Protein AF-A0A3D2JLX2-F1 (afdb_monomer_lite)

pLDDT: mean 87.6, std 12.47, range [28.7, 98.81]

Secondary structure (DSSP, 8-state):
-HHHHHTPPPSS-TTS-----TTHHHHHHHHHHHHHHSS-HHHHHIIIIITTTT-TT-BS---GGGGGGPPPPEE-TT---HHHHHHHTSHHHHHS--TTT--B--HHHHHHHHHHHHTTTEETTEESS-HHHHHHHHS--EEEE-TTT-SEEEE-SS-EEP-SSS-TT--SSSSSEEEEEPGGG-EEEEESSS--E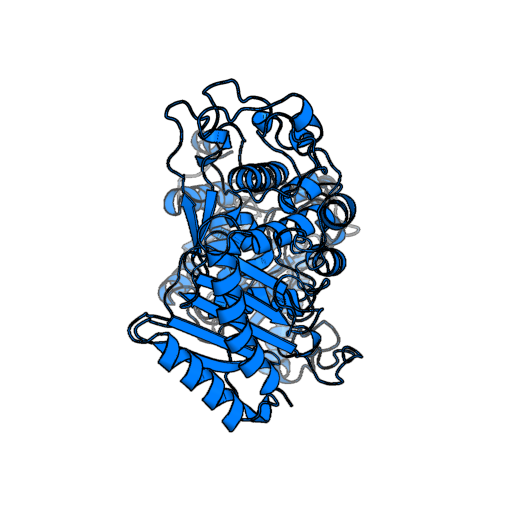EEE--SEE--HHHHHHHHHHHHHHHHHHHHTTGGGG----SS--GGG---PPP-TTT-SPPP---SSPPB--TTTTTB-HHHHHHHHHHHHHHHTT--EEEEEEETTEEEEEEEESS-TT--EE-GGGHHHHHHHHHHHHHHTTSS--TTSBGGGT-GGGT---TT-SSSTT----GGGGG-BHHHHHTT-S-TT-TT--TTS-----SHHHHHHHHHHHHHTTSS-TT-GGGS-HHHHHHIIIIITTTT---EEEEE-----TT--HHHH--EEEEEE-HHHHHHHHHHHHTTTEETTEE-S-HHHHHHHTS--HHHHHHS-GGG--B-SSSEE-TTSSS-TTS-TT-EEEEETTTEEEEEEGGGTEEEEESS-SS---S-TTSHHHHHHHHHHHHHHHHHHHTB-

Sequence (604 aa):
MVCHIEDMTPATAPGSAVHYHSRTFGWLVGEIASRISGLTFTEAFVREVSLPLGLKNTSFTIEPSQFGRLVTIDGASDWEDTAIIEGVNSQIWAQTMMPAGSLMTTALDVAKFYSVISAKGTDHGVPWLPKSVVEEVTSLQAEGLDAASGNYSRVGYGVRLPSSPPNQYASSEMNDTVGHGGMGTSTGWASLTDGISVAYITNRMQNEAPNKQRLFEMAKAVRDAHEAGELDEVKTSKFSDPSARTSSEPDSSLGRERLWPGKEWESSEPEELGFDREKLAEAGRFQSELAVDQPYRILIVRRGKIAAEWNFRSDPTEQAHQASASKSTFSSVLGIAFHEGVIKSENDRVADYYPEMLDIGPGEGPKEGRYAFPENDGITFRQLIGNTSGYMKPGEAPGTVFNYQTFGMNILTHAVASAYSLYKTSRPEQGGGFGTLTEWKIRNFVDGKWSWKYSNFDMHPEAKLGVFGYMTSYQMTTRDMARMGWLWLNKGTWNGTQIVPSEWIEKATRVSTEILENEPEERHVYGLGFWCNDQAQVWPDLPLDSFAASGAGNQHIWVCPSLDLVVVQSPGIYPSRGAFDCPEQIEDRRSMQVLLGRIAAAVK

Radius of gyration: 28.65 Å; chains: 1; bounding box: 77×66×58 Å

Structure (mmCIF, N/CA/C/O backbone):
data_AF-A0A3D2JLX2-F1
#
_entry.id   AF-A0A3D2JLX2-F1
#
loop_
_atom_site.group_PDB
_atom_site.id
_atom_site.type_symbol
_atom_site.label_atom_id
_atom_site.label_alt_id
_atom_site.label_comp_id
_atom_site.label_asym_id
_atom_site.label_entity_id
_atom_site.label_seq_id
_atom_site.pdbx_PDB_ins_code
_atom_site.Cartn_x
_atom_site.Cartn_y
_atom_site.Cartn_z
_atom_site.occupancy
_atom_site.B_iso_or_equiv
_atom_site.auth_seq_id
_atom_site.auth_comp_id
_atom_site.auth_asym_id
_atom_site.auth_atom_id
_atom_site.pdbx_PDB_model_num
ATOM 1 N N . MET A 1 1 ? -14.311 22.396 -19.275 1.00 73.94 1 MET A N 1
ATOM 2 C CA . MET A 1 1 ? -15.514 22.993 -18.655 1.00 73.94 1 MET A CA 1
ATOM 3 C C . MET A 1 1 ? -15.220 24.365 -18.057 1.00 73.94 1 MET A C 1
ATOM 5 O O . MET A 1 1 ? -15.801 25.322 -18.536 1.00 73.94 1 MET A O 1
ATOM 9 N N . VAL A 1 2 ? -14.300 24.497 -17.089 1.00 80.56 2 VAL A N 1
ATOM 10 C CA . VAL A 1 2 ? -14.005 25.780 -16.405 1.00 80.56 2 VAL A CA 1
ATOM 11 C C . VAL A 1 2 ? -13.669 26.927 -17.368 1.00 80.56 2 VAL A C 1
ATOM 13 O O . VAL A 1 2 ? -14.323 27.957 -17.288 1.00 80.56 2 VAL A O 1
ATOM 16 N N . CYS A 1 3 ? -12.774 26.730 -18.347 1.00 79.94 3 CYS A N 1
ATOM 17 C CA . CYS A 1 3 ? -12.467 27.768 -19.349 1.00 79.94 3 CYS A CA 1
ATOM 18 C C . CYS A 1 3 ? -13.696 28.222 -20.153 1.00 79.94 3 CYS A C 1
ATOM 20 O O . CYS A 1 3 ? -13.768 29.362 -20.567 1.00 79.94 3 CYS A O 1
ATOM 22 N N . HIS A 1 4 ? -14.686 27.346 -20.361 1.00 82.94 4 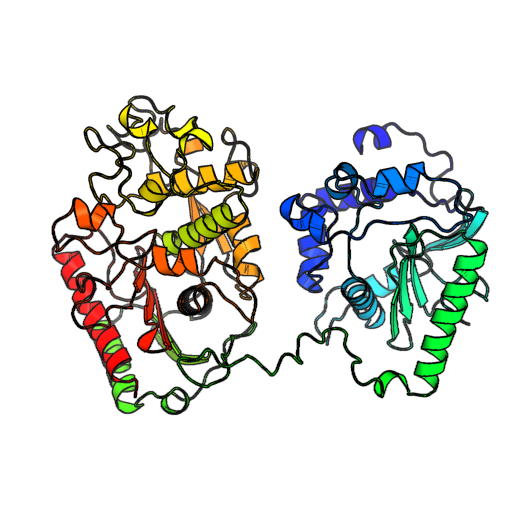HIS A N 1
ATOM 23 C CA . HIS A 1 4 ? -15.918 27.745 -21.050 1.00 82.94 4 HIS A CA 1
ATOM 24 C C . HIS A 1 4 ? -16.850 28.534 -20.125 1.00 82.94 4 HIS A C 1
ATOM 26 O O . HIS A 1 4 ? -17.605 29.358 -20.615 1.00 82.94 4 HIS A O 1
ATOM 32 N N . ILE A 1 5 ? -16.828 28.270 -18.811 1.00 85.69 5 ILE A N 1
ATOM 33 C CA . ILE A 1 5 ? -17.598 29.038 -17.819 1.00 85.69 5 ILE A CA 1
ATOM 34 C C . ILE A 1 5 ? -16.999 30.442 -17.655 1.00 85.69 5 ILE A C 1
ATOM 36 O O . ILE A 1 5 ? -17.748 31.392 -17.468 1.00 85.69 5 ILE A O 1
ATOM 40 N N . GLU A 1 6 ? -15.674 30.576 -17.750 1.00 84.38 6 GLU A N 1
ATOM 41 C CA . GLU A 1 6 ? -14.964 31.864 -17.697 1.00 84.38 6 GLU A CA 1
ATOM 42 C C . GLU A 1 6 ? -15.438 32.843 -18.783 1.00 84.38 6 GLU A C 1
ATOM 44 O O . GLU A 1 6 ? -15.614 34.027 -18.507 1.00 84.38 6 GLU A O 1
ATOM 49 N N . ASP A 1 7 ? -15.744 32.332 -19.977 1.00 88.19 7 ASP A N 1
ATOM 50 C CA . ASP A 1 7 ? -16.248 33.127 -21.103 1.00 88.19 7 ASP A CA 1
ATOM 51 C C . ASP A 1 7 ? -17.767 33.411 -21.031 1.00 88.19 7 ASP A C 1
ATOM 53 O O . ASP A 1 7 ? -18.317 34.125 -21.876 1.00 88.19 7 ASP A O 1
ATOM 57 N N . MET A 1 8 ? -18.486 32.850 -20.050 1.00 86.81 8 MET A N 1
ATOM 58 C CA . MET A 1 8 ? -19.932 33.051 -19.912 1.00 86.81 8 MET A CA 1
ATOM 59 C C . MET A 1 8 ? -20.259 34.365 -19.205 1.00 86.81 8 MET A C 1
ATOM 61 O O . MET A 1 8 ? -19.655 34.745 -18.206 1.00 86.81 8 MET A O 1
ATOM 65 N N . THR A 1 9 ? -21.317 35.028 -19.670 1.00 87.00 9 THR A N 1
ATOM 66 C CA . THR A 1 9 ? -21.906 36.171 -18.964 1.00 87.00 9 THR A CA 1
ATOM 67 C C . THR A 1 9 ? -23.014 35.682 -18.023 1.00 87.00 9 THR A C 1
ATOM 69 O O . THR A 1 9 ? -23.931 35.001 -18.491 1.00 87.00 9 THR A O 1
ATOM 72 N N . PRO A 1 10 ? -22.976 36.013 -16.717 1.00 84.94 10 PRO A N 1
ATOM 73 C CA . PRO A 1 10 ? -24.063 35.693 -15.796 1.00 84.94 10 PRO A CA 1
ATOM 74 C C . PRO A 1 10 ? -25.398 36.280 -16.269 1.00 84.94 10 PRO A C 1
ATOM 76 O O . PRO A 1 10 ? -25.473 37.450 -16.638 1.00 84.94 10 PRO A O 1
ATOM 79 N N . ALA A 1 11 ? -26.463 35.475 -16.230 1.00 83.50 11 ALA A N 1
ATOM 80 C CA . ALA A 1 11 ? -27.803 35.909 -16.636 1.00 83.50 11 ALA A CA 1
ATOM 81 C C . ALA A 1 11 ? -28.409 36.966 -15.691 1.00 83.50 11 ALA A C 1
ATOM 83 O O . ALA A 1 11 ? -29.281 37.736 -16.089 1.00 83.50 11 ALA A O 1
ATOM 84 N N . THR A 1 12 ? -27.946 37.006 -14.442 1.00 85.12 12 THR A N 1
ATOM 85 C CA . THR A 1 12 ? -28.340 37.972 -13.414 1.00 85.12 12 THR A CA 1
ATOM 86 C C . THR A 1 12 ? -27.096 38.502 -12.704 1.00 85.12 12 THR A C 1
ATOM 88 O O . THR A 1 12 ? -26.037 37.870 -12.713 1.00 85.12 12 THR A O 1
ATOM 91 N N . ALA A 1 13 ? -27.198 39.685 -12.095 1.00 87.69 13 ALA A N 1
ATOM 92 C CA . ALA A 1 13 ? -26.085 40.253 -11.340 1.00 87.69 13 ALA A CA 1
ATOM 93 C C . ALA A 1 13 ? -25.784 39.389 -10.094 1.00 87.69 13 ALA A C 1
ATOM 95 O O . ALA A 1 13 ? -26.730 38.939 -9.435 1.00 87.69 13 ALA A O 1
ATOM 96 N N . PRO A 1 14 ? -24.509 39.176 -9.718 1.00 86.62 14 PRO A N 1
ATOM 97 C CA . PRO A 1 14 ? -24.165 38.458 -8.492 1.00 86.62 14 PRO A CA 1
ATOM 98 C C . PRO A 1 14 ? -24.906 39.021 -7.270 1.00 86.62 14 PRO A C 1
ATOM 100 O O . PRO A 1 14 ? -24.944 40.233 -7.067 1.00 86.62 14 PRO A O 1
ATOM 103 N N . GLY A 1 15 ? -25.526 38.142 -6.480 1.00 83.81 15 GLY A N 1
ATOM 104 C CA . GLY A 1 15 ? -26.296 38.514 -5.286 1.00 83.81 15 GLY A CA 1
ATOM 105 C C . GLY A 1 15 ? -27.710 39.057 -5.544 1.00 83.81 15 GLY A C 1
ATOM 106 O O . GLY A 1 15 ? -28.423 39.327 -4.585 1.00 83.81 15 GLY A O 1
ATOM 107 N N . SER A 1 16 ? -28.146 39.204 -6.801 1.00 86.44 16 SER A N 1
ATOM 108 C CA . SER A 1 16 ? -29.476 39.760 -7.120 1.00 86.44 16 SER A CA 1
ATOM 109 C C . SER A 1 16 ? -30.619 38.738 -7.141 1.00 86.44 16 SER A C 1
ATOM 111 O O . SER A 1 16 ? -31.780 39.132 -7.063 1.00 86.44 16 SER A O 1
ATOM 113 N N . ALA A 1 17 ? -30.316 37.441 -7.250 1.00 84.19 17 ALA A N 1
ATOM 114 C CA . ALA A 1 17 ? -31.311 36.372 -7.292 1.00 84.19 17 ALA A CA 1
ATOM 115 C C . ALA A 1 17 ? -30.732 35.040 -6.793 1.00 84.19 17 ALA A C 1
ATOM 117 O O . ALA A 1 17 ? -29.533 34.785 -6.925 1.00 84.19 17 ALA A O 1
ATOM 118 N N . VAL A 1 18 ? -31.600 34.170 -6.269 1.00 86.06 18 VAL A N 1
ATOM 119 C CA . VAL A 1 18 ? -31.270 32.769 -5.975 1.00 86.06 18 VAL A CA 1
ATOM 120 C C . VAL A 1 18 ? -31.519 31.941 -7.230 1.00 86.06 18 VAL A C 1
ATOM 122 O O . VAL A 1 18 ? -32.614 31.965 -7.780 1.00 86.06 18 VAL A O 1
ATOM 125 N N . HIS A 1 19 ? -30.510 31.194 -7.672 1.00 85.88 19 HIS A N 1
ATOM 126 C CA . HIS A 1 19 ? -30.628 30.267 -8.795 1.00 85.88 19 HIS A CA 1
ATOM 127 C C . HIS A 1 19 ? -29.882 28.974 -8.500 1.00 85.88 19 HIS A C 1
ATOM 129 O O . HIS A 1 19 ? -28.699 28.991 -8.152 1.00 85.88 19 HIS A O 1
ATOM 135 N N . TYR A 1 20 ? -30.551 27.835 -8.676 1.00 82.38 20 TYR A N 1
ATOM 136 C CA . TYR A 1 20 ? -29.872 26.549 -8.580 1.00 82.38 20 TYR A CA 1
ATOM 137 C C . TYR A 1 20 ? -29.070 26.236 -9.849 1.00 82.38 20 TYR A C 1
ATOM 139 O O . TYR A 1 20 ? -29.613 26.079 -10.941 1.00 82.38 20 TYR A O 1
ATOM 147 N N . HIS A 1 21 ? -27.751 26.119 -9.700 1.00 82.06 21 HIS A N 1
ATOM 148 C CA . HIS A 1 21 ? -26.822 25.827 -10.791 1.00 82.06 21 HIS A CA 1
ATOM 149 C C . HIS A 1 21 ? -26.504 24.327 -10.836 1.00 82.06 21 HIS A C 1
ATOM 151 O O . HIS A 1 21 ? -25.436 23.898 -10.397 1.00 82.06 21 HIS A O 1
ATOM 157 N N . SER A 1 22 ? -27.410 23.525 -11.398 1.00 76.38 22 SER A N 1
ATOM 158 C CA . SER A 1 22 ? -27.304 22.053 -11.411 1.00 76.38 22 SER A CA 1
ATOM 159 C C . SER A 1 22 ? -26.045 21.496 -12.091 1.00 76.38 22 SER A C 1
ATOM 161 O O . SER A 1 22 ? -25.691 20.341 -11.874 1.00 76.38 22 SER A O 1
ATOM 163 N N . ARG A 1 23 ? -25.355 22.296 -12.918 1.00 78.00 23 ARG A N 1
ATOM 164 C CA . ARG A 1 23 ? -24.138 21.871 -13.629 1.00 78.00 23 ARG A CA 1
ATOM 165 C C . ARG A 1 23 ? -22.903 22.702 -13.304 1.00 78.00 23 ARG A C 1
ATOM 167 O O . ARG A 1 23 ? -21.840 22.124 -13.130 1.00 78.00 23 ARG A O 1
ATOM 174 N N . THR A 1 24 ? -22.996 24.030 -13.244 1.00 86.12 24 THR A N 1
ATOM 175 C CA . THR A 1 24 ? -21.807 24.907 -13.230 1.00 86.12 24 THR A CA 1
ATOM 176 C C . THR A 1 24 ? -21.233 25.179 -11.840 1.00 86.12 24 THR A C 1
ATOM 178 O O . THR A 1 24 ? -20.019 25.334 -11.724 1.00 86.12 24 THR A O 1
ATOM 181 N N . PHE A 1 25 ? -22.052 25.192 -10.781 1.00 86.06 25 PHE A N 1
ATOM 182 C CA . PHE A 1 25 ? -21.596 25.538 -9.426 1.00 86.06 25 PHE A CA 1
ATOM 183 C C . PHE A 1 25 ? -20.487 24.610 -8.919 1.00 86.06 25 PHE A C 1
ATOM 185 O O . PHE A 1 25 ? -19.455 25.091 -8.456 1.00 86.06 25 PHE A O 1
ATOM 192 N N . GLY A 1 26 ? -20.661 23.294 -9.076 1.00 88.38 26 GLY A N 1
ATOM 193 C CA . GLY A 1 26 ? -19.657 22.326 -8.636 1.00 88.38 26 GLY A CA 1
ATOM 194 C C . GLY A 1 26 ? -18.308 22.513 -9.337 1.00 88.38 26 GLY A C 1
ATOM 195 O O . GLY A 1 26 ? -17.273 22.383 -8.696 1.00 88.38 26 GLY A O 1
ATOM 196 N N . TRP A 1 27 ? -18.296 22.875 -10.625 1.00 90.38 27 TRP A N 1
ATOM 197 C CA . TRP A 1 27 ? -17.047 23.139 -11.351 1.00 90.38 27 TRP A CA 1
ATOM 198 C C . TRP A 1 27 ? -16.335 24.398 -10.858 1.00 90.38 27 TRP A C 1
ATOM 200 O O . TRP A 1 27 ? -15.113 24.399 -10.777 1.00 90.38 27 TRP A O 1
ATOM 210 N N . LEU A 1 28 ? -17.079 25.449 -10.505 1.00 89.88 28 LEU A N 1
ATOM 211 C CA . LEU A 1 28 ? -16.502 26.683 -9.967 1.00 89.88 28 LEU A CA 1
ATOM 212 C C . LEU A 1 28 ? -15.885 26.459 -8.582 1.00 89.88 28 LEU A C 1
ATOM 214 O O . LEU A 1 28 ? -14.734 26.820 -8.353 1.00 89.88 28 LEU A O 1
ATOM 218 N N . VAL A 1 29 ? -16.626 25.822 -7.670 1.00 88.56 29 VAL A N 1
ATOM 219 C CA . VAL A 1 29 ? -16.125 25.518 -6.319 1.00 88.56 29 VAL A CA 1
ATOM 220 C C . VAL A 1 29 ? -14.994 24.497 -6.373 1.00 88.56 29 VAL A C 1
ATOM 222 O O . VAL A 1 29 ? -13.985 24.661 -5.690 1.00 88.56 29 VAL A O 1
ATOM 225 N N . GLY A 1 30 ? -15.132 23.471 -7.215 1.00 89.56 30 GLY A N 1
ATOM 226 C CA . GLY A 1 30 ? -14.112 22.447 -7.389 1.00 89.56 30 GLY A CA 1
ATOM 227 C C . GLY A 1 30 ? -12.802 23.009 -7.931 1.00 89.56 30 GLY A C 1
ATOM 228 O O . GLY A 1 30 ? -11.744 22.656 -7.424 1.00 89.56 30 GLY A O 1
ATOM 229 N N . GLU A 1 31 ? -12.860 23.947 -8.880 1.00 90.81 31 GLU A N 1
ATOM 230 C CA . GLU A 1 31 ? -11.672 24.644 -9.382 1.00 90.81 31 GLU A CA 1
ATOM 231 C C . GLU A 1 31 ? -10.980 25.464 -8.284 1.00 90.81 31 GLU A C 1
ATOM 233 O O . GLU A 1 31 ? -9.757 25.417 -8.157 1.00 90.81 31 GLU A O 1
ATOM 238 N N . ILE A 1 32 ? -11.742 26.199 -7.465 1.00 89.69 32 ILE A N 1
ATOM 239 C CA . ILE A 1 32 ? -11.185 26.959 -6.335 1.00 89.69 32 ILE A CA 1
ATOM 240 C C . ILE A 1 32 ? -10.494 26.010 -5.353 1.00 89.69 32 ILE A C 1
ATOM 242 O O . ILE A 1 32 ? -9.347 26.251 -4.972 1.00 89.69 32 ILE A O 1
ATOM 246 N N . ALA A 1 33 ? -11.159 24.911 -4.988 1.00 85.31 33 ALA A N 1
ATOM 247 C CA . ALA A 1 33 ? -10.587 23.888 -4.121 1.00 85.31 33 ALA A CA 1
ATOM 248 C C . ALA A 1 33 ? -9.292 23.322 -4.721 1.00 85.31 33 ALA A C 1
ATOM 250 O O . ALA A 1 33 ? -8.279 23.236 -4.024 1.00 85.31 33 ALA A O 1
ATOM 251 N N . SER A 1 34 ? -9.281 23.026 -6.021 1.00 84.94 34 SER A N 1
ATOM 252 C CA . SER A 1 34 ? -8.096 22.534 -6.721 1.00 84.94 34 SER A CA 1
ATOM 253 C C . SER A 1 34 ? -6.938 23.527 -6.708 1.00 84.94 34 SER A C 1
ATOM 255 O O . SER A 1 34 ? -5.819 23.161 -6.355 1.00 84.94 34 SER A O 1
ATOM 257 N N . ARG A 1 35 ? -7.190 24.805 -7.007 1.00 85.38 35 ARG A N 1
ATOM 258 C CA . ARG A 1 35 ? -6.143 25.842 -7.012 1.00 85.38 35 ARG A CA 1
ATOM 259 C C . ARG A 1 35 ? -5.553 26.099 -5.633 1.00 85.38 35 ARG A C 1
ATOM 261 O O . ARG A 1 35 ? -4.346 26.287 -5.524 1.00 85.38 35 ARG A O 1
ATOM 268 N N . ILE A 1 36 ? -6.387 26.114 -4.594 1.00 80.12 36 ILE A N 1
ATOM 269 C CA . ILE A 1 36 ? -5.934 26.338 -3.214 1.00 80.12 36 ILE A CA 1
ATOM 270 C C . ILE A 1 36 ? -5.131 25.138 -2.704 1.00 80.12 36 ILE A C 1
ATOM 272 O O . ILE A 1 36 ? -4.103 25.309 -2.055 1.00 80.12 36 ILE A O 1
ATOM 276 N N . SER A 1 37 ? -5.605 23.923 -2.981 1.00 73.19 37 SER A N 1
ATOM 277 C CA . SER A 1 37 ? -4.997 22.694 -2.460 1.00 73.19 37 SER A CA 1
ATOM 278 C C . SER A 1 37 ? -3.799 22.191 -3.266 1.00 73.19 37 SER A C 1
ATOM 280 O O . SER A 1 37 ? -3.013 21.410 -2.729 1.00 73.19 37 SER A O 1
ATOM 282 N N . GLY A 1 38 ? -3.682 22.591 -4.536 1.00 79.12 38 GLY A N 1
ATOM 283 C CA . GLY A 1 38 ? -2.745 22.009 -5.497 1.00 79.12 38 GLY A CA 1
ATOM 284 C C . GLY A 1 38 ? -3.130 20.603 -5.976 1.00 79.12 38 GLY A C 1
ATOM 285 O O . GLY A 1 38 ? -2.323 19.961 -6.641 1.00 79.12 38 GLY A O 1
ATOM 286 N N . LEU A 1 39 ? -4.329 20.116 -5.633 1.00 80.19 39 LEU A N 1
ATOM 287 C CA . LEU A 1 39 ? -4.829 18.779 -5.962 1.00 80.19 39 LEU A CA 1
ATOM 288 C C . LEU A 1 39 ? -5.941 18.838 -7.015 1.00 80.19 39 LEU A C 1
ATOM 290 O O . LEU A 1 39 ? -6.602 19.863 -7.194 1.00 80.19 39 LEU A O 1
ATOM 294 N N . THR A 1 40 ? -6.237 17.718 -7.671 1.00 87.62 40 THR A N 1
ATOM 295 C CA . THR A 1 40 ? -7.520 17.582 -8.376 1.00 87.62 40 THR A CA 1
ATOM 296 C C . THR A 1 40 ? -8.684 17.644 -7.380 1.00 87.62 40 THR A C 1
ATOM 298 O O . THR A 1 40 ? -8.519 17.376 -6.189 1.00 87.62 40 THR A O 1
ATOM 301 N N . PHE A 1 41 ? -9.886 17.986 -7.849 1.00 89.00 41 PHE A N 1
ATOM 302 C CA . PHE A 1 41 ? -11.055 18.067 -6.970 1.00 89.00 41 PHE A CA 1
ATOM 303 C C . PHE A 1 41 ? -11.324 16.746 -6.231 1.00 89.00 41 PHE A C 1
ATOM 305 O O . PHE A 1 41 ? -11.604 16.765 -5.035 1.00 89.00 41 PHE A O 1
ATOM 312 N N . THR A 1 42 ? -11.194 15.603 -6.913 1.00 89.12 42 THR A N 1
ATOM 313 C CA . THR A 1 42 ? -11.390 14.280 -6.302 1.00 89.12 42 THR A CA 1
ATOM 314 C C . THR A 1 42 ? -10.378 14.020 -5.192 1.00 89.12 42 THR A C 1
ATOM 316 O O . THR A 1 42 ? -10.762 13.596 -4.107 1.00 89.12 42 THR A O 1
ATOM 319 N N . GLU A 1 43 ? -9.098 14.312 -5.422 1.00 84.38 43 GLU A N 1
ATOM 320 C CA . GLU A 1 43 ? -8.050 14.155 -4.406 1.00 84.38 43 GLU A CA 1
ATOM 321 C C . GLU A 1 43 ? -8.278 15.090 -3.212 1.00 84.38 43 GLU A C 1
ATOM 323 O O . GLU A 1 43 ? -8.161 14.661 -2.063 1.00 84.38 43 GLU A O 1
ATOM 328 N N . ALA A 1 44 ? -8.661 16.345 -3.467 1.00 85.00 44 ALA A N 1
ATOM 329 C CA . ALA A 1 44 ? -9.013 17.294 -2.416 1.00 85.00 44 ALA A CA 1
ATOM 330 C C . ALA A 1 44 ? -10.219 16.800 -1.600 1.00 85.00 44 ALA A C 1
ATOM 332 O O . ALA A 1 44 ? -10.180 16.814 -0.374 1.00 85.00 44 ALA A O 1
ATOM 333 N N . PHE A 1 45 ? -11.264 16.291 -2.254 1.00 91.00 45 PHE A N 1
ATOM 334 C CA . PHE A 1 45 ? -12.431 15.718 -1.584 1.00 91.00 45 PHE A CA 1
ATOM 335 C C . PHE A 1 45 ? -12.080 14.477 -0.751 1.00 91.00 45 PHE A C 1
ATOM 337 O O . PHE A 1 45 ? -12.558 14.324 0.376 1.00 91.00 45 PHE A O 1
ATOM 344 N N . VAL A 1 46 ? -11.224 13.594 -1.269 1.00 84.62 46 VAL A N 1
ATOM 345 C CA . VAL A 1 46 ? -10.753 12.418 -0.528 1.00 84.62 46 VAL A CA 1
ATOM 346 C C . VAL A 1 46 ? -9.976 12.847 0.715 1.00 84.62 46 VAL A C 1
ATOM 348 O O . VAL A 1 46 ? -10.284 12.377 1.810 1.00 84.62 46 VAL A O 1
ATOM 351 N N . ARG A 1 47 ? -9.019 13.770 0.566 1.00 81.75 47 ARG A N 1
ATOM 352 C CA . ARG A 1 47 ? -8.157 14.253 1.654 1.00 81.75 47 ARG A CA 1
ATOM 353 C C . ARG A 1 47 ? -8.928 15.012 2.728 1.00 81.75 47 ARG A C 1
ATOM 355 O O . ARG A 1 47 ? -8.706 14.772 3.908 1.00 81.75 47 ARG A O 1
ATOM 362 N N . GLU A 1 48 ? -9.798 15.929 2.319 1.00 83.12 48 GLU A N 1
ATOM 363 C CA . GLU A 1 48 ? -10.440 16.886 3.227 1.00 83.12 48 GLU A CA 1
ATOM 364 C C . GLU A 1 48 ? -11.782 16.394 3.773 1.00 83.12 48 GLU A C 1
ATOM 366 O O . GLU A 1 48 ? -12.235 16.893 4.799 1.00 83.12 48 GLU A O 1
ATOM 371 N N . VAL A 1 49 ? -12.441 15.434 3.112 1.00 89.62 49 VAL A N 1
ATOM 372 C CA . VAL A 1 49 ? -13.801 15.002 3.479 1.00 89.62 49 VAL A CA 1
ATOM 373 C C . VAL A 1 49 ? -13.884 13.496 3.684 1.00 89.62 49 VAL A C 1
ATOM 375 O O . VAL A 1 49 ? -14.195 13.045 4.784 1.00 89.62 49 VAL A O 1
ATOM 378 N N . SER A 1 50 ? -13.589 12.694 2.658 1.00 88.06 50 SER A N 1
ATOM 379 C CA . SER A 1 50 ? -13.874 11.253 2.730 1.00 88.06 50 SER A CA 1
ATOM 380 C C . SER A 1 50 ? -12.989 10.521 3.733 1.00 88.06 50 SER A C 1
ATOM 382 O O . SER A 1 50 ? -13.499 9.723 4.514 1.00 88.06 50 SER A O 1
ATOM 384 N N . LEU A 1 51 ? -11.679 10.790 3.751 1.00 79.50 51 LEU A N 1
ATOM 385 C CA . LEU A 1 51 ? -10.757 10.146 4.690 1.00 79.50 51 LEU A CA 1
ATOM 386 C C . LEU A 1 51 ? -10.987 10.595 6.142 1.00 79.50 51 LEU A C 1
ATOM 388 O O . L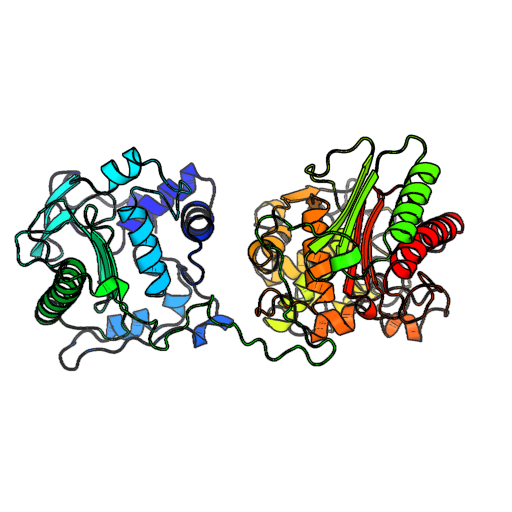EU A 1 51 ? -11.149 9.709 6.984 1.00 79.50 51 LEU A O 1
ATOM 392 N N . PRO A 1 52 ? -11.065 11.905 6.468 1.00 74.69 52 PRO A N 1
ATOM 393 C CA . PRO A 1 52 ? -11.283 12.347 7.847 1.00 74.69 52 PRO A CA 1
ATOM 394 C C . PRO A 1 52 ? -12.590 11.824 8.437 1.00 74.69 52 PRO A C 1
ATOM 396 O O . PRO A 1 52 ? -12.629 11.434 9.601 1.00 74.69 52 PRO A O 1
ATOM 399 N N . LEU A 1 53 ? -13.641 11.764 7.615 1.00 82.94 53 LEU A N 1
ATOM 400 C CA . LEU A 1 53 ? -14.959 11.296 8.031 1.00 82.94 53 LEU A CA 1
ATOM 401 C C . LEU A 1 53 ? -15.159 9.792 7.812 1.00 82.94 53 LEU A C 1
ATOM 403 O O . LEU A 1 53 ? -16.205 9.257 8.163 1.00 82.94 53 LEU A O 1
ATOM 407 N N . GLY A 1 54 ? -14.187 9.070 7.253 1.00 80.25 54 GLY A N 1
ATOM 408 C CA . GLY A 1 54 ? -14.288 7.633 6.987 1.00 80.25 54 GLY A CA 1
ATOM 409 C C . GLY A 1 54 ? -15.440 7.235 6.051 1.00 80.25 54 GLY A C 1
ATOM 410 O O . GLY A 1 54 ? -16.074 6.206 6.287 1.00 80.25 54 GLY A O 1
ATOM 411 N N . LEU A 1 55 ? -15.719 8.032 5.015 1.00 87.94 55 LEU A N 1
ATOM 412 C CA . LEU A 1 55 ? -16.750 7.771 4.000 1.00 87.94 55 LEU A CA 1
ATOM 413 C C . LEU A 1 55 ? -16.221 6.753 2.977 1.00 87.94 55 LEU A C 1
ATOM 415 O O . LEU A 1 55 ? -15.601 7.109 1.975 1.00 87.94 55 LEU A O 1
ATOM 419 N N . LYS A 1 56 ? -16.397 5.460 3.263 1.00 83.69 56 LYS A N 1
ATOM 420 C CA . LYS A 1 56 ? -15.730 4.361 2.533 1.00 83.69 56 LYS A CA 1
ATOM 421 C C . LYS A 1 56 ? -16.328 4.062 1.159 1.00 83.69 56 LYS A C 1
ATOM 423 O O . LYS A 1 56 ? -15.683 3.411 0.341 1.00 83.69 56 LYS A O 1
ATOM 428 N N . ASN A 1 57 ? -17.570 4.465 0.923 1.00 89.75 57 ASN A N 1
ATOM 429 C CA . ASN A 1 57 ? -18.354 4.102 -0.252 1.00 89.75 57 ASN A CA 1
ATOM 430 C C . ASN A 1 57 ? -18.831 5.338 -1.015 1.00 89.75 57 ASN A C 1
ATOM 432 O O . ASN A 1 57 ? -19.891 5.291 -1.632 1.00 89.75 57 ASN A O 1
ATOM 436 N N . THR A 1 58 ? -18.071 6.432 -0.953 1.00 92.75 58 THR A N 1
ATOM 437 C CA . THR A 1 58 ? -18.434 7.725 -1.534 1.00 92.75 58 THR A CA 1
ATOM 438 C C . THR A 1 58 ? -17.382 8.164 -2.547 1.00 92.75 58 THR A C 1
ATOM 440 O O . THR A 1 58 ? -16.223 8.356 -2.189 1.00 92.75 58 THR A O 1
ATOM 443 N N . SER A 1 59 ? -17.772 8.318 -3.814 1.00 91.25 59 SER A N 1
ATOM 444 C CA . SER A 1 59 ? -16.867 8.737 -4.893 1.00 91.25 59 SER A CA 1
ATOM 445 C C . SER A 1 59 ? -17.608 9.445 -6.029 1.00 91.25 59 SER A C 1
ATOM 447 O O . SER A 1 59 ? -18.778 9.174 -6.281 1.00 91.25 59 SER A O 1
ATOM 449 N N . PHE A 1 60 ? -16.922 10.341 -6.743 1.00 91.75 60 PHE A N 1
ATOM 450 C CA . PHE A 1 60 ? -17.450 11.006 -7.944 1.00 91.75 60 PHE A CA 1
ATOM 451 C C . PHE A 1 60 ? -17.269 10.188 -9.229 1.00 91.75 60 PHE A C 1
ATOM 453 O O . PHE A 1 60 ? -17.856 10.539 -10.253 1.00 91.75 60 PHE A O 1
ATOM 460 N N . THR A 1 61 ? -16.454 9.133 -9.177 1.00 91.06 61 THR A N 1
ATOM 461 C CA . THR A 1 61 ? -16.199 8.182 -10.268 1.00 91.06 61 THR A CA 1
ATOM 462 C C . THR A 1 61 ? -16.087 6.765 -9.718 1.00 91.06 61 THR A C 1
ATOM 464 O O . THR A 1 61 ? -15.642 6.561 -8.588 1.00 91.06 61 THR A O 1
ATOM 467 N N . ILE A 1 62 ? -16.475 5.777 -10.515 1.00 84.44 62 ILE A N 1
ATOM 468 C CA . ILE A 1 62 ? -16.410 4.356 -10.177 1.00 84.44 62 ILE A CA 1
ATOM 469 C C . ILE A 1 62 ? -15.634 3.630 -11.271 1.00 84.44 62 ILE A C 1
ATOM 471 O O . ILE A 1 62 ? -15.874 3.828 -12.462 1.00 84.44 62 ILE A O 1
ATOM 475 N N . GLU A 1 63 ? -14.701 2.779 -10.853 1.00 81.31 63 GLU A N 1
ATOM 476 C CA . GLU A 1 63 ? -13.914 1.954 -11.766 1.00 81.31 63 GLU A CA 1
ATOM 477 C C . GLU A 1 63 ? -14.769 0.840 -12.392 1.00 81.31 63 GLU A C 1
ATOM 479 O O . GLU A 1 63 ? -15.675 0.326 -11.726 1.00 81.31 63 GLU A O 1
ATOM 484 N N . PRO A 1 64 ? -14.474 0.386 -13.627 1.00 79.69 64 PRO A N 1
ATOM 485 C CA . PRO A 1 64 ? -15.229 -0.684 -14.286 1.00 79.69 64 PRO A CA 1
ATOM 486 C C . PRO A 1 64 ? -15.407 -1.949 -13.440 1.00 79.69 64 PRO A C 1
ATOM 488 O O . PRO A 1 64 ? -16.475 -2.561 -13.451 1.00 79.69 64 PRO A O 1
ATOM 491 N N . SER A 1 65 ? -14.392 -2.319 -12.652 1.00 75.88 65 SER A N 1
ATOM 492 C CA . SER A 1 65 ? -14.432 -3.478 -11.748 1.00 75.88 65 SER A CA 1
ATOM 493 C C . SER A 1 65 ? -15.482 -3.353 -10.636 1.00 75.88 65 SER A C 1
ATOM 495 O O . SER A 1 65 ? -15.907 -4.353 -10.061 1.00 75.88 65 SER A O 1
ATOM 497 N N . GLN A 1 66 ? -15.940 -2.136 -10.346 1.00 79.06 66 GLN A N 1
ATOM 498 C CA . GLN A 1 66 ? -16.922 -1.831 -9.313 1.00 79.06 66 GLN A CA 1
ATOM 499 C C . GLN A 1 66 ? -18.325 -1.557 -9.867 1.00 79.06 66 GLN A C 1
ATOM 501 O O . GLN A 1 66 ? -19.241 -1.320 -9.079 1.00 79.06 66 GLN A O 1
ATOM 506 N N . PHE A 1 67 ? -18.545 -1.649 -11.184 1.00 80.62 67 PHE A N 1
ATOM 507 C CA . PHE A 1 67 ? -19.867 -1.422 -11.785 1.00 80.62 67 PHE A CA 1
ATOM 508 C C . PHE A 1 67 ? -20.959 -2.333 -11.212 1.00 80.62 67 PHE A C 1
ATOM 510 O O . PHE A 1 67 ? -22.101 -1.901 -11.095 1.00 80.62 67 PHE A O 1
ATOM 517 N N . GLY A 1 68 ? -20.615 -3.543 -10.754 1.00 77.31 68 GLY A N 1
ATOM 518 C CA . GLY A 1 68 ? -21.558 -4.442 -10.074 1.00 77.31 68 GLY A CA 1
ATOM 519 C C . GLY A 1 68 ? -22.114 -3.912 -8.743 1.00 77.31 68 GLY A C 1
ATOM 520 O O . GLY A 1 68 ? -23.051 -4.490 -8.200 1.00 77.31 68 GLY A O 1
ATOM 521 N N . ARG A 1 69 ? -21.554 -2.822 -8.205 1.00 81.62 69 ARG A N 1
ATOM 522 C CA . ARG A 1 69 ? -22.036 -2.150 -6.989 1.00 81.62 69 ARG A CA 1
ATOM 523 C C . ARG A 1 69 ? -23.040 -1.035 -7.279 1.00 81.62 69 ARG A C 1
ATOM 525 O O . ARG A 1 69 ? -23.655 -0.531 -6.341 1.00 81.62 69 ARG A O 1
ATOM 532 N N . LEU A 1 70 ? -23.175 -0.620 -8.538 1.00 84.31 70 LEU A N 1
ATOM 533 C CA . LEU A 1 70 ? -24.094 0.440 -8.932 1.00 84.31 70 LEU A CA 1
ATOM 534 C C . LEU A 1 70 ? -25.514 -0.105 -9.008 1.00 84.31 70 LEU A C 1
ATOM 536 O O . LEU A 1 70 ? -25.772 -1.138 -9.623 1.00 84.31 70 LEU A O 1
ATOM 540 N N . VAL A 1 71 ? -26.443 0.619 -8.393 1.00 87.19 71 VAL A N 1
ATOM 541 C CA . VAL A 1 71 ? -27.865 0.309 -8.497 1.00 87.19 71 VAL A CA 1
ATOM 542 C C . VAL A 1 71 ? -28.440 1.103 -9.659 1.00 87.19 71 VAL A C 1
ATOM 544 O O . VAL A 1 71 ? -28.342 2.328 -9.687 1.00 87.19 71 VAL A O 1
ATOM 547 N N . THR A 1 72 ? -29.050 0.400 -10.609 1.00 88.62 72 THR A N 1
ATOM 548 C CA . THR A 1 72 ? -29.744 1.019 -11.738 1.00 88.62 72 THR A CA 1
ATOM 549 C C . THR A 1 72 ? -30.930 1.835 -11.238 1.00 88.62 72 THR A C 1
ATOM 551 O O . THR A 1 72 ? -31.756 1.332 -10.471 1.00 88.62 72 THR A O 1
ATOM 554 N N . ILE A 1 73 ? -31.007 3.087 -11.680 1.00 88.25 73 ILE A N 1
ATOM 555 C CA . ILE A 1 73 ? -32.134 3.974 -11.422 1.00 88.25 73 ILE A CA 1
ATOM 556 C C . ILE A 1 73 ? -33.284 3.619 -12.364 1.00 88.25 73 ILE A C 1
ATOM 558 O O . ILE A 1 73 ? -33.080 3.445 -13.562 1.00 88.25 73 ILE A O 1
ATOM 562 N N . ASP A 1 74 ? -34.491 3.562 -11.822 1.00 88.31 74 ASP A N 1
ATOM 563 C CA . ASP A 1 74 ? -35.737 3.375 -12.556 1.00 88.31 74 ASP A CA 1
ATOM 564 C C . ASP A 1 74 ? -36.663 4.588 -12.378 1.00 88.31 74 ASP A C 1
ATOM 566 O O . ASP A 1 74 ? -36.551 5.341 -11.407 1.00 88.31 74 ASP A O 1
ATOM 570 N N . GLY A 1 75 ? -37.581 4.793 -13.317 1.00 85.62 75 GLY A N 1
ATOM 571 C CA . GLY A 1 75 ? -38.592 5.844 -13.263 1.00 85.62 75 GLY A CA 1
ATOM 572 C C . GLY A 1 75 ? -39.866 5.373 -12.568 1.00 85.62 75 GLY A C 1
ATOM 573 O O . GLY A 1 75 ? -40.253 4.207 -12.635 1.00 85.62 75 GLY A O 1
ATOM 574 N N . ALA A 1 76 ? -40.568 6.282 -11.896 1.00 84.00 76 ALA A N 1
ATOM 575 C CA . ALA A 1 76 ? -41.960 6.040 -11.551 1.00 84.00 76 ALA A CA 1
ATOM 576 C C . ALA A 1 76 ? -42.819 5.930 -12.822 1.00 84.00 76 ALA A C 1
ATOM 578 O O . ALA A 1 76 ? -42.437 6.394 -13.891 1.00 84.00 76 ALA A O 1
ATOM 579 N N . SER A 1 77 ? -43.995 5.310 -12.711 1.00 82.56 77 SER A N 1
ATOM 580 C CA . SER A 1 77 ? -44.888 5.085 -13.860 1.00 82.56 77 SER A CA 1
ATOM 581 C C . SER A 1 77 ? -45.349 6.375 -14.546 1.00 82.56 77 SER A C 1
ATOM 583 O O . SER A 1 77 ? -45.775 6.338 -15.693 1.00 82.56 77 SER A O 1
ATOM 585 N N . ASP A 1 78 ? -45.302 7.490 -13.824 1.00 79.69 78 ASP A N 1
ATOM 586 C CA . ASP A 1 78 ? -45.659 8.843 -14.242 1.00 79.69 78 ASP A CA 1
ATOM 587 C C . ASP A 1 78 ? -44.426 9.726 -14.526 1.00 79.69 78 ASP A C 1
ATOM 589 O O . ASP A 1 78 ? -44.555 10.943 -14.645 1.00 79.69 78 ASP A O 1
ATOM 593 N N . TRP A 1 79 ? -43.226 9.140 -14.603 1.00 82.88 79 TRP A N 1
ATOM 594 C CA . TRP A 1 79 ? -41.996 9.848 -14.952 1.00 82.88 79 TRP A CA 1
ATOM 595 C C . TRP A 1 79 ? -41.792 9.870 -16.470 1.00 82.88 79 TRP A C 1
ATOM 597 O O . TRP A 1 79 ? -41.680 8.821 -17.102 1.00 82.88 79 TRP A O 1
ATOM 607 N N . GLU A 1 80 ? -41.711 11.064 -17.054 1.00 80.06 80 GLU A N 1
ATOM 608 C CA . GLU A 1 80 ? -41.692 11.231 -18.515 1.00 80.06 80 GLU A CA 1
ATOM 609 C C . GLU A 1 80 ? -40.276 11.352 -19.114 1.00 80.06 80 GLU A C 1
ATOM 611 O O . GLU A 1 80 ? -40.070 11.000 -20.275 1.00 80.06 80 GLU A O 1
ATOM 616 N N . ASP A 1 81 ? -39.278 11.811 -18.347 1.00 81.00 81 ASP A N 1
ATOM 617 C CA . ASP A 1 81 ? -37.917 12.052 -18.856 1.00 81.00 81 ASP A CA 1
ATOM 618 C C . ASP A 1 81 ? -37.026 10.805 -18.735 1.00 81.00 81 ASP A C 1
ATOM 620 O O . ASP A 1 81 ? -36.264 10.626 -17.776 1.00 81.00 81 ASP A O 1
ATOM 624 N N . THR A 1 82 ? -37.125 9.917 -19.723 1.00 82.94 82 THR A N 1
ATOM 625 C CA . THR A 1 82 ? -36.309 8.696 -19.785 1.00 82.94 82 THR A CA 1
ATOM 626 C C . THR A 1 82 ? -34.844 8.973 -20.128 1.00 82.94 82 THR A C 1
ATOM 628 O O . THR A 1 82 ? -33.979 8.184 -19.752 1.00 82.94 82 THR A O 1
ATOM 631 N N . ALA A 1 83 ? -34.529 10.104 -20.771 1.00 85.94 83 ALA A N 1
ATOM 632 C CA . ALA A 1 83 ? -33.168 10.438 -21.192 1.00 85.94 83 ALA A CA 1
ATOM 633 C C . ALA A 1 83 ? -32.244 10.697 -19.993 1.00 85.94 83 ALA A C 1
ATOM 635 O O . ALA A 1 83 ? -31.073 10.309 -20.006 1.00 85.94 83 ALA A O 1
ATOM 636 N N . ILE A 1 84 ? -32.767 11.309 -18.926 1.00 83.81 84 ILE A N 1
ATOM 637 C CA . ILE A 1 84 ? -32.027 11.459 -17.666 1.00 83.81 84 ILE A CA 1
ATOM 638 C C . ILE A 1 84 ? -31.719 10.089 -17.048 1.00 83.81 84 ILE A C 1
ATOM 640 O O . ILE A 1 84 ? -30.594 9.866 -16.600 1.00 83.81 84 ILE A O 1
ATOM 644 N N . ILE A 1 85 ? -32.686 9.168 -17.042 1.00 87.38 85 ILE A N 1
ATOM 645 C CA . ILE A 1 85 ? -32.508 7.818 -16.488 1.00 87.38 85 ILE A CA 1
ATOM 646 C C . ILE A 1 85 ? -31.437 7.058 -17.276 1.00 87.38 85 ILE A C 1
ATOM 648 O O . ILE A 1 85 ? -30.503 6.516 -16.685 1.00 87.38 85 ILE A O 1
ATOM 652 N N . GLU A 1 86 ? -31.529 7.064 -18.606 1.00 87.69 86 GLU A N 1
ATOM 653 C CA . GLU A 1 86 ? -30.532 6.456 -19.494 1.00 87.69 86 GLU A CA 1
ATOM 654 C C . GLU A 1 86 ? -29.139 7.061 -19.282 1.00 87.69 86 GLU A C 1
ATOM 656 O O . GLU A 1 86 ? -28.151 6.332 -19.181 1.00 87.69 86 GLU A O 1
ATOM 661 N N . GLY A 1 87 ? -29.063 8.388 -19.150 1.00 87.50 87 GLY A N 1
ATOM 662 C CA . GLY A 1 87 ? -27.820 9.105 -18.895 1.00 87.50 87 GLY A CA 1
ATOM 663 C C . GLY A 1 87 ? -27.161 8.689 -17.583 1.00 87.50 87 GLY A C 1
ATOM 664 O O . GLY A 1 87 ? -25.989 8.325 -17.585 1.00 87.50 87 GLY A O 1
ATOM 665 N N . VAL A 1 88 ? -27.900 8.687 -16.472 1.00 85.62 88 VAL A N 1
ATOM 666 C CA . VAL A 1 88 ? -27.352 8.357 -15.143 1.00 85.62 88 VAL A CA 1
ATOM 667 C C . VAL A 1 88 ? -26.970 6.882 -15.029 1.00 85.62 88 VAL A C 1
ATOM 669 O O . VAL A 1 88 ? -25.983 6.552 -14.378 1.00 85.62 88 VAL A O 1
ATOM 672 N N . ASN A 1 89 ? -27.715 6.001 -15.698 1.00 88.94 89 ASN A N 1
ATOM 673 C CA . ASN A 1 89 ? -27.411 4.571 -15.750 1.00 88.94 89 ASN A CA 1
ATOM 674 C C . ASN A 1 89 ? -26.264 4.224 -16.708 1.00 88.94 89 ASN A C 1
ATOM 676 O O . ASN A 1 89 ? -25.823 3.073 -16.746 1.00 88.94 89 ASN A O 1
ATOM 680 N N . SER A 1 90 ? -25.786 5.181 -17.503 1.00 89.00 90 SER A N 1
ATOM 681 C CA . SER A 1 90 ? -24.700 4.931 -18.441 1.00 89.00 90 SER A CA 1
ATOM 682 C C . SER A 1 90 ? -23.367 4.727 -17.717 1.00 89.00 90 SER A C 1
ATOM 684 O O . SER A 1 90 ? -23.037 5.406 -16.744 1.00 89.00 90 SER A O 1
ATOM 686 N N . GLN A 1 91 ? -22.541 3.826 -18.249 1.00 86.56 91 GLN A N 1
ATOM 687 C CA . GLN A 1 91 ? -21.183 3.610 -17.739 1.00 86.56 91 GLN A CA 1
ATOM 688 C C . GLN A 1 91 ? -20.344 4.892 -17.804 1.00 86.56 91 GLN A C 1
ATOM 690 O O . GLN A 1 91 ? -19.571 5.176 -16.894 1.00 86.56 91 GLN A O 1
ATOM 695 N N . ILE A 1 92 ? -20.546 5.706 -18.847 1.00 86.81 92 ILE A N 1
ATOM 696 C CA . ILE A 1 92 ? -19.816 6.964 -19.000 1.00 86.81 92 ILE A CA 1
ATOM 697 C C . ILE A 1 92 ? -20.150 7.957 -17.884 1.00 86.81 92 ILE A C 1
ATOM 699 O O . ILE A 1 92 ? -19.252 8.658 -17.426 1.00 86.81 92 ILE A O 1
ATOM 703 N N . TRP A 1 93 ? -21.389 7.982 -17.382 1.00 87.69 93 TRP A N 1
ATOM 704 C CA . TRP A 1 93 ? -21.748 8.799 -16.221 1.00 87.69 93 TRP A CA 1
ATOM 705 C C . TRP A 1 93 ? -21.015 8.338 -14.963 1.00 87.69 93 TRP A C 1
ATOM 707 O O . TRP A 1 93 ? -20.412 9.158 -14.275 1.00 87.69 93 TRP A O 1
ATOM 717 N N . ALA A 1 94 ? -20.984 7.026 -14.712 1.00 87.62 94 ALA A N 1
ATOM 718 C CA . ALA A 1 94 ? -20.277 6.448 -13.570 1.00 87.62 94 ALA A CA 1
ATOM 719 C C . ALA A 1 94 ? -18.759 6.698 -13.601 1.00 87.62 94 ALA A C 1
ATOM 721 O O . ALA A 1 94 ? -18.116 6.717 -12.556 1.00 87.62 94 ALA A O 1
ATOM 722 N N . GLN A 1 95 ? -18.178 6.916 -14.779 1.00 88.88 95 GLN A N 1
ATOM 723 C CA . GLN A 1 95 ? -16.745 7.171 -14.946 1.00 88.88 95 GLN A CA 1
ATOM 724 C C . GLN A 1 95 ? -16.391 8.655 -15.100 1.00 88.88 95 GLN A C 1
ATOM 726 O O . GLN A 1 95 ? -15.211 9.003 -15.112 1.00 88.88 95 GLN A O 1
ATOM 731 N N . THR A 1 96 ? -17.379 9.546 -15.218 1.00 88.38 96 THR A N 1
ATOM 732 C CA . THR A 1 96 ? -17.131 10.975 -15.438 1.00 88.38 96 THR A CA 1
ATOM 733 C C . THR A 1 96 ? -17.255 11.746 -14.134 1.00 88.38 96 THR A C 1
ATOM 735 O O . THR A 1 96 ? -18.341 11.900 -13.581 1.00 88.38 96 THR A O 1
ATOM 738 N N . MET A 1 97 ? -16.139 12.313 -13.679 1.00 89.12 97 MET A N 1
ATOM 739 C CA . MET A 1 97 ? -16.127 13.198 -12.519 1.00 89.12 97 MET A CA 1
ATOM 740 C C . MET A 1 97 ? -16.850 14.509 -12.850 1.00 89.12 97 MET A C 1
ATOM 742 O O . MET A 1 97 ? -16.394 15.300 -13.678 1.00 89.12 97 MET A O 1
ATOM 746 N N . MET A 1 98 ? -17.985 14.741 -12.194 1.00 89.00 98 MET A N 1
ATOM 747 C CA . MET A 1 98 ? -18.755 15.978 -12.240 1.00 89.00 98 MET A CA 1
ATOM 748 C C . MET A 1 98 ? -19.042 16.435 -10.804 1.00 89.00 98 MET A C 1
ATOM 750 O O . MET A 1 98 ? -19.988 15.934 -10.185 1.00 89.00 98 MET A O 1
ATOM 754 N N . PRO A 1 99 ? -18.315 17.442 -10.281 1.00 86.50 99 PRO A N 1
ATOM 755 C CA . PRO A 1 99 ? -18.457 17.885 -8.891 1.00 86.50 99 PRO A CA 1
ATOM 756 C C . PRO A 1 99 ? -19.881 18.324 -8.521 1.00 86.50 99 PRO A C 1
ATOM 758 O O . PRO A 1 99 ? -20.252 18.345 -7.355 1.00 86.50 99 PRO A O 1
ATOM 761 N N . ALA A 1 100 ? -20.686 18.694 -9.521 1.00 83.12 100 ALA A N 1
ATOM 762 C CA . ALA A 1 100 ? -22.054 19.163 -9.346 1.00 83.12 100 ALA A CA 1
ATOM 763 C C . ALA A 1 100 ? -23.110 18.045 -9.235 1.00 83.12 100 ALA A C 1
ATOM 765 O O . ALA A 1 100 ? -24.246 18.353 -8.884 1.00 83.12 100 ALA A O 1
ATOM 766 N N . GLY A 1 101 ? -22.796 16.779 -9.552 1.00 83.06 101 GLY A N 1
ATOM 767 C CA . GLY A 1 101 ? -23.852 15.758 -9.597 1.00 83.06 101 GLY A CA 1
ATOM 768 C C . GLY A 1 101 ? -23.476 14.307 -9.896 1.00 83.06 101 GLY A C 1
ATOM 769 O O . GLY A 1 101 ? -24.391 13.495 -9.988 1.00 83.06 101 GLY A O 1
ATOM 770 N N . SER A 1 102 ? -22.195 13.946 -10.040 1.00 88.19 102 SER A N 1
ATOM 771 C CA . SER A 1 102 ? -21.797 12.537 -10.236 1.00 88.19 102 SER A CA 1
ATOM 772 C C . SER A 1 102 ? -21.453 11.802 -8.936 1.00 88.19 102 SER A C 1
ATOM 774 O O . SER A 1 102 ? -20.891 10.715 -8.987 1.00 88.19 102 SER A O 1
ATOM 776 N N . LEU A 1 103 ? -21.747 12.369 -7.761 1.00 89.62 103 LEU A N 1
ATOM 777 C CA . LEU A 1 103 ? -21.439 11.702 -6.496 1.00 89.62 103 LEU A CA 1
ATOM 778 C C . LEU A 1 103 ? -22.273 10.421 -6.346 1.00 89.62 103 LEU A C 1
ATOM 780 O O . LEU A 1 103 ? -23.501 10.466 -6.289 1.00 89.62 103 LEU A O 1
ATOM 784 N N . MET A 1 104 ? -21.590 9.289 -6.233 1.00 91.38 104 MET A N 1
ATOM 785 C CA . MET A 1 104 ? -22.156 7.973 -5.963 1.00 91.38 104 MET A CA 1
ATOM 786 C C . MET A 1 104 ? -21.799 7.586 -4.528 1.00 91.38 104 MET A C 1
ATOM 788 O O . MET A 1 104 ? -20.639 7.675 -4.125 1.00 91.38 104 MET A O 1
ATOM 792 N N . THR A 1 105 ? -22.805 7.223 -3.732 1.00 92.81 105 THR A N 1
ATOM 793 C CA . THR A 1 105 ? -22.649 7.038 -2.282 1.00 92.81 105 THR A CA 1
ATOM 794 C C . THR A 1 105 ? -23.678 6.064 -1.695 1.00 92.81 105 THR A C 1
ATOM 796 O O . THR A 1 105 ? -24.558 5.565 -2.397 1.00 92.81 105 THR A O 1
ATOM 799 N N . THR A 1 106 ? -23.567 5.786 -0.394 1.00 93.12 106 THR A N 1
ATOM 800 C CA . THR A 1 106 ? -24.503 4.968 0.389 1.00 93.12 106 THR A CA 1
ATOM 801 C C . THR A 1 106 ? -25.227 5.822 1.425 1.00 93.12 106 THR A C 1
ATOM 803 O O . THR A 1 106 ? -24.717 6.854 1.857 1.00 93.12 106 THR A O 1
ATOM 806 N N . ALA A 1 107 ? -26.413 5.385 1.863 1.00 93.25 107 ALA A N 1
ATOM 807 C CA . ALA A 1 107 ? -27.174 6.121 2.874 1.00 93.25 107 ALA A CA 1
ATOM 808 C C . ALA A 1 107 ? -26.380 6.266 4.183 1.00 93.25 107 ALA A C 1
ATOM 810 O O . ALA A 1 107 ? -26.433 7.311 4.819 1.00 93.25 107 ALA A O 1
ATOM 811 N N . LEU A 1 108 ? -25.584 5.254 4.543 1.00 93.19 108 LEU A N 1
ATOM 812 C CA . LEU A 1 108 ? -24.741 5.291 5.735 1.00 93.19 108 LEU A CA 1
ATOM 813 C C . LEU A 1 108 ? -23.697 6.415 5.675 1.00 93.19 108 LEU A C 1
ATOM 815 O O . LEU A 1 108 ? -23.584 7.187 6.622 1.00 93.19 108 LEU A O 1
ATOM 819 N N . ASP A 1 109 ? -22.970 6.536 4.563 1.00 95.00 109 ASP A N 1
ATOM 820 C CA . ASP A 1 109 ? -21.948 7.576 4.404 1.00 95.00 109 ASP A CA 1
ATOM 821 C C . ASP A 1 109 ? -22.570 8.982 4.400 1.00 95.00 109 ASP A C 1
ATOM 823 O O . ASP A 1 109 ? -22.034 9.900 5.019 1.00 95.00 109 ASP A O 1
ATOM 827 N N . VAL A 1 110 ? -23.733 9.157 3.758 1.00 95.25 110 VAL A N 1
ATOM 828 C CA . VAL A 1 110 ? -24.455 10.440 3.771 1.00 95.25 110 VAL A CA 1
ATOM 829 C C . VAL A 1 110 ? -24.946 10.781 5.177 1.00 95.25 110 VAL A C 1
ATOM 831 O O . VAL A 1 110 ? -24.769 11.914 5.621 1.00 95.25 110 VAL A O 1
ATOM 834 N N . ALA A 1 111 ? -25.523 9.819 5.903 1.00 95.06 111 ALA A N 1
ATOM 835 C CA . ALA A 1 111 ? -25.959 10.032 7.281 1.00 95.06 111 ALA A CA 1
ATOM 836 C C . ALA A 1 111 ? -24.768 10.407 8.172 1.00 95.06 111 ALA A C 1
ATOM 838 O O . ALA A 1 111 ? -24.856 11.375 8.920 1.00 95.06 111 ALA A O 1
ATOM 839 N N . LYS A 1 112 ? -23.625 9.726 8.012 1.00 93.44 112 LYS A N 1
ATOM 840 C CA . LYS A 1 112 ? -22.389 10.048 8.731 1.00 93.44 112 LYS A CA 1
ATOM 841 C C . LYS A 1 112 ? -21.875 11.456 8.417 1.00 93.44 112 LYS A C 1
ATOM 843 O O . LYS A 1 112 ? -21.487 12.191 9.318 1.00 93.44 112 LYS A O 1
ATOM 848 N N . PHE A 1 113 ? -21.886 11.870 7.153 1.00 95.44 113 PHE A N 1
ATOM 849 C CA . PHE A 1 113 ? -21.504 13.234 6.786 1.00 95.44 113 PHE A CA 1
ATOM 850 C C . PHE A 1 113 ? -22.377 14.277 7.507 1.00 95.44 113 PHE A C 1
ATOM 852 O O . PHE A 1 113 ? -21.866 15.225 8.106 1.00 95.44 113 PHE A O 1
ATOM 859 N N . TYR A 1 114 ? -23.695 14.067 7.516 1.00 96.00 114 TYR A N 1
ATOM 860 C CA . TYR A 1 114 ? -24.634 14.957 8.197 1.00 96.00 114 TYR A CA 1
ATOM 861 C C . TYR A 1 114 ? -24.564 14.864 9.729 1.00 96.00 114 TYR A C 1
ATOM 863 O O . TYR A 1 114 ? -24.771 15.878 10.396 1.00 96.00 114 TYR A O 1
ATOM 871 N N . SER A 1 115 ? -24.209 13.714 10.312 1.00 94.88 115 SER A N 1
ATOM 872 C CA . SER A 1 115 ? -24.047 13.574 11.766 1.00 94.88 115 SER A CA 1
ATOM 873 C C . SER A 1 115 ? -22.925 14.463 12.296 1.00 94.88 115 SER A C 1
ATOM 875 O O . SER A 1 115 ? -23.065 15.072 13.352 1.00 94.88 115 SER A O 1
ATOM 877 N N . VAL A 1 116 ? -21.838 14.613 11.537 1.00 93.81 116 VAL A N 1
ATOM 878 C CA . VAL A 1 116 ? -20.718 15.488 11.913 1.00 93.81 116 VAL A CA 1
ATOM 879 C C . VAL A 1 116 ? -21.107 16.966 11.818 1.00 93.81 116 VAL A C 1
ATOM 881 O O . VAL A 1 116 ? -20.681 17.772 12.647 1.00 93.81 116 VAL A O 1
ATOM 884 N N . ILE A 1 117 ? -21.967 17.332 10.861 1.00 94.38 117 ILE A N 1
ATOM 885 C CA . ILE A 1 117 ? -22.555 18.678 10.785 1.00 94.38 117 ILE A CA 1
ATOM 886 C C . ILE A 1 117 ? -23.459 18.937 12.000 1.00 94.38 117 ILE A C 1
ATOM 888 O O . ILE A 1 117 ? -23.309 19.969 12.654 1.00 94.38 117 ILE A O 1
ATOM 892 N N . SER A 1 118 ? -24.333 17.985 12.350 1.00 93.88 118 SER A N 1
ATOM 893 C CA . SER A 1 118 ? -25.171 18.037 13.561 1.00 93.88 118 SER A CA 1
ATOM 894 C C . SER A 1 118 ? -24.323 18.225 14.826 1.00 93.88 118 SER A C 1
ATOM 896 O O . SER A 1 118 ? -24.591 19.093 15.658 1.00 93.88 118 SER A O 1
ATOM 898 N N . ALA A 1 119 ? -23.210 17.494 14.911 1.00 92.00 119 ALA A N 1
ATOM 899 C CA . ALA A 1 119 ? -22.222 17.570 15.982 1.00 92.00 119 ALA A CA 1
ATOM 900 C C . ALA A 1 119 ? -21.233 18.748 15.841 1.00 92.00 119 ALA A C 1
ATOM 902 O O . ALA A 1 119 ? -20.160 18.748 16.454 1.00 92.00 119 ALA A O 1
ATOM 903 N N . LYS A 1 120 ? -21.585 19.774 15.054 1.00 92.81 120 LYS A N 1
ATOM 904 C CA . LYS A 1 120 ? -20.861 21.052 14.935 1.00 92.81 120 LYS A CA 1
ATOM 905 C C . LYS A 1 120 ? -19.399 20.891 14.515 1.00 92.81 120 LYS A C 1
ATOM 907 O O . LYS A 1 120 ? -18.523 21.602 15.007 1.00 92.81 120 LYS A O 1
ATOM 912 N N . GLY A 1 121 ? -19.153 19.962 13.595 1.00 89.12 121 GLY A N 1
ATOM 913 C CA . GLY A 1 121 ? -17.841 19.715 13.001 1.00 89.12 121 GLY A CA 1
ATOM 914 C C . GLY A 1 121 ? -17.002 18.685 13.744 1.00 89.12 121 GLY A C 1
ATOM 915 O O . GLY A 1 121 ? -15.794 18.639 13.523 1.00 89.12 121 GLY A O 1
ATOM 916 N N . THR A 1 122 ? -17.608 17.868 14.611 1.00 87.06 122 THR A N 1
ATOM 917 C CA . THR A 1 122 ? -16.904 16.807 15.344 1.00 87.06 122 THR A CA 1
ATOM 918 C C . THR A 1 122 ? -17.461 15.418 15.030 1.00 87.06 122 THR A C 1
ATOM 920 O O . THR A 1 122 ? -18.671 15.233 14.968 1.00 87.06 122 THR A O 1
ATOM 923 N N . ASP A 1 123 ? -16.580 14.436 14.833 1.00 81.19 123 ASP A N 1
ATOM 924 C CA . ASP A 1 123 ? -16.921 13.012 14.712 1.00 81.19 123 ASP A CA 1
ATOM 925 C C . ASP A 1 123 ? -16.453 12.300 15.987 1.00 81.19 123 ASP A C 1
ATOM 927 O O . ASP A 1 123 ? -15.252 12.192 16.231 1.00 81.19 123 ASP A O 1
ATOM 931 N N . HIS A 1 124 ? -17.381 11.890 16.856 1.00 73.94 124 HIS A N 1
ATOM 932 C CA . HIS A 1 124 ? -17.068 11.270 18.156 1.00 73.94 124 HIS A CA 1
ATOM 933 C C . HIS A 1 124 ? -16.021 12.042 18.995 1.00 73.94 124 HIS A C 1
ATOM 935 O O . HIS A 1 124 ? -15.149 11.455 19.635 1.00 73.94 124 HIS A O 1
ATOM 941 N N . GLY A 1 125 ? -16.093 13.378 18.983 1.00 72.31 125 GLY A N 1
ATOM 942 C CA . GLY A 1 125 ? -15.158 14.256 19.698 1.00 72.31 125 GLY A CA 1
ATOM 943 C C . GLY A 1 125 ? -13.861 14.578 18.944 1.00 72.31 125 GLY A C 1
ATOM 944 O O . GLY A 1 125 ? -13.070 15.388 19.427 1.00 72.31 125 GLY A O 1
ATOM 945 N N . VAL A 1 126 ? -13.647 14.010 17.753 1.00 67.06 126 VAL A N 1
ATOM 946 C CA . VAL A 1 126 ? -12.533 14.360 16.862 1.00 67.06 126 VAL A CA 1
ATOM 947 C C . VAL A 1 126 ? -12.943 15.539 15.973 1.00 67.06 126 VAL A C 1
ATOM 949 O O . VAL A 1 126 ? -13.959 15.444 15.286 1.00 67.06 126 VAL A O 1
ATOM 952 N N . PRO A 1 127 ? -12.193 16.653 15.949 1.00 77.75 127 PRO A N 1
ATOM 953 C CA . PRO A 1 127 ? -12.528 17.794 15.102 1.00 77.75 127 PRO A CA 1
ATOM 954 C C . PRO A 1 127 ? -12.255 17.499 13.618 1.00 77.75 127 PRO A C 1
ATOM 956 O O . PRO A 1 127 ? -11.155 17.082 13.259 1.00 77.75 127 PRO A O 1
ATOM 959 N N . TRP A 1 128 ? -13.243 17.769 12.762 1.00 88.56 128 TRP A N 1
ATOM 960 C CA . TRP A 1 128 ? -13.118 17.803 11.299 1.00 88.56 128 TRP A CA 1
ATOM 961 C C . TRP A 1 128 ? -13.061 19.244 10.789 1.00 88.56 128 TRP A C 1
ATOM 963 O O . TRP A 1 128 ? -12.091 19.642 10.150 1.00 88.56 128 TRP A O 1
ATOM 973 N N . LEU A 1 129 ? -14.074 20.043 11.130 1.00 87.12 129 LEU A N 1
ATOM 974 C CA . LEU A 1 129 ? -14.129 21.470 10.826 1.00 87.12 129 LEU A CA 1
ATOM 975 C C . LEU A 1 129 ? -14.305 22.270 12.116 1.00 87.12 129 LEU A C 1
ATOM 977 O O . LEU A 1 129 ? -14.994 21.813 13.031 1.00 87.12 129 LEU A O 1
ATOM 981 N N . PRO A 1 130 ? -13.726 23.481 12.208 1.00 90.75 130 PRO A N 1
ATOM 982 C CA . PRO A 1 130 ? -14.008 24.365 13.325 1.00 90.75 130 PRO A CA 1
ATOM 983 C C . PRO A 1 130 ? -15.511 24.618 13.433 1.00 90.75 130 PRO A C 1
ATOM 985 O O . PRO A 1 130 ? -16.177 24.880 12.431 1.00 90.75 130 PRO A O 1
ATOM 988 N N . LYS A 1 131 ? -16.030 24.621 14.662 1.00 92.88 131 LYS A N 1
ATOM 989 C CA . LYS A 1 131 ? -17.442 24.914 14.936 1.00 92.88 131 LYS A CA 1
ATOM 990 C C . LYS A 1 131 ? -17.924 26.194 14.240 1.00 92.88 131 LYS A C 1
ATOM 992 O O . LYS A 1 131 ? -19.001 26.188 13.660 1.00 92.88 131 LYS A O 1
ATOM 997 N N . SER A 1 132 ? -17.108 27.250 14.240 1.00 95.12 132 SER A N 1
ATOM 998 C CA . SER A 1 132 ? -17.432 28.519 13.576 1.00 95.12 132 SER A CA 1
ATOM 999 C C . SER A 1 132 ? -17.621 28.376 12.064 1.00 95.12 132 SER A C 1
ATOM 1001 O O . SER A 1 132 ? -18.479 29.037 11.495 1.00 95.12 132 SER A O 1
ATOM 1003 N N . VAL A 1 133 ? -16.852 27.495 11.415 1.00 94.38 133 VAL A N 1
ATOM 1004 C CA . VAL A 1 133 ? -16.986 27.213 9.978 1.00 94.38 133 VAL A CA 1
ATOM 1005 C C . VAL A 1 133 ? -18.281 26.457 9.710 1.00 94.38 133 VAL A C 1
ATOM 1007 O O . VAL A 1 133 ? -18.997 26.785 8.772 1.00 94.38 133 VAL A O 1
ATOM 1010 N N . VAL A 1 134 ? -18.621 25.471 10.547 1.00 93.56 134 VAL A N 1
ATOM 1011 C CA . VAL A 1 134 ? -19.892 24.743 10.409 1.00 93.56 134 VAL A CA 1
ATOM 1012 C C . VAL A 1 134 ? -21.081 25.679 10.620 1.00 93.56 134 VAL A C 1
ATOM 1014 O O . VAL A 1 134 ? -22.023 25.645 9.833 1.00 93.56 134 VAL A O 1
ATOM 1017 N N . GLU A 1 135 ? -21.030 26.556 11.622 1.00 94.25 135 GLU A N 1
ATOM 1018 C CA . GLU A 1 135 ? -22.057 27.580 11.858 1.00 94.25 135 GLU A CA 1
ATOM 1019 C C . GLU A 1 135 ? -22.198 28.532 10.662 1.00 94.25 135 GLU A C 1
ATOM 1021 O O . GLU A 1 135 ? -23.313 28.821 10.238 1.00 94.25 135 GLU A O 1
ATOM 1026 N N . GLU A 1 136 ? -21.090 28.964 10.060 1.00 96.12 136 GLU A N 1
ATOM 1027 C CA . GLU A 1 136 ? -21.120 29.807 8.864 1.00 96.12 136 GLU A CA 1
ATOM 1028 C C . GLU A 1 136 ? -21.736 29.076 7.659 1.00 96.12 136 GLU A C 1
ATOM 1030 O O . GLU A 1 136 ? -22.671 29.588 7.039 1.00 96.12 136 GLU A O 1
ATOM 1035 N N . VAL A 1 137 ? -21.280 27.853 7.369 1.00 94.19 137 VAL A N 1
ATOM 1036 C CA . VAL A 1 137 ? -21.775 27.015 6.262 1.00 94.19 137 VAL A CA 1
ATOM 1037 C C . VAL A 1 137 ? -23.276 26.752 6.370 1.00 94.19 137 VAL A C 1
ATOM 1039 O O . VAL A 1 137 ? -23.982 26.763 5.360 1.00 94.19 137 VAL A O 1
ATOM 1042 N N . THR A 1 138 ? -23.756 26.527 7.592 1.00 95.19 138 THR A N 1
ATOM 1043 C CA . THR A 1 138 ? -25.152 26.186 7.893 1.00 95.19 138 THR A CA 1
ATOM 1044 C C . THR A 1 138 ? -26.044 27.400 8.152 1.00 95.19 138 THR A C 1
ATOM 1046 O O . THR A 1 138 ? -27.251 27.244 8.306 1.00 95.19 138 THR A O 1
ATOM 1049 N N . SER A 1 139 ? -25.492 28.614 8.159 1.00 95.12 139 SER A N 1
ATOM 1050 C CA . SER A 1 139 ? -26.273 29.844 8.291 1.00 95.12 139 SER A CA 1
ATOM 1051 C C . SER A 1 139 ? -26.939 30.261 6.974 1.00 95.12 139 SER A C 1
ATOM 1053 O O . SER A 1 139 ? -26.545 29.844 5.883 1.00 95.12 139 SER A O 1
ATOM 1055 N N . LEU A 1 140 ? -27.976 31.097 7.072 1.00 95.06 140 LEU A N 1
ATOM 1056 C CA . LEU A 1 140 ? -28.660 31.653 5.907 1.00 95.06 140 LEU A CA 1
ATOM 1057 C C . LEU A 1 140 ? -27.731 32.606 5.145 1.00 95.06 140 LEU A C 1
ATOM 1059 O O . LEU A 1 140 ? -27.394 33.673 5.649 1.00 95.06 140 LEU A O 1
ATOM 1063 N N . GLN A 1 141 ? -27.386 32.237 3.912 1.00 93.44 141 GLN A N 1
ATOM 1064 C CA . GLN A 1 141 ? -26.581 33.057 3.003 1.00 93.44 141 GLN A CA 1
ATOM 1065 C C . GLN A 1 141 ? -27.452 33.794 1.983 1.00 93.44 141 GLN A C 1
ATOM 1067 O O . GLN A 1 141 ? -27.200 34.955 1.668 1.00 93.44 141 GLN A O 1
ATOM 1072 N N . ALA A 1 142 ? -28.497 33.136 1.471 1.00 90.81 142 ALA A N 1
ATOM 1073 C CA . ALA A 1 142 ? -29.452 33.754 0.559 1.00 90.81 142 ALA A CA 1
ATOM 1074 C C . ALA A 1 142 ? -30.832 33.089 0.632 1.00 90.81 142 ALA A C 1
ATOM 1076 O O . ALA A 1 142 ? -30.959 31.895 0.922 1.00 90.81 142 ALA A O 1
ATOM 1077 N N . GLU A 1 143 ? -31.869 33.860 0.306 1.00 92.12 143 GLU A N 1
ATOM 1078 C CA . GLU A 1 143 ? -33.220 33.351 0.105 1.00 92.12 143 GLU A CA 1
ATOM 1079 C C . GLU A 1 143 ? -33.955 34.064 -1.027 1.00 92.12 143 GLU A C 1
ATOM 1081 O O . GLU A 1 143 ? -33.661 35.211 -1.360 1.00 92.12 143 GLU A O 1
ATOM 1086 N N . GLY A 1 144 ? -34.909 33.365 -1.635 1.00 90.62 144 GLY A N 1
ATOM 1087 C CA . GLY A 1 144 ? -35.741 33.921 -2.691 1.00 90.62 144 GLY A CA 1
ATOM 1088 C C . GLY A 1 144 ? -36.399 32.850 -3.547 1.00 90.62 144 GLY A C 1
ATOM 1089 O O . GLY A 1 144 ? -36.198 31.648 -3.355 1.00 90.62 144 GLY A O 1
ATOM 1090 N N . LEU A 1 145 ? -37.196 33.301 -4.514 1.00 88.62 145 LEU A N 1
ATOM 1091 C CA . LEU A 1 145 ? -37.767 32.431 -5.533 1.00 88.62 145 LEU A CA 1
ATOM 1092 C C . LEU A 1 145 ? -36.650 31.952 -6.469 1.00 88.62 145 LEU A C 1
ATOM 1094 O O . LEU A 1 145 ? -36.045 32.760 -7.171 1.00 88.62 145 LEU A O 1
ATOM 1098 N N . ASP A 1 146 ? -36.382 30.649 -6.476 1.00 84.62 146 ASP A N 1
ATOM 1099 C CA . ASP A 1 146 ? -35.425 30.041 -7.394 1.00 84.62 146 ASP A CA 1
ATOM 1100 C C . ASP A 1 146 ? -36.054 29.947 -8.780 1.00 84.62 146 ASP A C 1
ATOM 1102 O O . ASP A 1 146 ? -36.923 29.113 -9.023 1.00 84.62 146 ASP A O 1
ATOM 1106 N N . ALA A 1 147 ? -35.616 30.797 -9.704 1.00 73.81 147 ALA A N 1
ATOM 1107 C CA . ALA A 1 147 ? -36.204 30.845 -11.039 1.00 73.81 147 ALA A CA 1
ATOM 1108 C C . ALA A 1 147 ? -35.917 29.591 -11.891 1.00 73.81 147 ALA A C 1
ATOM 1110 O O . ALA A 1 147 ? -36.560 29.418 -12.923 1.00 73.81 147 ALA A O 1
ATOM 1111 N N . ALA A 1 148 ? -34.999 28.706 -11.474 1.00 73.44 148 ALA A N 1
ATOM 1112 C CA . ALA A 1 148 ? -34.787 27.421 -12.144 1.00 73.44 148 ALA A CA 1
ATOM 1113 C C . ALA A 1 148 ? -35.824 26.364 -11.730 1.00 73.44 148 ALA A C 1
ATOM 1115 O O . ALA A 1 148 ? -36.247 25.567 -12.563 1.00 73.44 148 ALA A O 1
ATOM 1116 N N . SER A 1 149 ? -36.225 26.348 -10.456 1.00 72.31 149 SER A N 1
ATOM 1117 C CA . SER A 1 149 ? -37.142 25.336 -9.908 1.00 72.31 149 SER A CA 1
ATOM 1118 C C . SER A 1 149 ? -38.552 25.859 -9.617 1.00 72.31 149 SER A C 1
ATOM 1120 O O . SER A 1 149 ? -39.453 25.076 -9.344 1.00 72.31 149 SER A O 1
ATOM 1122 N N . GLY A 1 150 ? -38.759 27.178 -9.632 1.00 78.00 150 GLY A N 1
ATOM 1123 C CA . GLY A 1 150 ? -39.998 27.831 -9.201 1.00 78.00 150 GLY A CA 1
ATOM 1124 C C . GLY A 1 150 ? -40.245 27.769 -7.688 1.00 78.00 150 GLY A C 1
ATOM 1125 O O . GLY A 1 150 ? -41.266 28.262 -7.213 1.00 78.00 150 GLY A O 1
ATOM 1126 N N . ASN A 1 151 ? -39.329 27.179 -6.916 1.00 79.81 151 ASN A N 1
ATOM 1127 C CA . ASN A 1 151 ? -39.478 26.992 -5.479 1.00 79.81 151 ASN A CA 1
ATOM 1128 C C . ASN A 1 151 ? -38.883 28.155 -4.690 1.00 79.81 151 ASN A C 1
ATOM 1130 O O . ASN A 1 151 ? -37.803 28.654 -5.008 1.00 79.81 151 ASN A O 1
ATOM 1134 N N . TYR A 1 152 ? -39.523 28.521 -3.580 1.00 86.75 152 TYR A N 1
ATOM 1135 C CA . TYR A 1 152 ? -38.875 29.384 -2.598 1.00 86.75 152 TYR A CA 1
ATOM 1136 C C . TYR A 1 152 ? -37.737 28.620 -1.909 1.00 86.75 152 TYR A C 1
ATOM 1138 O O . TYR A 1 152 ? -37.959 27.590 -1.268 1.00 86.75 152 TYR A O 1
ATOM 1146 N N . SER A 1 153 ? -36.516 29.121 -2.065 1.00 88.44 153 SER A N 1
ATOM 1147 C CA . SER A 1 153 ? -35.285 28.479 -1.619 1.00 88.44 153 SER A CA 1
ATOM 1148 C C . SER A 1 153 ? -34.608 29.300 -0.534 1.00 88.44 153 SER A C 1
ATOM 1150 O O . SER A 1 153 ? -34.462 30.509 -0.677 1.00 88.44 153 SER A O 1
ATOM 1152 N N . ARG A 1 154 ? -34.125 28.622 0.509 1.00 92.06 154 ARG A N 1
ATOM 1153 C CA . ARG A 1 154 ? -33.226 29.174 1.530 1.00 92.06 154 ARG A CA 1
ATOM 1154 C C . ARG A 1 154 ? -31.937 28.359 1.506 1.00 92.06 154 ARG A C 1
ATOM 1156 O O . ARG A 1 154 ? -31.995 27.125 1.517 1.00 92.06 154 ARG A O 1
ATOM 1163 N N . VAL A 1 155 ? -30.788 29.017 1.379 1.00 91.38 155 VAL A N 1
ATOM 1164 C CA . VAL A 1 155 ? -29.500 28.345 1.138 1.00 91.38 155 VAL A CA 1
ATOM 1165 C C . VAL A 1 155 ? -28.410 28.842 2.078 1.00 91.38 155 VAL A C 1
ATOM 1167 O O . VAL A 1 155 ? 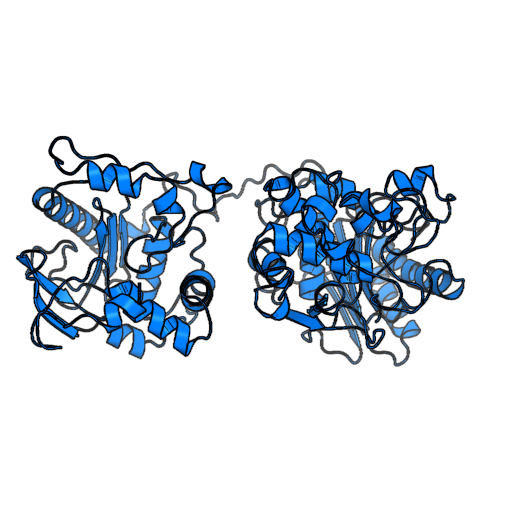-28.332 30.036 2.366 1.00 91.38 155 VAL A O 1
ATOM 1170 N N . GLY A 1 156 ? -27.580 27.905 2.530 1.00 93.25 156 GLY A N 1
ATOM 1171 C CA . GLY A 1 156 ? -26.264 28.159 3.109 1.00 93.25 156 GLY A CA 1
ATOM 1172 C C . GLY A 1 156 ? -25.159 27.915 2.076 1.00 93.25 156 GLY A C 1
ATOM 1173 O O . GLY A 1 156 ? -25.423 27.856 0.869 1.00 93.25 156 GLY A O 1
ATOM 1174 N N . TYR A 1 157 ? -23.920 27.705 2.522 1.00 90.94 157 TYR A N 1
ATOM 1175 C CA . TYR A 1 157 ? -22.824 27.350 1.614 1.00 90.94 157 TYR A CA 1
ATOM 1176 C C . TYR A 1 157 ? -22.884 25.866 1.229 1.00 90.94 157 TYR A C 1
ATOM 1178 O O . TYR A 1 157 ? -22.364 24.997 1.919 1.00 90.94 157 TYR A O 1
ATOM 1186 N N . GLY A 1 158 ? -23.549 25.568 0.110 1.00 86.38 158 GLY A N 1
ATOM 1187 C CA . GLY A 1 158 ? -23.680 24.200 -0.412 1.00 86.38 158 GLY A CA 1
ATOM 1188 C C . GLY A 1 158 ? -24.755 23.347 0.276 1.00 86.38 158 GLY A C 1
ATOM 1189 O O . GLY A 1 158 ? -24.954 22.197 -0.106 1.00 86.38 158 GLY A O 1
ATOM 1190 N N . VAL A 1 159 ? -25.490 23.911 1.240 1.00 91.50 159 VAL A N 1
ATOM 1191 C CA . VAL A 1 159 ? -26.614 23.265 1.938 1.00 91.50 159 VAL A CA 1
ATOM 1192 C C . VAL A 1 159 ? -27.916 24.047 1.749 1.00 91.50 159 VAL A C 1
ATOM 1194 O O . VAL A 1 159 ? -27.919 25.248 1.475 1.00 91.50 159 VAL A O 1
ATOM 1197 N N . ARG A 1 160 ? -29.047 23.360 1.893 1.00 91.75 160 ARG A N 1
ATOM 1198 C CA . ARG A 1 160 ? -30.402 23.922 1.883 1.00 91.75 160 ARG A CA 1
ATOM 1199 C C . ARG A 1 160 ? -30.942 24.013 3.305 1.00 91.75 160 ARG A C 1
ATOM 1201 O O . ARG A 1 160 ? -30.764 23.088 4.097 1.00 91.75 160 ARG A O 1
ATOM 1208 N N . LEU A 1 161 ? -31.658 25.096 3.574 1.00 93.06 161 LEU A N 1
ATOM 1209 C CA . LEU A 1 161 ? -32.362 25.352 4.828 1.00 93.06 161 LEU A CA 1
ATOM 1210 C C . LEU A 1 161 ? -33.872 25.123 4.648 1.00 93.06 161 LEU A C 1
ATOM 1212 O O . LEU A 1 161 ? -34.374 25.262 3.526 1.00 93.06 161 LEU A O 1
ATOM 1216 N N . PRO A 1 162 ? -34.612 24.793 5.722 1.00 90.44 162 PRO A N 1
ATOM 1217 C CA . PRO A 1 162 ? -36.067 24.720 5.709 1.00 90.44 162 PRO A CA 1
ATOM 1218 C C . PRO A 1 162 ? -36.692 25.996 5.141 1.00 90.44 162 PRO A C 1
ATOM 1220 O O . PRO A 1 162 ? -36.382 27.095 5.588 1.00 90.44 162 PRO A O 1
ATOM 1223 N N . SER A 1 163 ? -37.584 25.878 4.163 1.00 83.06 163 SER A N 1
ATOM 1224 C CA . SER A 1 163 ? -38.503 26.961 3.789 1.00 83.06 163 SER A CA 1
ATOM 1225 C C . SER A 1 163 ? -39.778 26.893 4.647 1.00 83.06 163 SER A C 1
ATOM 1227 O O . SER A 1 163 ? -39.859 26.080 5.571 1.00 83.06 163 SER A O 1
ATOM 1229 N N . SER A 1 164 ? -40.762 27.763 4.388 1.00 74.62 164 SER A N 1
ATOM 1230 C CA . SER A 1 164 ? -42.016 27.816 5.154 1.00 74.62 164 SER A CA 1
ATOM 1231 C C . SER A 1 164 ? -42.644 26.425 5.352 1.00 74.62 164 SER A C 1
ATOM 1233 O O . SER A 1 164 ? -42.848 25.721 4.362 1.00 74.62 164 SER A O 1
ATOM 1235 N N . PRO A 1 165 ? -42.955 26.016 6.599 1.00 63.44 165 PRO A N 1
ATOM 1236 C CA . PRO A 1 165 ? -43.582 24.728 6.871 1.00 63.44 165 PRO A CA 1
ATOM 1237 C C . PRO A 1 165 ? -44.943 24.559 6.163 1.00 63.44 165 PRO A C 1
ATOM 1239 O O . PRO A 1 165 ? -45.684 25.538 6.041 1.00 63.44 165 PRO A O 1
ATOM 1242 N N . PRO A 1 166 ? -45.316 23.333 5.749 1.00 70.44 166 PRO A N 1
ATOM 1243 C CA . PRO A 1 166 ? -44.523 22.106 5.836 1.00 70.44 166 PRO A CA 1
ATOM 1244 C C . PRO A 1 166 ? -43.368 22.095 4.818 1.00 70.44 166 PRO A C 1
ATOM 1246 O O . PRO A 1 166 ? -43.566 22.308 3.625 1.00 70.44 166 PRO A O 1
ATOM 1249 N N . ASN A 1 167 ? -42.151 21.818 5.292 1.00 83.81 167 ASN A N 1
ATOM 1250 C CA . ASN A 1 167 ? -40.952 21.646 4.462 1.00 83.81 167 ASN A CA 1
ATOM 1251 C C . ASN A 1 167 ? -40.495 20.185 4.488 1.00 83.81 167 ASN A C 1
ATOM 1253 O O . ASN A 1 167 ? -40.776 19.470 5.437 1.00 83.81 167 ASN A O 1
ATOM 1257 N N . GLN A 1 168 ? -39.727 19.739 3.496 1.00 85.69 168 GLN A N 1
ATOM 1258 C CA . GLN A 1 168 ? -39.330 18.327 3.351 1.00 85.69 168 GLN A CA 1
ATOM 1259 C C . GLN A 1 168 ? -38.556 17.707 4.536 1.00 85.69 168 GLN A C 1
ATOM 1261 O O . GLN A 1 168 ? -38.336 16.501 4.537 1.00 85.69 168 GLN A O 1
ATOM 1266 N N . TYR A 1 169 ? -38.137 18.500 5.527 1.00 90.19 169 TYR A N 1
ATOM 1267 C CA . TYR A 1 169 ? -37.443 18.031 6.730 1.00 90.19 169 TYR A CA 1
ATOM 1268 C C . TYR A 1 169 ? -38.348 17.957 7.970 1.00 90.19 169 TYR A C 1
ATOM 1270 O O . TYR A 1 169 ? -37.857 17.696 9.072 1.00 90.19 169 TYR A O 1
ATOM 1278 N N . ALA A 1 170 ? -39.648 18.233 7.801 1.00 89.00 170 ALA A N 1
ATOM 1279 C CA . ALA A 1 170 ? -40.650 18.316 8.863 1.00 89.00 170 ALA A CA 1
ATOM 1280 C C . ALA A 1 170 ? -40.243 19.218 10.039 1.00 89.00 170 ALA A C 1
ATOM 1282 O O . ALA A 1 170 ? -40.699 19.020 11.161 1.00 89.00 170 ALA A O 1
ATOM 1283 N N . SER A 1 171 ? -39.382 20.204 9.784 1.00 86.31 171 SER A N 1
ATOM 1284 C CA . SER A 1 171 ? -38.977 21.149 10.813 1.00 86.31 171 SER A CA 1
ATOM 1285 C C . SER A 1 171 ? -40.030 22.243 10.985 1.00 86.31 171 SER A C 1
ATOM 1287 O O . SER A 1 171 ? -40.537 22.785 9.995 1.00 86.31 171 SER A O 1
ATOM 1289 N N . SER A 1 172 ? -40.346 22.575 12.237 1.00 81.25 172 SER A N 1
ATOM 1290 C CA . SER A 1 172 ? -41.140 23.751 12.600 1.00 81.25 172 SER A CA 1
ATOM 1291 C C . SER A 1 172 ? -40.320 25.041 12.593 1.00 81.25 172 SER A C 1
ATOM 1293 O O . SER A 1 172 ? -40.899 26.119 12.470 1.00 81.25 172 SER A O 1
ATOM 1295 N N . GLU A 1 173 ? -38.993 24.937 12.688 1.00 84.00 173 GLU A N 1
ATOM 1296 C CA . GLU A 1 173 ? -38.073 26.064 12.749 1.00 84.00 173 GLU A CA 1
ATOM 1297 C C . GLU A 1 173 ? -37.326 26.250 11.428 1.00 84.00 173 GLU A C 1
ATOM 1299 O O . GLU A 1 173 ? -37.018 25.329 10.675 1.00 84.00 173 GLU A O 1
ATOM 1304 N N . MET A 1 174 ? -37.001 27.498 11.118 1.00 84.56 174 MET A N 1
ATOM 1305 C CA . MET A 1 174 ? -36.366 27.817 9.843 1.00 84.56 174 MET A CA 1
ATOM 1306 C C . MET A 1 174 ? -34.846 27.588 9.853 1.00 84.56 174 MET A C 1
ATOM 1308 O O . MET A 1 174 ? -34.237 27.519 8.789 1.00 84.56 174 MET A O 1
ATOM 1312 N N . ASN A 1 175 ? -34.213 27.474 11.022 1.00 85.38 175 ASN A N 1
ATOM 1313 C CA . ASN A 1 175 ? -32.747 27.491 11.150 1.00 85.38 175 ASN A CA 1
ATOM 1314 C C . ASN A 1 175 ? -32.184 26.314 11.962 1.00 85.38 175 ASN A C 1
ATOM 1316 O O . ASN A 1 175 ? -31.015 26.337 12.334 1.00 85.38 175 ASN A O 1
ATOM 1320 N N . ASP A 1 176 ? -32.999 25.308 12.270 1.00 89.19 176 ASP A N 1
ATOM 1321 C CA . ASP A 1 176 ? -32.597 24.165 13.096 1.00 89.19 176 ASP A CA 1
ATOM 1322 C C . ASP A 1 176 ? -32.127 22.962 12.270 1.00 89.19 176 ASP A C 1
ATOM 1324 O O . ASP A 1 176 ? -31.693 21.969 12.832 1.00 89.19 176 ASP A O 1
ATOM 1328 N N . THR A 1 177 ? -32.241 23.014 10.944 1.00 94.25 177 THR A N 1
ATOM 1329 C CA . THR A 1 177 ? -32.037 21.857 10.076 1.00 94.25 177 THR A CA 1
ATOM 1330 C C . THR A 1 177 ? -31.302 22.274 8.819 1.00 94.25 177 THR A C 1
ATOM 1332 O O . THR A 1 177 ? -31.557 23.338 8.261 1.00 94.25 177 THR A O 1
ATOM 1335 N N . VAL A 1 178 ? -30.416 21.411 8.334 1.00 95.50 178 VAL A N 1
ATOM 1336 C CA . VAL A 1 178 ? -29.738 21.577 7.045 1.00 95.50 178 VAL A CA 1
ATOM 1337 C C . VAL A 1 178 ? -29.788 20.285 6.260 1.00 95.50 178 VAL A C 1
ATOM 1339 O O . VAL A 1 178 ? -29.707 19.203 6.831 1.00 95.50 178 VAL A O 1
ATOM 1342 N N . GLY A 1 179 ? -29.883 20.381 4.941 1.00 94.00 179 GLY A N 1
ATOM 1343 C CA . GLY A 1 179 ? -29.903 19.206 4.082 1.00 94.00 179 GLY A CA 1
ATOM 1344 C C . GLY A 1 179 ? -29.655 19.534 2.624 1.00 94.00 179 GLY A C 1
ATOM 1345 O O . GLY A 1 179 ? -29.414 20.684 2.265 1.00 94.00 179 GLY A O 1
ATOM 1346 N N . HIS A 1 180 ? -29.708 18.528 1.764 1.00 90.44 180 HIS A N 1
ATOM 1347 C CA . HIS A 1 180 ? -29.747 18.732 0.323 1.00 90.44 180 HIS A CA 1
ATOM 1348 C C . HIS A 1 180 ? -30.457 17.554 -0.348 1.00 90.44 180 HIS A C 1
ATOM 1350 O O . HIS A 1 180 ? -30.178 16.389 -0.057 1.00 90.44 180 HIS A O 1
ATOM 1356 N N . GLY A 1 181 ? -31.372 17.870 -1.266 1.00 84.56 181 GLY A N 1
ATOM 1357 C CA . GLY A 1 181 ? -32.021 16.874 -2.115 1.00 84.56 181 GLY A CA 1
ATOM 1358 C C . GLY A 1 181 ? -31.125 16.491 -3.291 1.00 84.56 181 GLY A C 1
ATOM 1359 O O . GLY A 1 181 ? -30.515 17.355 -3.920 1.00 84.56 181 GLY A O 1
ATOM 1360 N N . GLY A 1 182 ? -31.033 15.202 -3.576 1.00 79.50 182 GLY A N 1
ATOM 1361 C CA . GLY A 1 182 ? -30.424 14.641 -4.774 1.00 79.50 182 GLY A CA 1
ATOM 1362 C C . GLY A 1 182 ? -31.471 14.308 -5.836 1.00 79.50 182 GLY A C 1
ATOM 1363 O O . GLY A 1 182 ? -32.681 14.319 -5.596 1.00 79.50 182 GLY A O 1
ATOM 1364 N N . MET A 1 183 ? -30.993 13.990 -7.034 1.00 74.38 183 MET A N 1
ATOM 1365 C CA . MET A 1 183 ? -31.849 13.529 -8.123 1.00 74.38 183 MET A CA 1
ATOM 1366 C C . MET A 1 183 ? -32.520 12.195 -7.759 1.00 74.38 183 MET A C 1
ATOM 1368 O O . MET A 1 183 ? -31.928 11.347 -7.092 1.00 74.38 183 MET A O 1
ATOM 1372 N N . GLY A 1 184 ? -33.769 12.008 -8.190 1.00 65.44 184 GLY A N 1
ATOM 1373 C CA . GLY A 1 184 ? -34.469 10.734 -8.041 1.00 65.44 184 GLY A CA 1
ATOM 1374 C C . GLY A 1 184 ? -34.894 10.372 -6.614 1.00 65.44 184 GLY A C 1
ATOM 1375 O O . GLY A 1 184 ? -34.986 9.196 -6.299 1.00 65.44 184 GLY A O 1
ATOM 1376 N N . THR A 1 185 ? -35.185 11.367 -5.767 1.00 78.56 185 THR A N 1
ATOM 1377 C CA . THR A 1 185 ? -35.704 11.259 -4.378 1.00 78.56 185 THR A CA 1
ATOM 1378 C C . THR A 1 185 ? -34.703 10.968 -3.263 1.00 78.56 185 THR A C 1
ATOM 1380 O O . THR A 1 185 ? -35.087 10.910 -2.095 1.00 78.56 185 THR A O 1
ATOM 1383 N N . SER A 1 186 ? -33.415 10.872 -3.587 1.00 88.88 186 SER A N 1
ATOM 1384 C CA . SER A 1 186 ? -32.379 10.784 -2.557 1.00 88.88 186 SER A CA 1
ATOM 1385 C C . SER A 1 186 ? -32.280 12.098 -1.771 1.00 88.88 186 SER A C 1
ATOM 1387 O O . SER A 1 186 ? -32.391 13.174 -2.349 1.00 88.88 186 SER A O 1
ATOM 1389 N N . THR A 1 187 ? -32.063 12.049 -0.462 1.00 91.00 187 THR A N 1
ATOM 1390 C CA . THR A 1 187 ? -31.866 13.237 0.378 1.00 91.00 187 THR A CA 1
ATOM 1391 C C . THR A 1 187 ? -31.005 12.904 1.589 1.00 91.00 187 THR A C 1
ATOM 1393 O O . THR A 1 187 ? -31.070 11.797 2.121 1.00 91.00 187 THR A O 1
ATOM 1396 N N . GLY A 1 188 ? -30.239 13.882 2.063 1.00 94.75 188 GLY A N 1
ATOM 1397 C CA . GLY A 1 188 ? -29.588 13.839 3.370 1.00 94.75 188 GLY A CA 1
ATOM 1398 C C . GLY A 1 188 ? -29.864 15.123 4.142 1.00 94.75 188 GLY A C 1
ATOM 1399 O O . GLY A 1 188 ? -29.973 16.190 3.530 1.00 94.75 188 GLY A O 1
ATOM 1400 N N . TRP A 1 189 ? -30.034 15.024 5.457 1.00 95.88 189 TRP A N 1
ATOM 1401 C CA . TRP A 1 189 ? -30.226 16.177 6.331 1.00 95.88 189 TRP A CA 1
ATOM 1402 C C . TRP A 1 189 ? -29.800 15.895 7.774 1.00 95.88 189 TRP A C 1
ATOM 1404 O O . TRP A 1 189 ? -29.709 14.746 8.202 1.00 95.88 189 TRP A O 1
ATOM 1414 N N . ALA A 1 190 ? -29.549 16.961 8.528 1.00 95.75 190 ALA A N 1
ATOM 1415 C CA . ALA A 1 190 ? -29.271 16.930 9.956 1.00 95.75 190 ALA A CA 1
ATOM 1416 C C . ALA A 1 190 ? -30.031 18.030 10.689 1.00 95.75 190 ALA A C 1
ATOM 1418 O O . ALA A 1 190 ? -30.102 19.162 10.204 1.00 95.75 190 ALA A O 1
ATOM 1419 N N . SER A 1 191 ? -30.532 17.697 11.877 1.00 93.88 191 SER A N 1
ATOM 1420 C CA . SER A 1 191 ? -30.903 18.690 12.879 1.00 93.88 191 SER A CA 1
ATOM 1421 C C . SER A 1 191 ? -29.636 19.227 13.549 1.00 93.88 191 SER A C 1
ATOM 1423 O O . SER A 1 191 ? -28.736 18.470 13.907 1.00 93.88 191 SER A O 1
ATOM 1425 N N . LEU A 1 192 ? -29.556 20.540 13.716 1.00 92.69 192 LEU A N 1
ATOM 1426 C CA . LEU A 1 192 ? -28.477 21.260 14.391 1.00 92.69 192 LEU A CA 1
ATOM 1427 C C . LEU A 1 192 ? -28.703 21.361 15.909 1.00 92.69 192 LEU A C 1
ATOM 1429 O O . LEU A 1 192 ? -27.810 21.810 16.636 1.00 92.69 192 LEU A O 1
ATOM 1433 N N . THR A 1 193 ? -29.890 20.974 16.383 1.00 89.62 193 THR A N 1
ATOM 1434 C CA . THR A 1 193 ? -30.307 21.065 17.790 1.00 89.62 193 THR A CA 1
ATOM 1435 C C . THR A 1 193 ? -30.533 19.705 18.434 1.00 89.62 193 THR A C 1
ATOM 1437 O O . THR A 1 193 ? -30.217 19.547 19.610 1.00 89.62 193 THR A O 1
ATOM 1440 N N . ASP A 1 194 ? -31.005 18.723 17.665 1.00 86.31 194 ASP A N 1
ATOM 1441 C CA . ASP A 1 194 ? -31.582 17.487 18.220 1.00 86.31 194 ASP A CA 1
ATOM 1442 C C . ASP A 1 194 ? -30.623 16.286 18.124 1.00 86.31 194 ASP A C 1
ATOM 1444 O O . ASP A 1 194 ? -30.946 15.183 18.547 1.00 86.31 194 ASP A O 1
ATOM 1448 N N . GLY A 1 195 ? -29.434 16.468 17.536 1.00 85.62 195 GLY A N 1
ATOM 1449 C CA . GLY A 1 195 ? -28.462 15.379 17.356 1.00 85.62 195 GLY A CA 1
ATOM 1450 C C . GLY A 1 195 ? -28.885 14.321 16.327 1.00 85.62 195 GLY A C 1
ATOM 1451 O O . GLY A 1 195 ? -28.329 13.226 16.300 1.00 85.62 195 GLY A O 1
ATOM 1452 N N . ILE A 1 196 ? -29.870 14.632 15.480 1.00 89.94 196 ILE A N 1
ATOM 1453 C CA . ILE A 1 196 ? -30.408 13.722 14.463 1.00 89.94 196 ILE A CA 1
ATOM 1454 C C . ILE A 1 196 ? -29.719 13.975 13.122 1.00 89.94 196 ILE A C 1
ATOM 1456 O O . ILE A 1 196 ? -29.601 15.117 12.674 1.00 89.94 196 ILE A O 1
ATOM 1460 N N . SER A 1 197 ? -29.360 12.899 12.425 1.00 94.12 197 SER A N 1
ATOM 1461 C CA . SER A 1 197 ? -29.003 12.932 11.005 1.00 94.12 197 SER A CA 1
ATOM 1462 C C . SER A 1 197 ? -29.710 11.808 10.262 1.00 94.12 197 SER A C 1
ATOM 1464 O O . SER A 1 197 ? -29.896 10.715 10.795 1.00 94.12 197 SER A O 1
ATOM 1466 N N . VAL A 1 198 ? -30.137 12.087 9.037 1.00 94.50 198 VAL A N 1
ATOM 1467 C CA . VAL A 1 198 ? -30.932 11.170 8.226 1.00 94.50 198 VAL A CA 1
ATOM 1468 C C . VAL A 1 198 ? -30.417 11.195 6.803 1.00 94.50 198 VAL A C 1
ATOM 1470 O O . VAL A 1 198 ? -30.166 12.252 6.226 1.00 94.50 198 VAL A O 1
ATOM 1473 N N . ALA A 1 199 ? -30.328 10.012 6.211 1.00 95.12 199 ALA A N 1
ATOM 1474 C CA . ALA A 1 199 ? -30.140 9.851 4.786 1.00 95.12 199 ALA A CA 1
ATOM 1475 C C . ALA A 1 199 ? -31.168 8.868 4.241 1.00 95.12 199 ALA A C 1
ATOM 1477 O O . ALA A 1 199 ? -31.393 7.794 4.799 1.00 95.12 199 ALA A O 1
ATOM 1478 N N . TYR A 1 200 ? -31.756 9.230 3.112 1.00 91.88 200 TYR A N 1
ATOM 1479 C CA . TYR A 1 200 ? -32.602 8.362 2.321 1.00 91.88 200 TYR A CA 1
ATOM 1480 C C . TYR A 1 200 ? -32.034 8.323 0.910 1.00 91.88 200 TYR A C 1
ATOM 1482 O O . TYR A 1 200 ? -31.929 9.357 0.259 1.00 91.88 200 TYR A O 1
ATOM 1490 N N . ILE A 1 201 ? -31.637 7.142 0.445 1.00 89.94 201 ILE A N 1
ATOM 1491 C CA . ILE A 1 201 ? -31.151 6.930 -0.920 1.00 89.94 201 ILE A CA 1
ATOM 1492 C C . ILE A 1 201 ? -32.010 5.852 -1.553 1.00 89.94 201 ILE A C 1
ATOM 1494 O O . ILE A 1 201 ? -32.305 4.830 -0.933 1.00 89.94 201 ILE A O 1
ATOM 1498 N N . THR A 1 202 ? -32.416 6.077 -2.794 1.00 87.94 202 THR A N 1
ATOM 1499 C CA . THR A 1 202 ? -33.213 5.116 -3.546 1.00 87.94 202 THR A CA 1
ATOM 1500 C C . THR A 1 202 ? -32.858 5.161 -5.020 1.00 87.94 202 THR A C 1
ATOM 1502 O O . THR A 1 202 ? -32.256 6.109 -5.517 1.00 87.94 202 THR A O 1
ATOM 1505 N N . ASN A 1 203 ? -33.241 4.101 -5.709 1.00 88.44 203 ASN A N 1
ATOM 1506 C CA . ASN A 1 203 ? -33.041 3.897 -7.126 1.00 88.44 203 ASN A CA 1
ATOM 1507 C C . ASN A 1 203 ? -34.317 4.169 -7.936 1.00 88.44 203 ASN A C 1
ATOM 1509 O O . ASN A 1 203 ? -34.465 3.622 -9.021 1.00 88.44 203 ASN A O 1
ATOM 1513 N N . ARG A 1 204 ? -35.258 4.971 -7.418 1.00 86.38 204 ARG A N 1
ATOM 1514 C CA . ARG A 1 204 ? -36.518 5.289 -8.105 1.00 86.38 204 ARG A CA 1
ATOM 1515 C C . ARG A 1 204 ? -36.730 6.793 -8.239 1.00 86.38 204 ARG A C 1
ATOM 1517 O O . ARG A 1 204 ? -37.010 7.458 -7.245 1.00 86.38 204 ARG A O 1
ATOM 1524 N N . MET A 1 205 ? -36.697 7.309 -9.467 1.00 86.44 205 MET A N 1
ATOM 1525 C CA . MET A 1 205 ? -37.081 8.689 -9.764 1.00 86.44 205 MET A CA 1
ATOM 1526 C C . MET A 1 205 ? -38.588 8.889 -9.607 1.00 86.44 205 MET A C 1
ATOM 1528 O O . MET A 1 205 ? -39.378 8.065 -10.056 1.00 86.44 205 MET A O 1
ATOM 1532 N N . GLN A 1 206 ? -38.988 9.978 -8.952 1.00 84.75 206 GLN A N 1
ATOM 1533 C CA . GLN A 1 206 ? -40.388 10.329 -8.703 1.00 84.75 206 GLN A CA 1
ATOM 1534 C C . GLN A 1 206 ? -40.607 11.810 -8.978 1.00 84.75 206 GLN A C 1
ATOM 1536 O O . GLN A 1 206 ? -39.717 12.631 -8.736 1.00 84.75 206 GLN A O 1
ATOM 1541 N N . ASN A 1 207 ? -41.829 12.144 -9.387 1.00 83.25 207 ASN A N 1
ATOM 1542 C CA . ASN A 1 207 ? -42.263 13.523 -9.550 1.00 83.25 207 ASN A CA 1
ATOM 1543 C C . ASN A 1 207 ? -42.195 14.311 -8.230 1.00 83.25 207 ASN A C 1
ATOM 1545 O O . ASN A 1 207 ? -42.351 13.775 -7.130 1.00 83.25 207 ASN A O 1
ATOM 1549 N N . GLU A 1 208 ? -41.960 15.617 -8.344 1.00 78.94 208 GLU A N 1
ATOM 1550 C CA . GLU A 1 208 ? -41.566 16.463 -7.215 1.00 78.94 208 GLU A CA 1
ATOM 1551 C C . GLU A 1 208 ? -42.645 16.586 -6.128 1.00 78.94 208 GLU A C 1
ATOM 1553 O O . GLU A 1 208 ? -42.341 16.461 -4.942 1.00 78.94 208 GLU A O 1
ATOM 1558 N N . ALA A 1 209 ? -43.904 16.808 -6.514 1.00 81.38 209 ALA A N 1
ATOM 1559 C CA . ALA A 1 209 ? -45.011 16.993 -5.575 1.00 81.38 209 ALA A CA 1
ATOM 1560 C C . ALA A 1 209 ? -45.261 15.766 -4.666 1.00 81.38 209 ALA A C 1
ATOM 1562 O O . ALA A 1 209 ? -45.217 15.934 -3.443 1.00 81.38 209 ALA A O 1
ATOM 1563 N N . PRO A 1 210 ? -45.464 14.536 -5.192 1.00 83.06 210 PRO A N 1
ATOM 1564 C CA . PRO A 1 210 ? -45.619 13.356 -4.338 1.00 83.06 210 PRO A CA 1
ATOM 1565 C C . PRO A 1 210 ? -44.342 13.047 -3.547 1.00 83.06 210 PRO A C 1
ATOM 1567 O O . PRO A 1 210 ? -44.419 12.588 -2.407 1.00 83.06 210 PRO A O 1
ATOM 1570 N N . ASN A 1 211 ? -43.165 13.347 -4.106 1.00 85.19 211 ASN A N 1
ATOM 1571 C CA . ASN A 1 211 ? -41.907 13.147 -3.400 1.00 85.19 211 ASN A CA 1
ATOM 1572 C C . ASN A 1 211 ? -41.756 14.073 -2.181 1.00 85.19 211 ASN A C 1
ATOM 1574 O O . ASN A 1 211 ? -41.384 13.611 -1.107 1.00 85.19 211 ASN A O 1
ATOM 1578 N N . LYS A 1 212 ? -42.087 15.364 -2.306 1.00 84.00 212 LYS A N 1
ATOM 1579 C CA . LYS A 1 212 ? -42.027 16.324 -1.189 1.00 84.00 212 LYS A CA 1
ATOM 1580 C C . LYS A 1 212 ? -42.900 15.896 -0.011 1.00 84.00 212 LYS A C 1
ATOM 1582 O O . LYS A 1 212 ? -42.433 15.938 1.124 1.00 84.00 212 LYS A O 1
ATOM 1587 N N . GLN A 1 213 ? -44.129 15.452 -0.283 1.00 85.75 213 GLN A N 1
ATOM 1588 C CA . GLN A 1 213 ? -45.036 14.958 0.756 1.00 85.75 213 GLN A CA 1
ATOM 1589 C C . GLN A 1 213 ? -44.456 13.727 1.460 1.00 85.75 213 GLN A C 1
ATOM 1591 O O . GLN A 1 213 ? -44.428 13.661 2.686 1.00 85.75 213 GLN A O 1
ATOM 1596 N N . ARG A 1 214 ? -43.924 12.780 0.685 1.00 87.69 214 ARG A N 1
ATOM 1597 C CA . ARG A 1 214 ? -43.296 11.572 1.223 1.00 87.69 214 ARG A CA 1
ATOM 1598 C C . ARG A 1 214 ? -42.088 11.889 2.105 1.00 87.69 214 ARG A C 1
ATOM 1600 O O . ARG A 1 214 ? -41.967 11.325 3.188 1.00 87.69 214 ARG A O 1
ATOM 1607 N N . LEU A 1 215 ? -41.206 12.786 1.661 1.00 89.50 215 LEU A N 1
ATOM 1608 C CA . LEU A 1 215 ? -40.040 13.202 2.444 1.00 89.50 215 LEU A CA 1
ATOM 1609 C C . LEU A 1 215 ? -40.455 13.912 3.739 1.00 89.50 215 LEU A C 1
ATOM 1611 O O . LEU A 1 215 ? -39.880 13.619 4.785 1.00 89.50 215 LEU A O 1
ATOM 1615 N N . PHE A 1 216 ? -41.492 14.759 3.693 1.00 90.81 216 PHE A N 1
ATOM 1616 C CA . PHE A 1 216 ? -42.081 15.362 4.892 1.00 90.81 216 PHE A CA 1
ATOM 1617 C C . PHE A 1 216 ? -42.574 14.295 5.878 1.00 90.81 216 PHE A C 1
ATOM 1619 O O . PHE A 1 216 ? -42.204 14.333 7.046 1.00 90.81 216 PHE A O 1
ATOM 1626 N N . GLU A 1 217 ? -43.370 13.324 5.426 1.00 92.06 217 GLU A N 1
ATOM 1627 C CA . GLU A 1 217 ? -43.907 12.264 6.292 1.00 92.06 217 GLU A CA 1
ATOM 1628 C C . GLU A 1 217 ? -42.801 11.397 6.902 1.00 92.06 217 GLU A C 1
ATOM 1630 O O . GLU A 1 217 ? -42.852 11.072 8.087 1.00 92.06 217 GLU A O 1
ATOM 1635 N N . MET A 1 218 ? -41.766 11.075 6.122 1.00 91.75 218 MET A N 1
ATOM 1636 C CA . MET A 1 218 ? -40.602 10.337 6.612 1.00 91.75 218 MET A CA 1
ATOM 1637 C C . MET A 1 218 ? -39.825 11.130 7.662 1.00 91.75 218 MET A C 1
ATOM 1639 O O . MET A 1 218 ? -39.491 10.591 8.715 1.00 91.75 218 MET A O 1
ATOM 1643 N N . ALA A 1 219 ? -39.547 12.408 7.400 1.00 92.38 219 ALA A N 1
ATOM 1644 C CA . ALA A 1 219 ? -38.842 13.257 8.350 1.00 92.38 219 ALA A CA 1
ATOM 1645 C C . ALA A 1 219 ? -39.661 13.467 9.630 1.00 92.38 219 ALA A C 1
ATOM 1647 O O . ALA A 1 219 ? -39.107 13.420 10.727 1.00 92.38 219 ALA A O 1
ATOM 1648 N N . LYS A 1 220 ? -40.984 13.615 9.494 1.00 93.25 220 LYS A N 1
ATOM 1649 C CA . LYS A 1 220 ? -41.909 13.705 10.620 1.00 93.25 220 LYS A CA 1
ATOM 1650 C C . LYS A 1 220 ? -41.852 12.445 11.480 1.00 93.25 220 LYS A C 1
ATOM 1652 O O . LYS A 1 220 ? -41.684 12.562 12.683 1.00 93.25 220 LYS A O 1
ATOM 1657 N N . ALA A 1 221 ? -41.915 11.261 10.872 1.00 93.88 221 ALA A N 1
ATOM 1658 C CA . ALA A 1 221 ? -41.841 10.001 11.608 1.00 93.88 221 ALA A CA 1
ATOM 1659 C C . ALA A 1 221 ? -40.526 9.852 12.392 1.00 93.88 221 ALA A C 1
ATOM 1661 O O . ALA A 1 221 ? -40.545 9.393 13.529 1.00 93.88 221 ALA A O 1
ATOM 1662 N N . VAL A 1 222 ? -39.391 10.273 11.818 1.00 92.44 222 VAL A N 1
ATOM 1663 C CA . VAL A 1 222 ? -38.098 10.253 12.528 1.00 92.44 222 VAL A CA 1
ATOM 1664 C C . VAL A 1 222 ? -38.104 11.202 13.727 1.00 92.44 222 VAL A C 1
ATOM 1666 O O . VAL A 1 222 ? -37.614 10.836 14.792 1.00 92.44 222 VAL A O 1
ATOM 1669 N N . ARG A 1 223 ? -38.657 12.410 13.572 1.00 90.75 223 ARG A N 1
ATOM 1670 C CA . ARG A 1 223 ? -38.753 13.390 14.663 1.00 90.75 223 ARG A CA 1
ATOM 1671 C C . ARG A 1 223 ? -39.706 12.930 15.761 1.00 90.75 223 ARG A C 1
ATOM 1673 O O . ARG A 1 223 ? -39.311 12.934 16.919 1.00 90.75 223 ARG A O 1
ATOM 1680 N N . ASP A 1 224 ? -40.894 12.453 15.391 1.00 91.81 224 ASP A N 1
ATOM 1681 C CA . ASP A 1 224 ? -41.879 11.915 16.332 1.00 91.81 224 ASP A CA 1
ATOM 1682 C C . ASP A 1 224 ? -41.260 10.734 17.135 1.00 91.81 224 ASP A C 1
ATOM 1684 O O . ASP A 1 224 ? -41.409 10.670 18.354 1.00 91.81 224 ASP A O 1
ATOM 1688 N N . ALA A 1 225 ? -40.480 9.850 16.488 1.00 89.25 225 ALA A N 1
ATOM 1689 C CA . ALA A 1 225 ? -39.762 8.754 17.158 1.00 89.25 225 ALA A CA 1
ATOM 1690 C C . ALA A 1 225 ? -38.611 9.233 18.066 1.00 89.25 225 ALA A C 1
ATOM 1692 O O . ALA A 1 225 ? -38.361 8.638 19.116 1.00 89.25 225 ALA A O 1
ATOM 1693 N N . HIS A 1 226 ? -37.901 10.301 17.686 1.00 88.25 226 HIS A N 1
ATOM 1694 C CA . HIS A 1 226 ? -36.875 10.914 18.534 1.00 88.25 226 HIS A CA 1
ATOM 1695 C C . HIS A 1 226 ? -37.486 11.517 19.801 1.00 88.25 226 HIS A C 1
ATOM 1697 O O . HIS A 1 226 ? -37.006 11.252 20.900 1.00 88.25 226 HIS A O 1
ATOM 1703 N N . GLU A 1 227 ? -38.565 12.289 19.651 1.00 87.56 227 GLU A N 1
ATOM 1704 C CA . GLU A 1 227 ? -39.289 12.906 20.766 1.00 87.56 227 GLU A CA 1
ATOM 1705 C C . GLU A 1 227 ? -39.865 11.857 21.727 1.00 87.56 227 GLU A C 1
ATOM 1707 O O . GLU A 1 227 ? -39.883 12.069 22.940 1.00 87.56 227 GLU A O 1
ATOM 1712 N N . ALA A 1 228 ? -40.286 10.705 21.198 1.00 87.06 228 ALA A N 1
ATOM 1713 C CA . ALA A 1 228 ? -40.745 9.567 21.987 1.00 87.06 228 ALA A CA 1
ATOM 1714 C C . ALA A 1 228 ? -39.607 8.770 22.665 1.00 87.06 228 ALA A C 1
ATOM 1716 O O . ALA A 1 228 ? -39.888 7.892 23.480 1.00 87.06 228 ALA A O 1
ATOM 1717 N N . GLY A 1 229 ? -38.334 9.060 22.358 1.00 82.69 229 GLY A N 1
ATOM 1718 C CA . GLY A 1 229 ? -37.176 8.305 22.854 1.00 82.69 229 GLY A CA 1
ATOM 1719 C C . GLY A 1 229 ? -37.020 6.911 22.229 1.00 82.69 229 GLY A C 1
ATOM 1720 O O . GLY A 1 229 ? -36.261 6.089 22.732 1.00 82.69 229 GLY A O 1
ATOM 1721 N N . GLU A 1 230 ? -37.722 6.629 21.131 1.00 79.44 230 GLU A N 1
ATOM 1722 C CA . GLU A 1 230 ? -37.783 5.303 20.497 1.00 79.44 230 GLU A CA 1
ATOM 1723 C C . GLU A 1 230 ? -36.586 5.027 19.574 1.00 79.44 230 GLU A C 1
ATOM 1725 O O . GLU A 1 230 ? -36.324 3.879 19.208 1.00 79.44 230 GLU A O 1
ATOM 1730 N N . LEU A 1 231 ? -35.825 6.064 19.206 1.00 68.50 231 LEU A N 1
ATOM 1731 C CA . LEU A 1 231 ? -34.628 5.907 18.373 1.00 68.50 231 LEU A CA 1
ATOM 1732 C C . LEU A 1 231 ? -33.484 5.179 19.097 1.00 68.50 231 LEU A C 1
ATOM 1734 O O . LEU A 1 231 ? -32.687 4.519 18.430 1.00 68.50 231 LEU A O 1
ATOM 1738 N N . ASP A 1 232 ? -33.445 5.224 20.433 1.00 58.19 232 ASP A N 1
ATOM 1739 C CA . ASP A 1 232 ? -32.467 4.486 21.246 1.00 58.19 232 ASP A CA 1
ATOM 1740 C C . ASP A 1 232 ? -32.844 2.993 21.416 1.00 58.19 232 ASP A C 1
ATOM 1742 O O . ASP A 1 232 ? -32.001 2.176 21.795 1.00 58.19 232 ASP A O 1
ATOM 1746 N N . GLU A 1 233 ? -34.089 2.600 21.094 1.00 41.50 233 GLU A N 1
ATOM 1747 C CA . GLU A 1 233 ? -34.612 1.227 21.244 1.00 41.50 233 GLU A CA 1
ATOM 1748 C C . GLU A 1 233 ? -34.587 0.385 19.955 1.00 41.50 233 GLU A C 1
ATOM 1750 O O . GLU A 1 233 ? -34.932 -0.807 19.969 1.00 41.50 233 GLU A O 1
ATOM 1755 N N . VAL A 1 234 ? -34.117 0.937 18.831 1.00 39.97 234 VAL A N 1
ATOM 1756 C CA . VAL A 1 234 ? -33.962 0.160 17.596 1.00 39.97 234 VAL A CA 1
ATOM 1757 C C . VAL A 1 234 ? -32.759 -0.776 17.728 1.00 39.97 234 VAL A C 1
ATOM 1759 O O . VAL A 1 234 ? -31.632 -0.460 17.348 1.00 39.97 234 VAL A O 1
ATOM 1762 N N . LYS A 1 235 ? -33.026 -2.001 18.204 1.00 40.09 235 LYS A N 1
ATOM 1763 C CA . LYS A 1 235 ? -32.209 -3.178 17.879 1.00 40.09 235 LYS A CA 1
ATOM 1764 C C . LYS A 1 235 ? -31.932 -3.135 16.383 1.00 40.09 235 LYS A C 1
ATOM 1766 O O . LYS A 1 235 ? -32.874 -3.220 15.596 1.00 40.09 235 LYS A O 1
ATOM 1771 N N . THR A 1 236 ? -30.661 -3.017 16.016 1.00 35.75 236 THR A N 1
ATOM 1772 C CA . THR A 1 236 ? -30.136 -3.064 14.649 1.00 35.75 236 THR A CA 1
ATOM 1773 C C . THR A 1 236 ? -30.758 -4.227 13.873 1.00 35.75 236 THR A C 1
ATOM 1775 O O . THR A 1 236 ? -30.295 -5.368 13.886 1.00 35.75 236 THR A O 1
ATOM 1778 N N . SER A 1 237 ? -31.883 -3.963 13.206 1.00 31.55 237 SER A N 1
ATOM 1779 C CA . SER A 1 237 ? -32.586 -4.977 12.438 1.00 31.55 237 SER A CA 1
ATOM 1780 C C . SER A 1 237 ? -31.824 -5.177 11.129 1.00 31.55 237 SER A C 1
ATOM 1782 O O . SER A 1 237 ? -31.879 -4.351 10.226 1.00 31.55 237 SER A O 1
ATOM 1784 N N . LYS A 1 238 ? -31.035 -6.256 11.078 1.00 35.41 238 LYS A N 1
ATOM 1785 C CA . LYS A 1 238 ? -30.562 -6.976 9.879 1.00 35.41 238 LYS A CA 1
ATOM 1786 C C . LYS A 1 238 ? -30.018 -6.177 8.678 1.00 35.41 238 LYS A C 1
ATOM 1788 O O . LYS A 1 238 ? -29.960 -6.727 7.583 1.00 35.41 238 LYS A O 1
ATOM 1793 N N . PHE A 1 239 ? -29.491 -4.974 8.868 1.00 33.28 239 PHE A N 1
ATOM 1794 C CA . PHE A 1 239 ? -28.617 -4.325 7.889 1.00 33.28 239 PHE A CA 1
ATOM 1795 C C . PHE A 1 239 ? -27.301 -3.930 8.558 1.00 33.28 239 PHE A C 1
ATOM 1797 O O . PHE A 1 239 ? -27.159 -2.858 9.127 1.00 33.28 239 PHE A O 1
ATOM 1804 N N . SER A 1 240 ? -26.384 -4.903 8.528 1.00 32.12 240 SER A N 1
ATOM 1805 C CA . SER A 1 240 ? -24.929 -4.808 8.713 1.00 32.12 240 SER A CA 1
ATOM 1806 C C . SER A 1 240 ? -24.412 -3.663 9.590 1.00 32.12 240 SER A C 1
ATOM 1808 O O . SER A 1 240 ? -23.864 -2.682 9.092 1.00 32.12 240 SER A O 1
ATOM 1810 N N . ASP A 1 241 ? -24.488 -3.867 10.899 1.00 31.33 241 ASP A N 1
ATOM 1811 C CA . ASP A 1 241 ? -23.525 -3.305 11.839 1.00 31.33 241 ASP A CA 1
ATOM 1812 C C . ASP A 1 241 ? -22.147 -3.973 11.591 1.00 31.33 241 ASP A C 1
ATOM 1814 O O . ASP A 1 241 ? -22.045 -5.202 11.702 1.00 31.33 241 ASP A O 1
ATOM 1818 N N . PRO A 1 242 ? -21.082 -3.229 11.225 1.00 36.47 242 PRO A N 1
ATOM 1819 C CA . PRO A 1 242 ? -19.741 -3.789 11.041 1.00 36.47 242 PRO A CA 1
ATOM 1820 C C . PRO A 1 242 ? -19.131 -4.333 12.340 1.00 36.47 242 PRO A C 1
ATOM 1822 O O . PRO A 1 242 ? -18.215 -5.150 12.278 1.00 36.47 242 PRO A O 1
ATOM 1825 N N . SER A 1 243 ? -19.628 -3.893 13.500 1.00 33.94 243 SER A N 1
ATOM 1826 C CA . SER A 1 243 ? -19.145 -4.294 14.824 1.00 33.94 243 SER A CA 1
ATOM 1827 C C . SER A 1 243 ? -19.862 -5.525 15.396 1.00 33.94 243 SER A C 1
ATOM 1829 O O . SER A 1 243 ? -19.357 -6.148 16.325 1.00 33.94 243 SER A O 1
ATOM 1831 N N . ALA A 1 244 ? -20.965 -5.962 14.775 1.00 28.70 244 ALA A N 1
ATOM 1832 C CA . ALA A 1 244 ? -21.683 -7.188 15.135 1.00 28.70 244 ALA A CA 1
ATOM 1833 C C . ALA A 1 244 ? -21.296 -8.416 14.281 1.00 28.70 244 ALA A C 1
ATOM 1835 O O . ALA A 1 244 ? -21.999 -9.427 14.288 1.00 28.70 244 ALA A O 1
ATOM 1836 N N . ARG A 1 245 ? -20.152 -8.385 13.577 1.00 33.91 245 ARG A N 1
ATOM 1837 C CA . ARG A 1 245 ? -19.482 -9.608 13.092 1.00 33.91 245 ARG A CA 1
ATOM 1838 C C . ARG A 1 245 ? -18.635 -10.248 14.197 1.00 33.91 245 ARG A C 1
ATOM 1840 O O . ARG A 1 245 ? -17.491 -10.618 13.971 1.00 33.91 245 ARG A O 1
ATOM 1847 N N . THR A 1 246 ? -19.211 -10.472 15.374 1.00 36.12 246 THR A N 1
ATOM 1848 C CA . THR A 1 246 ? -18.703 -11.487 16.311 1.00 36.12 246 THR A CA 1
ATOM 1849 C C . THR A 1 246 ? -19.332 -12.835 15.975 1.00 36.12 246 THR A C 1
ATOM 1851 O O . THR A 1 246 ? -20.120 -13.431 16.697 1.00 36.12 246 THR A O 1
ATOM 1854 N N . SER A 1 247 ? -18.993 -13.303 14.786 1.00 31.70 247 SER A N 1
ATOM 1855 C CA . SER A 1 247 ? -18.689 -14.706 14.544 1.00 31.70 247 SER A CA 1
ATOM 1856 C C . SER A 1 247 ? -17.812 -14.706 13.306 1.00 31.70 247 SER A C 1
ATOM 1858 O O . SER A 1 247 ? -18.256 -14.889 12.175 1.00 31.70 247 SER A O 1
ATOM 1860 N N . SER A 1 248 ? -16.528 -14.429 13.536 1.00 35.75 248 SER A N 1
ATOM 1861 C CA . SER A 1 248 ? -15.535 -15.136 12.748 1.00 35.75 248 SER A CA 1
ATOM 1862 C C . SER A 1 248 ? -15.875 -16.615 12.915 1.00 35.75 248 SER A C 1
ATOM 1864 O O . SER A 1 248 ? -15.935 -17.118 14.039 1.00 35.75 248 SER A O 1
ATOM 1866 N N . GLU A 1 249 ? -16.169 -17.315 11.819 1.00 31.53 249 GLU A N 1
ATOM 1867 C CA . GLU A 1 249 ? -15.853 -18.734 11.857 1.00 31.53 249 GLU A CA 1
ATOM 1868 C C . GLU A 1 249 ? -14.372 -18.795 12.243 1.00 31.53 249 GLU A C 1
ATOM 1870 O O . GLU A 1 249 ? -13.562 -18.085 11.633 1.00 31.53 249 GLU A O 1
ATOM 1875 N N . PRO A 1 250 ? -14.025 -19.507 13.326 1.00 34.94 250 PRO A N 1
ATOM 1876 C CA . PRO A 1 250 ? -12.647 -19.573 13.763 1.00 34.94 250 PRO A CA 1
ATOM 1877 C C . PRO A 1 250 ? -11.824 -20.075 12.585 1.00 34.94 250 PRO A C 1
ATOM 1879 O O . PRO A 1 250 ? -12.146 -21.115 12.008 1.00 34.94 250 PRO A O 1
ATOM 1882 N N . ASP A 1 251 ? -10.768 -19.338 12.234 1.00 40.62 251 ASP A N 1
ATOM 1883 C CA . ASP A 1 251 ? -9.745 -19.874 11.351 1.00 40.62 251 ASP A CA 1
ATOM 1884 C C . ASP A 1 251 ? -9.272 -21.188 11.988 1.00 40.62 251 ASP A C 1
ATOM 1886 O O . ASP A 1 251 ? -8.745 -21.228 13.110 1.00 40.62 251 ASP A O 1
ATOM 1890 N N . SER A 1 252 ? -9.616 -22.279 11.307 1.00 39.34 252 SER A N 1
ATOM 1891 C CA . SER A 1 252 ? -9.691 -23.644 11.837 1.00 39.34 252 SER A CA 1
ATOM 1892 C C . SER A 1 252 ? -8.334 -24.269 12.178 1.00 39.34 252 SER A C 1
ATOM 1894 O O . SER A 1 252 ? -8.241 -25.473 12.402 1.00 39.34 252 SER A O 1
ATOM 1896 N N . SER A 1 253 ? -7.280 -23.461 12.281 1.00 41.28 253 SER A N 1
ATOM 1897 C CA . SER A 1 253 ? -5.958 -23.896 12.718 1.00 41.28 253 SER A CA 1
ATOM 1898 C C . SER A 1 253 ? -5.643 -23.569 14.187 1.00 41.28 253 SER A C 1
ATOM 1900 O O . SER A 1 253 ? -4.837 -24.282 14.781 1.00 41.28 253 SER A O 1
ATOM 1902 N N . LEU A 1 254 ? -6.274 -22.556 14.813 1.00 44.62 254 LEU A N 1
ATOM 1903 C CA . LEU A 1 254 ? -5.879 -22.090 16.165 1.00 44.62 254 LEU A CA 1
ATOM 1904 C C . LEU A 1 254 ? -7.028 -21.748 17.142 1.00 44.62 254 LEU A C 1
ATOM 1906 O O . LEU A 1 254 ? -6.759 -21.461 18.311 1.00 44.62 254 LEU A O 1
ATOM 1910 N N . GLY A 1 255 ? -8.298 -21.804 16.719 1.00 45.41 255 GLY A N 1
ATOM 1911 C CA . GLY A 1 255 ? -9.460 -21.794 17.628 1.00 45.41 255 GLY A CA 1
ATOM 1912 C C . GLY A 1 255 ? -9.663 -20.530 18.483 1.00 45.41 255 GLY A C 1
ATOM 1913 O O . GLY A 1 255 ? -10.321 -20.604 19.521 1.00 45.41 255 GLY A O 1
ATOM 1914 N N . ARG A 1 256 ? -9.103 -19.377 18.090 1.00 57.88 256 ARG A N 1
ATOM 1915 C CA . ARG A 1 256 ? -9.277 -18.078 18.771 1.00 57.88 256 ARG A CA 1
ATOM 1916 C C . ARG A 1 256 ? -9.629 -16.973 17.778 1.00 57.88 256 ARG A C 1
ATOM 1918 O O . ARG A 1 256 ? -9.204 -17.019 16.628 1.00 57.88 256 ARG A O 1
ATOM 1925 N N . GLU A 1 257 ? -10.371 -15.973 18.248 1.00 71.50 257 GLU A N 1
ATOM 1926 C CA . GLU A 1 257 ? -10.677 -14.757 17.490 1.00 71.50 257 GLU A CA 1
ATOM 1927 C C . GLU A 1 257 ? -9.382 -14.009 17.127 1.00 71.50 257 GLU A C 1
ATOM 1929 O O . GLU A 1 257 ? -8.515 -13.784 17.977 1.00 71.50 257 GLU A O 1
ATOM 1934 N N . ARG A 1 258 ? -9.222 -13.660 15.844 1.00 85.69 258 ARG A N 1
ATOM 1935 C CA . ARG A 1 258 ? -8.039 -12.956 15.343 1.00 85.69 258 ARG A CA 1
ATOM 1936 C C . ARG A 1 258 ? -8.114 -11.480 15.722 1.00 85.69 258 ARG A C 1
ATOM 1938 O O . ARG A 1 258 ? -9.047 -10.792 15.323 1.00 85.69 258 ARG A O 1
ATOM 1945 N N . LEU A 1 259 ? -7.105 -10.990 16.437 1.00 89.62 259 LEU A N 1
ATOM 1946 C CA . LEU A 1 259 ? -6.994 -9.575 16.776 1.00 89.62 259 LEU A CA 1
ATOM 1947 C C . LEU A 1 259 ? -6.336 -8.783 15.644 1.00 89.62 259 LEU A C 1
ATOM 1949 O O . LEU A 1 259 ? -5.363 -9.228 15.026 1.00 89.62 259 LEU A O 1
ATOM 1953 N N . TRP A 1 260 ? -6.861 -7.584 15.414 1.00 89.00 260 TRP A N 1
ATOM 1954 C CA . TRP A 1 260 ? -6.362 -6.633 14.429 1.00 89.00 260 TRP A CA 1
ATOM 1955 C C . TRP A 1 260 ? -5.959 -5.354 15.156 1.00 89.00 260 TRP A C 1
ATOM 1957 O O . TRP A 1 260 ? -6.773 -4.820 15.912 1.00 89.00 260 TRP A O 1
ATOM 1967 N N . PRO A 1 261 ? -4.727 -4.857 14.972 1.00 85.81 261 PRO A N 1
ATOM 1968 C CA . PRO A 1 261 ? -4.315 -3.627 15.626 1.00 85.81 261 PRO A CA 1
ATOM 1969 C C . PRO A 1 261 ? -5.135 -2.456 15.073 1.00 85.81 261 PRO A C 1
ATOM 1971 O O . PRO A 1 261 ? -5.335 -2.345 13.863 1.00 85.81 261 PRO A O 1
ATOM 1974 N N . GLY A 1 262 ? -5.608 -1.586 15.967 1.00 76.38 262 GLY A N 1
ATOM 1975 C CA . GLY A 1 262 ? -6.298 -0.354 15.591 1.00 76.38 262 GLY A CA 1
ATOM 1976 C C . GLY A 1 262 ? -5.328 0.738 15.130 1.00 76.38 262 GLY A C 1
ATOM 1977 O O . GLY A 1 262 ? -4.180 0.477 14.755 1.00 76.38 262 GLY A O 1
ATOM 1978 N N . LYS A 1 263 ? -5.760 2.004 15.219 1.00 82.75 263 LYS A N 1
ATOM 1979 C CA . LYS A 1 263 ? -4.901 3.172 14.931 1.00 82.75 263 LYS A CA 1
ATOM 1980 C C . LYS A 1 263 ? -3.620 3.173 15.768 1.00 82.75 263 LYS A C 1
ATOM 1982 O O . LYS A 1 263 ? -2.552 3.513 15.262 1.00 82.75 263 LYS A O 1
ATOM 1987 N N . GLU A 1 264 ? -3.729 2.740 17.019 1.00 86.62 264 GLU A N 1
ATOM 1988 C CA . GLU A 1 264 ? -2.601 2.504 17.914 1.00 86.62 264 GLU A CA 1
ATOM 1989 C C . GLU A 1 264 ? -2.471 1.007 18.202 1.00 86.62 264 GLU A C 1
ATOM 1991 O O . GLU A 1 264 ? -3.464 0.281 18.250 1.00 86.62 264 GLU A O 1
ATOM 1996 N N . TRP A 1 265 ? -1.232 0.541 18.359 1.00 92.50 265 TRP A N 1
ATOM 1997 C CA . TRP A 1 265 ? -0.983 -0.841 18.755 1.00 92.50 265 TRP A CA 1
ATOM 1998 C C . TRP A 1 265 ? -1.279 -1.026 20.240 1.00 92.50 265 TRP A C 1
ATOM 2000 O O . TRP A 1 265 ? -0.779 -0.268 21.070 1.00 92.50 265 TRP A O 1
ATOM 2010 N N . GLU A 1 266 ? -2.015 -2.082 20.570 1.00 93.56 266 GLU A N 1
ATOM 2011 C CA . GLU A 1 266 ? -2.138 -2.546 21.947 1.00 93.56 266 GLU A CA 1
ATOM 2012 C C . GLU A 1 266 ? -0.934 -3.407 22.337 1.00 93.56 266 GLU A C 1
ATOM 2014 O O . GLU A 1 266 ? -0.485 -4.261 21.563 1.00 93.56 266 GLU A O 1
ATOM 2019 N N . SER A 1 267 ? -0.451 -3.216 23.562 1.00 92.62 267 SER A N 1
ATOM 2020 C CA . SER A 1 267 ? 0.536 -4.091 24.198 1.00 92.62 267 SER A CA 1
ATOM 2021 C C . SER A 1 267 ? -0.156 -5.072 25.144 1.00 92.62 267 SER A C 1
ATOM 2023 O O . SER A 1 267 ? -1.187 -4.748 25.733 1.00 92.62 267 SER A O 1
ATOM 2025 N N . SER A 1 268 ? 0.426 -6.255 25.310 1.00 93.69 268 SER A N 1
ATOM 2026 C CA . SER A 1 268 ? 0.027 -7.244 26.320 1.00 93.69 268 SER A CA 1
ATOM 2027 C C . SER A 1 268 ? 1.267 -7.791 27.017 1.00 93.69 268 SER A C 1
ATOM 2029 O O . SER A 1 268 ? 2.370 -7.730 26.471 1.00 93.69 268 SER A O 1
ATOM 2031 N N . GLU A 1 269 ? 1.089 -8.355 28.211 1.00 90.62 269 GLU A N 1
ATOM 2032 C CA . GLU A 1 269 ? 2.192 -9.033 28.890 1.00 90.62 269 GLU A CA 1
ATOM 2033 C C . GLU A 1 269 ? 2.653 -10.249 28.060 1.00 90.62 269 GLU A C 1
ATOM 2035 O O . GLU A 1 269 ? 1.809 -10.967 27.503 1.00 90.62 269 GLU A O 1
ATOM 2040 N N . PRO A 1 270 ? 3.970 -10.523 27.968 1.00 90.69 270 PRO A N 1
ATOM 2041 C CA . PRO A 1 270 ? 4.497 -11.610 27.144 1.00 90.69 270 PRO A CA 1
ATOM 2042 C C . PRO A 1 270 ? 3.802 -12.962 27.372 1.00 90.69 270 PRO A C 1
ATOM 2044 O O . PRO A 1 270 ? 3.503 -13.675 26.414 1.00 90.69 270 PRO A O 1
ATOM 2047 N N . GLU A 1 271 ? 3.486 -13.314 28.619 1.00 93.75 271 GLU A N 1
ATOM 2048 C CA . GLU A 1 271 ? 2.852 -14.587 28.975 1.00 93.75 271 GLU A CA 1
ATOM 2049 C C . GLU A 1 271 ? 1.417 -14.720 28.462 1.00 93.75 271 GLU A C 1
ATOM 2051 O O . GLU A 1 271 ? 1.015 -15.816 28.067 1.00 93.75 271 GLU A O 1
ATOM 2056 N N . GLU A 1 272 ? 0.652 -13.625 28.400 1.00 92.94 272 GLU A N 1
ATOM 2057 C CA . GLU A 1 272 ? -0.698 -13.622 27.809 1.00 92.94 272 GLU A CA 1
ATOM 2058 C C . GLU A 1 272 ? -0.634 -13.963 26.318 1.00 92.94 272 GLU A C 1
ATOM 2060 O O . GLU A 1 272 ? -1.474 -14.683 25.759 1.00 92.94 272 GLU A O 1
ATOM 2065 N N . LEU A 1 273 ? 0.435 -13.494 25.679 1.00 93.81 273 LEU A N 1
ATOM 2066 C CA . LEU A 1 273 ? 0.764 -13.794 24.300 1.00 93.81 273 LEU A CA 1
ATOM 2067 C C . LEU A 1 273 ? 1.555 -15.090 24.169 1.00 93.81 273 LEU A C 1
ATOM 2069 O O . LEU A 1 273 ? 2.050 -15.352 23.085 1.00 93.81 273 LEU A O 1
ATOM 2073 N N . GLY A 1 274 ? 1.637 -15.924 25.211 1.00 95.62 274 GLY A N 1
ATOM 2074 C CA . GLY A 1 274 ? 2.250 -17.252 25.191 1.00 95.62 274 GLY A CA 1
ATOM 2075 C C . GLY A 1 274 ? 3.771 -17.254 25.065 1.00 95.62 274 GLY A C 1
ATOM 2076 O O . GLY A 1 274 ? 4.314 -18.203 24.510 1.00 95.62 274 GLY A O 1
ATOM 2077 N N . PHE A 1 275 ? 4.450 -16.212 25.538 1.00 96.25 275 PHE A N 1
ATOM 2078 C CA . PHE A 1 275 ? 5.899 -16.217 25.705 1.00 96.25 275 PHE A CA 1
ATOM 2079 C C . PHE A 1 275 ? 6.310 -16.699 27.099 1.00 96.25 275 PHE A C 1
ATOM 2081 O O . PHE A 1 275 ? 5.609 -16.528 28.095 1.00 96.25 275 PHE A O 1
ATOM 2088 N N . ASP A 1 276 ? 7.501 -17.271 27.178 1.00 96.88 276 ASP A N 1
ATOM 2089 C CA . ASP A 1 276 ? 8.281 -17.379 28.393 1.00 96.88 276 ASP A CA 1
ATOM 2090 C C . ASP A 1 276 ? 9.000 -16.049 28.664 1.00 96.88 276 ASP A C 1
ATOM 2092 O O . ASP A 1 276 ? 9.871 -15.637 27.891 1.00 96.88 276 ASP A O 1
ATOM 2096 N N . ARG A 1 277 ? 8.620 -15.361 29.750 1.00 91.38 277 ARG A N 1
ATOM 2097 C CA . ARG A 1 277 ? 9.163 -14.037 30.093 1.00 91.38 277 ARG A CA 1
ATOM 2098 C C . ARG A 1 277 ? 10.678 -14.064 30.271 1.00 91.38 277 ARG A C 1
ATOM 2100 O O . ARG A 1 277 ? 11.348 -13.136 29.821 1.00 91.38 277 ARG A O 1
ATOM 2107 N N . GLU A 1 278 ? 11.219 -15.097 30.914 1.00 91.06 278 GLU A N 1
ATOM 2108 C CA . GLU A 1 278 ? 12.653 -15.175 31.202 1.00 91.06 278 GLU A CA 1
ATOM 2109 C C . GLU A 1 278 ? 13.451 -15.339 29.910 1.00 91.06 278 GLU A C 1
ATOM 2111 O O . GLU A 1 278 ? 14.370 -14.555 29.663 1.00 91.06 278 GLU A O 1
ATOM 2116 N N . LYS A 1 279 ? 13.033 -16.256 29.029 1.00 94.06 279 LYS A N 1
ATOM 2117 C CA . LYS A 1 279 ? 13.680 -16.450 27.720 1.00 94.06 279 LYS A CA 1
ATOM 2118 C C . LYS A 1 279 ? 13.564 -15.227 26.810 1.00 94.06 279 LYS A C 1
ATOM 2120 O O . LYS A 1 279 ? 14.524 -14.874 26.127 1.00 94.06 279 LYS A O 1
ATOM 2125 N N . LEU A 1 280 ? 12.412 -14.550 26.800 1.00 95.06 280 LEU A N 1
ATOM 2126 C CA . LEU A 1 280 ? 12.249 -13.328 26.008 1.00 95.06 280 LEU A CA 1
ATOM 2127 C C . LEU A 1 280 ? 13.151 -12.202 26.539 1.00 95.06 280 LEU A C 1
ATOM 2129 O O . LEU A 1 280 ? 13.768 -11.478 25.757 1.00 95.06 280 LEU A O 1
ATOM 2133 N N . ALA A 1 281 ? 13.291 -12.087 27.862 1.00 89.00 281 ALA A N 1
ATOM 2134 C CA . ALA A 1 281 ? 14.219 -11.145 28.480 1.00 89.00 281 ALA A CA 1
ATOM 2135 C C . ALA A 1 281 ? 15.692 -11.502 28.200 1.00 89.00 281 ALA A C 1
ATOM 2137 O O . ALA A 1 281 ? 16.508 -10.600 28.014 1.00 89.00 281 ALA A O 1
ATOM 2138 N N . GLU A 1 282 ? 16.047 -12.790 28.133 1.00 90.44 282 GLU A N 1
ATOM 2139 C CA . GLU A 1 282 ? 17.373 -13.244 27.684 1.00 90.44 282 GLU A CA 1
ATOM 2140 C C . GLU A 1 282 ? 17.663 -12.838 26.238 1.00 90.44 282 GLU A C 1
ATOM 2142 O O . GLU A 1 282 ? 18.765 -12.372 25.952 1.00 90.44 282 GLU A O 1
ATOM 2147 N N . ALA A 1 283 ? 16.683 -12.955 25.336 1.00 92.88 283 ALA A N 1
ATOM 2148 C CA . ALA A 1 283 ? 16.815 -12.486 23.957 1.00 92.88 283 ALA A CA 1
ATOM 2149 C C . ALA A 1 283 ? 17.068 -10.968 23.895 1.00 92.88 283 ALA A C 1
ATOM 2151 O O . ALA A 1 283 ? 17.956 -10.518 23.169 1.00 92.88 283 ALA A O 1
ATOM 2152 N N . GLY A 1 284 ? 16.347 -10.187 24.708 1.00 91.75 284 GLY A N 1
ATOM 2153 C CA . GLY A 1 284 ? 16.559 -8.742 24.827 1.00 91.75 284 GLY A CA 1
ATOM 2154 C C . GLY A 1 284 ? 17.941 -8.377 25.387 1.00 91.75 284 GLY A C 1
ATOM 2155 O O . GLY A 1 284 ? 18.593 -7.469 24.870 1.00 91.75 284 GLY A O 1
ATOM 2156 N N . ARG A 1 285 ? 18.434 -9.113 26.396 1.00 89.38 285 ARG A N 1
ATOM 2157 C CA . ARG A 1 285 ? 19.802 -8.939 26.924 1.00 89.38 285 ARG A CA 1
ATOM 2158 C C . ARG A 1 285 ? 20.857 -9.246 25.867 1.00 89.38 285 ARG A C 1
ATOM 2160 O O . ARG A 1 285 ? 21.737 -8.419 25.657 1.00 89.38 285 ARG A O 1
ATOM 2167 N N . PHE A 1 286 ? 20.714 -10.364 25.155 1.00 89.94 286 PHE A N 1
ATOM 2168 C CA . PHE A 1 286 ? 21.604 -10.734 24.053 1.00 89.94 286 PHE A CA 1
ATOM 2169 C C . PHE A 1 286 ? 21.683 -9.628 22.989 1.00 89.94 286 PHE A C 1
ATOM 2171 O O . PHE A 1 286 ? 22.776 -9.224 22.597 1.00 89.94 286 PHE A O 1
ATOM 2178 N N . GLN A 1 287 ? 20.534 -9.082 22.571 1.00 90.12 287 GLN A N 1
ATOM 2179 C CA . GLN A 1 287 ? 20.488 -7.954 21.637 1.00 90.12 287 GLN A CA 1
ATOM 2180 C C . GLN A 1 287 ? 21.221 -6.722 22.186 1.00 90.12 287 GLN A C 1
ATOM 2182 O O . GLN A 1 287 ? 21.978 -6.079 21.460 1.00 90.12 287 GLN A O 1
ATOM 2187 N N . SER A 1 288 ? 20.997 -6.378 23.456 1.00 86.56 288 SER A N 1
ATOM 2188 C CA . SER A 1 288 ? 21.630 -5.215 24.081 1.00 86.56 288 SER A CA 1
ATOM 2189 C C . SER A 1 288 ? 23.146 -5.369 24.215 1.00 86.56 288 SER A C 1
ATOM 2191 O O . SER A 1 288 ? 23.868 -4.395 24.023 1.00 86.56 288 SER A O 1
ATOM 2193 N N . GLU A 1 289 ? 23.630 -6.568 24.540 1.00 87.38 289 GLU A N 1
ATOM 2194 C CA . GLU A 1 289 ? 25.060 -6.875 24.644 1.00 87.38 289 GLU A CA 1
ATOM 2195 C C . GLU A 1 289 ? 25.747 -6.797 23.276 1.00 87.38 289 GLU A C 1
ATOM 2197 O O . GLU A 1 289 ? 26.829 -6.222 23.167 1.00 87.38 289 GLU A O 1
ATOM 2202 N N . LEU A 1 290 ? 25.096 -7.308 22.224 1.00 88.50 290 LEU A N 1
ATOM 2203 C CA . LEU A 1 290 ? 25.636 -7.279 20.864 1.00 88.50 290 LEU A CA 1
ATOM 2204 C C . LEU A 1 290 ? 25.634 -5.869 20.257 1.00 88.50 290 LEU A C 1
ATOM 2206 O O . LEU A 1 290 ? 26.536 -5.517 19.498 1.00 88.50 290 LEU A O 1
ATOM 2210 N N . ALA A 1 291 ? 24.637 -5.047 20.593 1.00 86.00 291 ALA A N 1
ATOM 2211 C CA . ALA A 1 291 ? 24.537 -3.680 20.092 1.00 86.00 291 ALA A CA 1
ATOM 2212 C C . ALA A 1 291 ? 25.678 -2.780 20.583 1.00 86.00 291 ALA A C 1
ATOM 2214 O O . ALA A 1 291 ? 26.102 -1.879 19.855 1.00 86.00 291 ALA A O 1
ATOM 2215 N N . VAL A 1 292 ? 26.173 -3.020 21.803 1.00 84.12 292 VAL A N 1
ATOM 2216 C CA . VAL A 1 292 ? 27.139 -2.165 22.507 1.00 84.12 292 VAL A CA 1
ATOM 2217 C C . VAL A 1 292 ? 26.637 -0.712 22.563 1.00 84.12 292 VAL A C 1
ATOM 2219 O O . VAL A 1 292 ? 25.829 -0.371 23.421 1.00 84.12 292 VAL A O 1
ATOM 2222 N N . ASP A 1 293 ? 27.062 0.140 21.625 1.00 82.75 293 ASP A N 1
ATOM 2223 C CA . ASP A 1 293 ? 26.685 1.555 21.522 1.00 82.75 293 ASP A CA 1
ATOM 2224 C C . ASP A 1 293 ? 25.790 1.877 20.308 1.00 82.75 293 ASP A C 1
ATOM 2226 O O . ASP A 1 293 ? 25.340 3.022 20.168 1.00 82.75 293 ASP A O 1
ATOM 2230 N N . GLN A 1 294 ? 25.534 0.897 19.432 1.00 87.06 294 GLN A N 1
ATOM 2231 C CA . GLN A 1 294 ? 24.763 1.075 18.200 1.00 87.06 294 GLN A CA 1
ATOM 2232 C C . GLN A 1 294 ? 23.266 1.250 18.498 1.00 87.06 294 GLN A C 1
ATOM 2234 O O . GLN A 1 294 ? 22.699 0.449 19.246 1.00 87.06 294 GLN A O 1
ATOM 2239 N N . PRO A 1 295 ? 22.598 2.260 17.910 1.00 89.44 295 PRO A N 1
ATOM 2240 C CA . PRO A 1 295 ? 21.167 2.441 18.096 1.00 89.44 295 PRO A CA 1
ATOM 2241 C C . PRO A 1 295 ? 20.383 1.305 17.437 1.00 89.44 295 PRO A C 1
ATOM 2243 O O . PRO A 1 295 ? 20.724 0.862 16.339 1.00 89.44 295 PRO A O 1
ATOM 2246 N N . TYR A 1 296 ? 19.302 0.870 18.080 1.00 91.44 296 TYR A N 1
ATOM 2247 C CA . TYR A 1 296 ? 18.379 -0.097 17.495 1.00 91.44 296 TYR A CA 1
ATOM 2248 C C . TYR A 1 296 ? 16.939 0.131 17.944 1.00 91.44 296 TYR A C 1
ATOM 2250 O O . TYR A 1 296 ? 16.689 0.664 19.028 1.00 91.44 296 TYR A O 1
ATOM 2258 N N . ARG A 1 297 ? 15.993 -0.316 17.112 1.00 94.12 297 ARG A N 1
ATOM 2259 C CA . ARG A 1 297 ? 14.573 -0.444 17.464 1.00 94.12 297 ARG A CA 1
ATOM 2260 C C . ARG A 1 297 ? 14.070 -1.797 17.005 1.00 94.12 297 ARG A C 1
ATOM 2262 O O . ARG A 1 297 ? 14.174 -2.111 15.819 1.00 94.12 297 ARG A O 1
ATOM 2269 N N . ILE A 1 298 ? 13.531 -2.572 17.937 1.00 95.88 298 ILE A N 1
ATOM 2270 C CA . ILE A 1 298 ? 12.956 -3.890 17.692 1.00 95.88 298 ILE A CA 1
ATOM 2271 C C . ILE A 1 298 ? 11.540 -3.923 18.252 1.00 95.88 298 ILE A C 1
ATOM 2273 O O . ILE A 1 298 ? 11.322 -3.597 19.417 1.00 95.88 298 ILE A O 1
ATOM 2277 N N . LEU A 1 299 ? 10.585 -4.338 17.426 1.00 97.88 299 LEU A N 1
ATOM 2278 C CA . LEU A 1 299 ? 9.195 -4.532 17.824 1.00 97.88 299 LEU A CA 1
ATOM 2279 C C . LEU A 1 299 ? 8.808 -5.993 17.599 1.00 97.88 299 LEU A C 1
ATOM 2281 O O . LEU A 1 299 ? 8.974 -6.515 16.496 1.00 97.88 299 LEU A O 1
ATOM 2285 N N . ILE A 1 300 ? 8.298 -6.645 18.641 1.00 98.56 300 ILE A N 1
ATOM 2286 C CA . ILE A 1 300 ? 7.884 -8.049 18.622 1.00 98.56 300 ILE A CA 1
ATOM 2287 C C . ILE A 1 300 ? 6.370 -8.093 18.780 1.00 98.56 300 ILE A C 1
ATOM 2289 O O . ILE A 1 300 ? 5.829 -7.656 19.798 1.00 98.56 300 ILE A O 1
ATOM 2293 N N . VAL A 1 301 ? 5.692 -8.631 17.772 1.00 98.19 301 VAL A N 1
ATOM 2294 C CA . VAL A 1 301 ? 4.235 -8.736 17.701 1.00 98.19 301 VAL A CA 1
ATOM 2295 C C . VAL A 1 301 ? 3.831 -10.200 17.632 1.00 98.19 301 VAL A C 1
ATOM 2297 O O . VAL A 1 301 ? 4.357 -10.961 16.823 1.00 98.19 301 VAL A O 1
ATOM 2300 N N . ARG A 1 302 ? 2.852 -10.586 18.449 1.00 96.56 302 ARG A N 1
ATOM 2301 C CA . ARG A 1 302 ? 2.228 -11.912 18.410 1.00 96.56 302 ARG A CA 1
ATOM 2302 C C . ARG A 1 302 ? 0.742 -11.781 18.697 1.00 96.56 302 ARG A C 1
ATOM 2304 O O . ARG A 1 302 ? 0.361 -11.000 19.568 1.00 96.56 302 ARG A O 1
ATOM 2311 N N . ARG A 1 303 ? -0.102 -12.540 17.989 1.00 93.50 303 ARG A N 1
ATOM 2312 C CA . ARG A 1 303 ? -1.566 -12.532 18.188 1.00 93.50 303 ARG A CA 1
ATOM 2313 C C . ARG A 1 303 ? -2.177 -11.124 18.125 1.00 93.50 303 ARG A C 1
ATOM 2315 O O . ARG A 1 303 ? -3.045 -10.786 18.921 1.00 93.50 303 ARG A O 1
ATOM 2322 N N . GLY A 1 304 ? -1.692 -10.288 17.205 1.00 93.62 304 GLY A N 1
ATOM 2323 C CA . GLY A 1 304 ? -2.218 -8.941 16.960 1.00 93.62 304 GLY A CA 1
ATOM 2324 C C . GLY A 1 304 ? -1.858 -7.890 18.015 1.00 93.62 304 GLY A C 1
ATOM 2325 O O . GLY A 1 304 ? -2.362 -6.773 17.933 1.00 93.62 304 GLY A O 1
ATOM 2326 N N . LYS A 1 305 ? -0.982 -8.210 18.979 1.00 96.44 305 LYS A N 1
ATOM 2327 C CA . LYS A 1 305 ? -0.527 -7.292 20.035 1.00 96.44 305 LYS A CA 1
ATOM 2328 C C . LYS A 1 305 ? 0.994 -7.211 20.111 1.00 96.44 305 LYS A C 1
ATOM 2330 O O . LYS A 1 305 ? 1.697 -8.144 19.719 1.00 96.44 305 LYS A O 1
ATOM 2335 N N . ILE A 1 306 ? 1.500 -6.103 20.645 1.00 97.56 306 ILE A N 1
ATOM 2336 C CA . ILE A 1 306 ? 2.918 -5.947 20.978 1.00 97.56 306 ILE A CA 1
ATOM 2337 C C . ILE A 1 306 ? 3.219 -6.795 22.217 1.00 97.56 306 ILE A C 1
ATOM 2339 O O . ILE A 1 306 ? 2.628 -6.586 23.276 1.00 97.56 306 ILE A O 1
ATOM 2343 N N . ALA A 1 307 ? 4.155 -7.732 22.075 1.00 95.75 307 ALA A N 1
ATOM 2344 C CA . ALA A 1 307 ? 4.691 -8.530 23.175 1.00 95.75 307 ALA A CA 1
ATOM 2345 C C . ALA A 1 307 ? 5.901 -7.859 23.830 1.00 95.75 307 ALA A C 1
ATOM 2347 O O . ALA A 1 307 ? 6.091 -7.947 25.039 1.00 95.75 307 ALA A O 1
ATOM 2348 N N . ALA A 1 308 ? 6.734 -7.198 23.027 1.00 93.88 308 ALA A N 1
ATOM 2349 C CA . ALA A 1 308 ? 7.875 -6.440 23.512 1.00 93.88 308 ALA A CA 1
ATOM 2350 C C . ALA A 1 308 ? 8.283 -5.365 22.504 1.00 93.88 308 ALA A C 1
ATOM 2352 O O . ALA A 1 308 ? 8.164 -5.544 21.290 1.00 93.88 308 ALA A O 1
ATOM 2353 N N . GLU A 1 309 ? 8.811 -4.263 23.023 1.00 95.06 309 GLU A N 1
ATOM 2354 C CA . GLU A 1 309 ? 9.400 -3.188 22.237 1.00 95.06 309 GLU A CA 1
ATOM 2355 C C . GLU A 1 309 ? 10.743 -2.806 22.869 1.00 95.06 309 GLU A C 1
ATOM 2357 O O . GLU A 1 309 ? 10.802 -2.392 24.029 1.00 95.06 309 GLU A O 1
ATOM 2362 N N . TRP A 1 310 ? 11.835 -2.998 22.130 1.00 93.06 310 TRP A N 1
ATOM 2363 C CA . TRP A 1 310 ? 13.194 -2.724 22.590 1.00 93.06 310 TRP A CA 1
ATOM 2364 C C . TRP A 1 310 ? 13.791 -1.595 21.765 1.00 93.06 310 TRP A C 1
ATOM 2366 O O . TRP A 1 310 ? 14.031 -1.753 20.569 1.00 93.06 310 TRP A O 1
ATOM 2376 N N . ASN A 1 311 ? 14.058 -0.464 22.412 1.00 91.12 311 ASN A N 1
ATOM 2377 C CA . ASN A 1 311 ? 14.641 0.705 21.766 1.00 91.12 311 ASN A CA 1
ATOM 2378 C C . ASN A 1 311 ? 15.876 1.153 22.535 1.00 91.12 311 ASN A C 1
ATOM 2380 O O . ASN A 1 311 ? 15.835 1.308 23.756 1.00 91.12 311 ASN A O 1
ATOM 2384 N N . PHE A 1 312 ? 16.959 1.413 21.815 1.00 86.06 312 PHE A N 1
ATOM 2385 C CA . PHE A 1 312 ? 18.183 1.953 22.382 1.00 86.06 312 PHE A CA 1
ATOM 2386 C C . PHE A 1 312 ? 18.689 3.095 21.509 1.00 86.06 312 PHE A C 1
ATOM 2388 O O . PHE A 1 312 ? 18.906 2.915 20.312 1.00 86.06 312 PHE A O 1
ATOM 2395 N N . ARG A 1 313 ? 18.854 4.281 22.115 1.00 84.38 313 ARG A N 1
ATOM 2396 C CA . ARG A 1 313 ? 19.323 5.518 21.455 1.00 84.38 313 ARG A CA 1
ATOM 2397 C C . ARG A 1 313 ? 18.583 5.857 20.149 1.00 84.38 313 ARG A C 1
ATOM 2399 O O . ARG A 1 313 ? 19.166 6.425 19.231 1.00 84.38 313 ARG A O 1
ATOM 2406 N N . SER A 1 314 ? 17.305 5.501 20.066 1.00 82.94 314 SER A N 1
ATOM 2407 C CA . SER A 1 314 ? 16.455 5.746 18.904 1.00 82.94 314 SER A CA 1
ATOM 2408 C C . SER A 1 314 ? 15.002 5.894 19.351 1.00 82.94 314 SER A C 1
ATOM 2410 O O . SER A 1 314 ? 14.560 5.177 20.251 1.00 82.94 314 SER A O 1
ATOM 2412 N N . ASP A 1 315 ? 14.277 6.839 18.753 1.00 83.06 315 ASP A N 1
ATOM 2413 C CA . ASP A 1 315 ? 12.877 7.113 19.074 1.00 83.06 315 ASP A CA 1
ATOM 2414 C C . ASP A 1 315 ? 11.958 6.114 18.338 1.00 83.06 315 ASP A C 1
ATOM 2416 O O . ASP A 1 315 ? 11.999 6.051 17.107 1.00 83.06 315 ASP A O 1
ATOM 2420 N N . PRO A 1 316 ? 11.114 5.326 19.032 1.00 82.94 316 PRO A N 1
ATOM 2421 C CA . PRO A 1 316 ? 10.208 4.354 18.404 1.00 82.94 316 PRO A CA 1
ATOM 2422 C C . PRO A 1 316 ? 9.151 4.954 17.463 1.00 82.94 316 PRO A C 1
ATOM 2424 O O . PRO A 1 316 ? 8.518 4.216 16.703 1.00 82.94 316 PRO A O 1
ATOM 2427 N N . THR A 1 317 ? 8.940 6.269 17.505 1.00 85.81 317 THR A N 1
ATOM 2428 C CA . THR A 1 317 ? 7.943 6.983 16.697 1.00 85.81 317 THR A CA 1
ATOM 2429 C C . THR A 1 317 ? 8.513 7.580 15.410 1.00 85.81 317 THR A C 1
ATOM 2431 O O . THR A 1 317 ? 7.751 7.955 14.518 1.00 85.81 317 THR A O 1
ATOM 2434 N N . GLU A 1 318 ? 9.839 7.625 15.257 1.00 88.88 318 GLU A N 1
ATOM 2435 C CA . GLU A 1 318 ? 10.476 8.179 14.061 1.00 88.88 318 GLU A CA 1
ATOM 2436 C C . GLU A 1 318 ? 10.305 7.268 12.835 1.00 88.88 318 GLU A C 1
ATOM 2438 O O . GLU A 1 318 ? 10.495 6.049 12.892 1.00 88.88 318 GLU A O 1
ATOM 2443 N N . GLN A 1 319 ? 10.010 7.858 11.678 1.00 92.31 319 GLN A N 1
ATOM 2444 C CA . GLN A 1 319 ? 10.005 7.118 10.417 1.00 92.31 319 GLN A CA 1
ATOM 2445 C C . GLN A 1 319 ? 11.432 6.957 9.886 1.00 92.31 319 GLN A C 1
ATOM 2447 O O . GLN A 1 319 ? 12.180 7.928 9.788 1.00 92.31 319 GLN A O 1
ATOM 2452 N N . ALA A 1 320 ? 11.788 5.737 9.488 1.00 91.19 320 ALA A N 1
ATOM 2453 C CA . ALA A 1 320 ? 13.065 5.428 8.859 1.00 91.19 320 ALA A CA 1
ATOM 2454 C C . ALA A 1 320 ? 12.881 4.905 7.434 1.00 91.19 320 ALA A C 1
ATOM 2456 O O . ALA A 1 320 ? 11.909 4.212 7.109 1.00 91.19 320 ALA A O 1
ATOM 2457 N N . HIS A 1 321 ? 13.863 5.222 6.591 1.00 91.69 321 HIS A N 1
ATOM 2458 C CA . HIS A 1 321 ? 13.933 4.744 5.220 1.00 91.69 321 HIS A CA 1
ATOM 2459 C C . HIS A 1 321 ? 14.012 3.212 5.179 1.00 91.69 321 HIS A C 1
ATOM 2461 O O . HIS A 1 321 ? 14.933 2.621 5.733 1.00 91.69 321 HIS A O 1
ATOM 2467 N N . GLN A 1 322 ? 13.077 2.585 4.463 1.00 92.56 322 GLN A N 1
ATOM 2468 C CA . GLN A 1 322 ? 12.955 1.125 4.364 1.00 92.56 322 GLN A CA 1
ATOM 2469 C C . GLN A 1 322 ? 13.937 0.458 3.391 1.00 92.56 322 GLN A C 1
ATOM 2471 O O . GLN A 1 322 ? 14.082 -0.766 3.390 1.00 92.56 322 GLN A O 1
ATOM 2476 N N . ALA A 1 323 ? 14.609 1.236 2.538 1.00 90.50 323 ALA A N 1
ATOM 2477 C CA . ALA A 1 323 ? 15.496 0.727 1.497 1.00 90.50 323 ALA A CA 1
ATOM 2478 C C . ALA A 1 323 ? 14.852 -0.447 0.724 1.00 90.50 323 ALA A C 1
ATOM 2480 O O . ALA A 1 323 ? 13.717 -0.342 0.253 1.00 90.50 323 ALA A O 1
ATOM 2481 N N . SER A 1 324 ? 15.559 -1.577 0.597 1.00 91.94 324 SER A N 1
ATOM 2482 C CA . SER A 1 324 ? 15.076 -2.745 -0.151 1.00 91.94 324 SER A CA 1
ATOM 2483 C C . SER A 1 324 ? 13.966 -3.550 0.531 1.00 91.94 324 SER A C 1
ATOM 2485 O O . SER A 1 324 ? 13.328 -4.332 -0.171 1.00 91.94 324 SER A O 1
ATOM 2487 N N . ALA A 1 325 ? 13.657 -3.324 1.814 1.00 93.81 325 ALA A N 1
ATOM 2488 C CA . ALA A 1 325 ? 12.493 -3.957 2.442 1.00 93.81 325 ALA A CA 1
ATOM 2489 C C . ALA A 1 325 ? 11.180 -3.547 1.736 1.00 93.81 325 ALA A C 1
ATOM 2491 O O . ALA A 1 325 ? 10.212 -4.300 1.716 1.00 93.81 325 ALA A O 1
ATOM 2492 N N . SER A 1 326 ? 11.189 -2.404 1.040 1.00 94.25 326 SER A N 1
ATOM 2493 C CA . SER A 1 326 ? 10.090 -1.920 0.194 1.00 94.25 326 SER A CA 1
ATOM 2494 C C . SER A 1 326 ? 9.674 -2.890 -0.923 1.00 94.25 326 SER A C 1
ATOM 2496 O O . SER A 1 326 ? 8.526 -2.844 -1.358 1.00 94.25 326 SER A O 1
ATOM 2498 N N . LYS A 1 327 ? 10.564 -3.781 -1.393 1.00 95.81 327 LYS A N 1
ATOM 2499 C CA . LYS A 1 327 ? 10.263 -4.719 -2.495 1.00 95.81 327 LYS A CA 1
ATOM 2500 C C . LYS A 1 327 ? 9.113 -5.674 -2.157 1.00 95.81 327 LYS A C 1
ATOM 2502 O O . LYS A 1 327 ? 8.324 -6.009 -3.033 1.00 95.81 327 LYS A O 1
ATOM 2507 N N . SER A 1 328 ? 8.969 -6.052 -0.891 1.00 97.94 328 SER A N 1
ATOM 2508 C CA . SER A 1 328 ? 7.860 -6.890 -0.421 1.00 97.94 328 SER A CA 1
ATOM 2509 C C . SER A 1 328 ? 6.513 -6.155 -0.495 1.00 97.94 328 SER A C 1
ATOM 2511 O O . SER A 1 328 ? 5.484 -6.737 -0.844 1.00 97.94 328 SER A O 1
ATOM 2513 N N . THR A 1 329 ? 6.519 -4.837 -0.271 1.00 97.81 329 THR A N 1
ATOM 2514 C CA . THR A 1 329 ? 5.361 -3.970 -0.531 1.00 97.81 329 THR A CA 1
ATOM 2515 C C . THR A 1 329 ? 5.079 -3.861 -2.029 1.00 97.81 329 THR A C 1
ATOM 2517 O O . THR A 1 329 ? 3.920 -3.932 -2.430 1.00 97.81 329 THR A O 1
ATOM 2520 N N . PHE A 1 330 ? 6.115 -3.763 -2.872 1.00 97.88 330 PHE A N 1
ATOM 2521 C CA . PHE A 1 330 ? 5.941 -3.740 -4.330 1.00 97.88 330 PHE A CA 1
ATOM 2522 C C . PHE A 1 330 ? 5.304 -5.036 -4.838 1.00 97.88 330 PHE A C 1
ATOM 2524 O O . PHE A 1 330 ? 4.352 -4.984 -5.610 1.00 97.88 330 PHE A O 1
ATOM 2531 N N . SER A 1 331 ? 5.772 -6.183 -4.337 1.00 98.50 331 SER A N 1
ATOM 2532 C CA . SER A 1 331 ? 5.164 -7.489 -4.598 1.00 98.50 331 SER A CA 1
ATOM 2533 C C . SER A 1 331 ? 3.698 -7.526 -4.176 1.00 98.50 331 SER A C 1
ATOM 2535 O O . SER A 1 331 ? 2.849 -7.978 -4.934 1.00 98.50 331 SER A O 1
ATOM 2537 N N . SER A 1 332 ? 3.370 -6.989 -2.998 1.00 98.69 332 SER A N 1
ATOM 2538 C CA . SER A 1 332 ? 1.986 -6.952 -2.511 1.00 98.69 332 SER A CA 1
ATOM 2539 C C . SER A 1 332 ? 1.063 -6.176 -3.461 1.00 98.69 332 SER A C 1
ATOM 2541 O O . SER A 1 332 ? -0.007 -6.663 -3.811 1.00 98.69 332 SER A O 1
ATOM 2543 N N . VAL A 1 333 ? 1.489 -4.999 -3.933 1.00 98.31 333 VAL A N 1
ATOM 2544 C CA . VAL A 1 333 ? 0.725 -4.198 -4.910 1.00 98.31 333 VAL A CA 1
ATOM 2545 C C . VAL A 1 333 ? 0.659 -4.886 -6.277 1.00 98.31 333 VAL A C 1
ATOM 2547 O O . VAL A 1 333 ? -0.374 -4.822 -6.936 1.00 98.31 333 VAL A O 1
ATOM 2550 N N . LEU A 1 334 ? 1.720 -5.579 -6.698 1.00 98.56 334 LEU A N 1
ATOM 2551 C CA . LEU A 1 334 ? 1.723 -6.358 -7.938 1.00 98.56 334 LEU A CA 1
ATOM 2552 C C . LEU A 1 334 ? 0.670 -7.480 -7.906 1.00 98.56 334 LEU A C 1
ATOM 2554 O O . LEU A 1 334 ? -0.086 -7.632 -8.860 1.00 98.56 334 LEU A O 1
ATOM 2558 N N . GLY A 1 335 ? 0.558 -8.203 -6.788 1.00 98.25 335 GLY A N 1
ATOM 2559 C CA . GLY A 1 335 ? -0.500 -9.197 -6.591 1.00 98.25 335 GLY A CA 1
ATOM 2560 C C . GLY A 1 335 ? -1.906 -8.605 -6.697 1.00 98.25 335 GLY A C 1
ATOM 2561 O O . GLY A 1 335 ? -2.786 -9.199 -7.318 1.00 98.25 335 GLY A O 1
ATOM 2562 N N . ILE A 1 336 ? -2.110 -7.403 -6.147 1.00 96.75 336 ILE A N 1
ATOM 2563 C CA . ILE A 1 336 ? -3.370 -6.655 -6.289 1.00 96.75 336 ILE A CA 1
ATOM 2564 C C . ILE A 1 336 ? -3.626 -6.301 -7.760 1.00 96.75 336 ILE A C 1
ATOM 2566 O O . ILE A 1 336 ? -4.739 -6.495 -8.242 1.00 96.75 336 ILE A O 1
ATOM 2570 N N . ALA A 1 337 ? -2.602 -5.853 -8.491 1.00 93.25 337 ALA A N 1
ATOM 2571 C CA . ALA A 1 337 ? -2.717 -5.508 -9.908 1.00 93.25 337 ALA A CA 1
ATOM 2572 C C . ALA A 1 337 ? -3.167 -6.690 -10.778 1.00 93.25 337 ALA A C 1
ATOM 2574 O O . ALA A 1 337 ? -3.957 -6.493 -11.705 1.00 93.25 337 ALA A O 1
ATOM 2575 N N . PHE A 1 338 ? -2.713 -7.907 -10.456 1.00 94.19 338 PHE A N 1
ATOM 2576 C CA . PHE A 1 338 ? -3.177 -9.127 -11.120 1.00 94.19 338 PHE A CA 1
ATOM 2577 C C . PHE A 1 338 ? -4.630 -9.447 -10.799 1.00 94.19 338 PHE A C 1
ATOM 2579 O O . PHE A 1 338 ? -5.421 -9.729 -11.695 1.00 94.19 338 PHE A O 1
ATOM 2586 N N . HIS A 1 339 ? -5.000 -9.366 -9.523 1.00 88.31 339 HIS A N 1
ATOM 2587 C CA . HIS A 1 339 ? -6.362 -9.657 -9.090 1.00 88.31 339 HIS A CA 1
ATOM 2588 C C . HIS A 1 339 ? -7.392 -8.674 -9.654 1.00 88.31 339 HIS A C 1
ATOM 2590 O O . HIS A 1 339 ? -8.500 -9.067 -10.009 1.00 88.31 339 HIS A O 1
ATOM 2596 N N . GLU A 1 340 ? -7.020 -7.401 -9.788 1.00 86.31 340 GLU A N 1
ATOM 2597 C CA . GLU A 1 340 ? -7.867 -6.377 -10.405 1.00 86.31 340 GLU A CA 1
ATOM 2598 C C . GLU A 1 340 ? -7.899 -6.465 -11.940 1.00 86.31 340 GLU A C 1
ATOM 2600 O O . GLU A 1 340 ? -8.682 -5.759 -12.576 1.00 86.31 340 GLU A O 1
ATOM 2605 N N . GLY A 1 341 ? -7.066 -7.318 -12.546 1.00 88.75 341 GLY A N 1
ATOM 2606 C CA . GLY A 1 341 ? -6.975 -7.497 -13.995 1.00 88.75 341 GLY A CA 1
ATOM 2607 C C . GLY A 1 341 ? -6.324 -6.326 -14.737 1.00 88.75 341 GLY A C 1
ATOM 2608 O O . GLY A 1 341 ? -6.368 -6.290 -15.967 1.00 88.75 341 GLY A O 1
ATOM 2609 N N . VAL A 1 342 ? -5.719 -5.376 -14.013 1.00 89.62 342 VAL A N 1
ATOM 2610 C CA . VAL A 1 342 ? -4.969 -4.250 -14.598 1.00 89.62 342 VAL A CA 1
ATOM 2611 C C . VAL A 1 342 ? -3.696 -4.762 -15.270 1.00 89.62 342 VAL A C 1
ATOM 2613 O O . VAL A 1 342 ? -3.341 -4.306 -16.355 1.00 89.62 342 VAL A O 1
ATOM 2616 N N . ILE A 1 343 ? -3.063 -5.773 -14.674 1.00 92.31 343 ILE A N 1
ATOM 2617 C CA . ILE A 1 343 ? -2.115 -6.657 -15.354 1.00 92.31 343 ILE A CA 1
ATOM 2618 C C . ILE A 1 343 ? -2.770 -8.040 -15.407 1.00 92.31 343 ILE A C 1
ATOM 2620 O O . ILE A 1 343 ? -3.339 -8.473 -14.410 1.00 92.31 343 ILE A O 1
ATOM 2624 N N . LYS A 1 344 ? -2.767 -8.732 -16.552 1.00 90.19 344 LYS A N 1
ATOM 2625 C CA . LYS A 1 344 ? -3.592 -9.947 -16.711 1.00 90.19 344 LYS A CA 1
ATOM 2626 C C . LYS A 1 344 ? -2.951 -11.160 -16.052 1.00 90.19 344 LYS A C 1
ATOM 2628 O O . LYS A 1 344 ? -3.654 -12.040 -15.561 1.00 90.19 344 LYS A O 1
ATOM 2633 N N . SER A 1 345 ? -1.625 -11.228 -16.073 1.00 95.88 345 SER A N 1
ATOM 2634 C CA . SER A 1 345 ? -0.861 -12.331 -15.512 1.00 95.88 345 SER A CA 1
ATOM 2635 C C . SER A 1 345 ? 0.520 -11.886 -15.051 1.00 95.88 345 SER A C 1
ATOM 2637 O O . SER A 1 345 ? 1.169 -11.039 -15.656 1.00 95.88 345 SER A O 1
ATOM 2639 N N . GLU A 1 346 ? 1.041 -12.569 -14.039 1.00 95.94 346 GLU A N 1
ATOM 2640 C CA . GLU A 1 346 ? 2.458 -12.516 -13.667 1.00 95.94 346 GLU A CA 1
ATOM 2641 C C . GLU A 1 346 ? 3.408 -12.937 -14.804 1.00 95.94 346 GLU A C 1
ATOM 2643 O O . GLU A 1 346 ? 4.586 -12.583 -14.784 1.00 95.94 346 GLU A O 1
ATOM 2648 N N . ASN A 1 347 ? 2.901 -13.700 -15.780 1.00 97.31 347 ASN A N 1
ATOM 2649 C CA . ASN A 1 347 ? 3.640 -14.141 -16.963 1.00 97.31 347 ASN A CA 1
ATOM 2650 C C . ASN A 1 347 ? 3.531 -13.157 -18.128 1.00 97.31 347 ASN A C 1
ATOM 2652 O O . ASN A 1 347 ? 4.136 -13.401 -19.171 1.00 97.31 347 ASN A O 1
ATOM 2656 N N . ASP A 1 348 ? 2.764 -12.077 -17.975 1.00 98.00 348 ASP A N 1
ATOM 2657 C CA . ASP A 1 348 ? 2.699 -11.056 -19.005 1.00 98.00 348 ASP A CA 1
ATOM 2658 C C . ASP A 1 348 ? 4.065 -10.395 -19.168 1.00 98.00 348 ASP A C 1
ATOM 2660 O O . ASP A 1 348 ? 4.822 -10.194 -18.207 1.00 98.00 348 ASP A O 1
ATOM 2664 N N . ARG A 1 349 ? 4.356 -10.035 -20.414 1.00 98.00 349 ARG A N 1
ATOM 2665 C CA . ARG A 1 349 ? 5.582 -9.358 -20.803 1.00 98.00 349 ARG A CA 1
ATOM 2666 C C . ARG A 1 349 ? 5.555 -7.927 -20.276 1.00 98.00 349 ARG A C 1
ATOM 2668 O O . ARG A 1 349 ? 4.630 -7.172 -20.569 1.00 98.00 349 ARG A O 1
ATOM 2675 N N . VAL A 1 350 ? 6.578 -7.520 -19.527 1.00 97.81 350 VAL A N 1
ATOM 2676 C CA . VAL A 1 350 ? 6.619 -6.178 -18.911 1.00 97.81 350 VAL A CA 1
ATOM 2677 C C . VAL A 1 350 ? 6.620 -5.082 -19.982 1.00 97.81 350 VAL A C 1
ATOM 2679 O O . VAL A 1 350 ? 5.959 -4.058 -19.816 1.00 97.81 350 VAL A O 1
ATOM 2682 N N . ALA A 1 351 ? 7.274 -5.330 -21.120 1.00 96.56 351 ALA A N 1
ATOM 2683 C CA . ALA A 1 351 ? 7.330 -4.404 -22.250 1.00 96.56 351 ALA A CA 1
ATOM 2684 C C . ALA A 1 351 ? 5.958 -4.111 -22.894 1.00 96.56 351 ALA A C 1
ATOM 2686 O O . ALA A 1 351 ? 5.815 -3.087 -23.557 1.00 96.56 351 ALA A O 1
ATOM 2687 N N . ASP A 1 352 ? 4.937 -4.950 -22.673 1.00 95.44 352 ASP A N 1
ATOM 2688 C CA . ASP A 1 352 ? 3.570 -4.675 -23.148 1.00 95.44 352 ASP A CA 1
ATOM 2689 C C . ASP A 1 352 ? 2.888 -3.564 -22.333 1.00 95.44 352 ASP A C 1
ATOM 2691 O O . ASP A 1 352 ? 1.954 -2.922 -22.811 1.00 95.44 352 ASP A O 1
ATOM 2695 N N . TYR A 1 353 ? 3.376 -3.324 -21.114 1.00 93.06 353 TYR A N 1
ATOM 2696 C CA . TYR A 1 353 ? 2.879 -2.305 -20.189 1.00 93.06 353 TYR A CA 1
ATOM 2697 C C . TYR A 1 353 ? 3.817 -1.101 -20.082 1.00 93.06 353 TYR A C 1
ATOM 2699 O O . TYR A 1 353 ? 3.370 -0.000 -19.767 1.00 93.06 353 TYR A O 1
ATOM 2707 N N . TYR A 1 354 ? 5.114 -1.312 -20.316 1.00 94.25 354 TYR A N 1
ATOM 2708 C CA . TYR A 1 354 ? 6.152 -0.294 -20.179 1.00 94.25 354 TYR A CA 1
ATOM 2709 C C . TYR A 1 354 ? 7.280 -0.508 -21.206 1.00 94.25 354 TYR A C 1
ATOM 2711 O O . TYR A 1 354 ? 8.363 -0.989 -20.857 1.00 94.25 354 TYR A O 1
ATOM 2719 N N . PRO A 1 355 ? 7.036 -0.204 -22.494 1.00 93.94 355 PRO A N 1
ATOM 2720 C CA . PRO A 1 355 ? 7.991 -0.455 -23.577 1.00 93.94 355 PRO A CA 1
ATOM 2721 C C . PRO A 1 355 ? 9.291 0.356 -23.456 1.00 93.94 355 PRO A C 1
ATOM 2723 O O . PRO A 1 355 ? 10.315 -0.042 -24.012 1.00 93.94 355 PRO A O 1
ATOM 2726 N N . GLU A 1 356 ? 9.297 1.455 -22.698 1.00 92.88 356 GLU A N 1
ATOM 2727 C CA . GLU A 1 356 ? 10.470 2.304 -22.462 1.00 92.88 356 GLU A CA 1
ATOM 2728 C C . GLU A 1 356 ? 11.633 1.551 -21.801 1.00 92.88 356 GLU A C 1
ATOM 2730 O O . GLU A 1 356 ? 12.781 1.968 -21.938 1.00 92.88 356 GLU A O 1
ATOM 2735 N N . MET A 1 357 ? 11.376 0.414 -21.140 1.00 94.75 357 MET A N 1
ATOM 2736 C CA . MET A 1 357 ? 12.446 -0.444 -20.614 1.00 94.75 357 MET A CA 1
ATOM 2737 C C . MET A 1 357 ? 13.362 -1.018 -21.707 1.00 94.75 357 MET A C 1
ATOM 2739 O O . MET A 1 357 ? 14.481 -1.430 -21.411 1.00 94.75 357 MET A O 1
ATOM 2743 N N . LEU A 1 358 ? 12.896 -1.079 -22.957 1.00 95.94 358 LEU A N 1
ATOM 2744 C CA . LEU A 1 358 ? 13.673 -1.590 -24.088 1.00 95.94 358 LEU A CA 1
ATOM 2745 C C . LEU A 1 358 ? 14.377 -0.474 -24.871 1.00 95.94 358 LEU A C 1
ATOM 2747 O O . LEU A 1 358 ? 15.322 -0.749 -25.606 1.00 95.94 358 LEU A O 1
ATOM 2751 N N . ASP A 1 359 ? 13.960 0.781 -24.697 1.00 94.62 359 ASP A N 1
ATOM 2752 C CA . ASP A 1 359 ? 14.566 1.942 -25.355 1.00 94.62 359 ASP A CA 1
ATOM 2753 C C . ASP A 1 359 ? 15.728 2.501 -24.522 1.00 94.62 359 ASP A C 1
ATOM 2755 O O . ASP A 1 359 ? 15.695 3.636 -24.047 1.00 94.62 359 ASP A O 1
ATOM 2759 N N . ILE A 1 360 ? 16.759 1.684 -24.299 1.00 95.69 360 ILE A N 1
ATOM 2760 C CA . ILE A 1 360 ? 17.958 2.079 -23.550 1.00 95.69 360 ILE A CA 1
ATOM 2761 C C . ILE A 1 360 ? 19.190 1.677 -24.357 1.00 95.69 360 ILE A C 1
ATOM 2763 O O . ILE A 1 360 ? 19.565 0.503 -24.369 1.00 95.69 360 ILE A O 1
ATOM 2767 N N . GLY A 1 361 ? 19.820 2.640 -25.030 1.00 95.00 361 GLY A N 1
ATOM 2768 C CA . GLY A 1 361 ? 21.041 2.418 -25.802 1.00 95.00 361 GLY A CA 1
ATOM 2769 C C . GLY A 1 361 ? 22.316 2.358 -24.944 1.00 95.00 361 GLY A C 1
ATOM 2770 O O . GLY A 1 361 ? 22.298 2.696 -23.755 1.00 95.00 361 GLY A O 1
ATOM 2771 N N . PRO A 1 362 ? 23.461 1.953 -25.528 1.00 93.75 362 PRO A N 1
ATOM 2772 C CA . PRO A 1 362 ? 24.756 2.023 -24.853 1.00 93.75 362 PRO A CA 1
ATOM 2773 C C . PRO A 1 362 ? 25.053 3.439 -24.334 1.00 93.75 362 PRO A C 1
ATOM 2775 O O . PRO A 1 362 ? 24.980 4.405 -25.088 1.00 93.75 362 PRO A O 1
ATOM 2778 N N . GLY A 1 363 ? 25.391 3.555 -23.046 1.00 92.44 363 GLY A N 1
ATOM 2779 C CA . GLY A 1 363 ? 25.638 4.837 -22.366 1.00 92.44 363 GLY A CA 1
ATOM 2780 C C . GLY A 1 363 ? 24.389 5.527 -21.795 1.00 92.44 363 GLY A C 1
ATOM 2781 O O . GLY A 1 363 ? 24.530 6.431 -20.974 1.00 92.44 363 GLY A O 1
ATOM 2782 N N . GLU A 1 364 ? 23.181 5.075 -22.151 1.00 95.06 364 GLU A N 1
ATOM 2783 C CA . GLU A 1 364 ? 21.913 5.671 -21.688 1.00 95.06 364 GLU A CA 1
ATOM 2784 C C . GLU A 1 364 ? 21.314 4.988 -20.448 1.00 95.06 364 GLU A C 1
ATOM 2786 O O . GLU A 1 364 ? 20.291 5.429 -19.913 1.00 95.06 364 GLU A O 1
ATOM 2791 N N . GLY A 1 365 ? 21.898 3.880 -19.992 1.00 94.62 365 GLY A N 1
ATOM 2792 C CA . GLY A 1 365 ? 21.446 3.215 -18.776 1.00 94.62 365 GLY A CA 1
ATOM 2793 C C . GLY A 1 365 ? 22.114 3.743 -17.507 1.00 94.62 365 GLY A C 1
ATOM 2794 O O . GLY A 1 365 ? 22.958 4.637 -17.535 1.00 94.62 365 GLY A O 1
ATOM 2795 N N . PRO A 1 366 ? 21.744 3.199 -16.338 1.00 93.06 366 PRO A N 1
ATOM 2796 C CA . PRO A 1 366 ? 22.074 3.814 -15.055 1.00 93.06 366 PRO A CA 1
ATOM 2797 C C . PRO A 1 366 ? 23.550 3.673 -14.657 1.00 93.06 366 PRO A C 1
ATOM 2799 O O . PRO A 1 366 ? 24.013 4.369 -13.750 1.00 93.06 366 PRO A O 1
ATOM 2802 N N . LYS A 1 367 ? 24.286 2.749 -15.285 1.00 92.19 367 LYS A N 1
ATOM 2803 C CA . LYS A 1 367 ? 25.712 2.473 -15.058 1.00 92.19 367 LYS A CA 1
ATOM 2804 C C . LYS A 1 367 ? 26.365 2.046 -16.374 1.00 92.19 367 LYS A C 1
ATOM 2806 O O . LYS A 1 367 ? 25.682 1.560 -17.271 1.00 92.19 367 LYS A O 1
ATOM 2811 N N . GLU A 1 368 ? 27.688 2.165 -16.442 1.00 91.19 368 GLU A N 1
ATOM 2812 C CA . GLU A 1 368 ? 28.480 1.709 -17.589 1.00 91.19 368 GLU A CA 1
ATOM 2813 C C . GLU A 1 368 ? 28.168 0.245 -17.944 1.00 91.19 368 GLU A C 1
ATOM 2815 O O . GLU A 1 368 ? 28.036 -0.608 -17.059 1.00 91.19 368 GLU A O 1
ATOM 2820 N N . GLY A 1 369 ? 28.011 -0.042 -19.239 1.00 90.56 369 GLY A N 1
ATOM 2821 C CA . GLY A 1 369 ? 27.669 -1.380 -19.736 1.00 90.56 369 GLY A CA 1
ATOM 2822 C C . GLY A 1 369 ? 26.269 -1.891 -19.359 1.00 90.56 369 GLY A C 1
ATOM 2823 O O . GLY A 1 369 ? 25.982 -3.065 -19.583 1.00 90.56 369 GLY A O 1
ATOM 2824 N N . ARG A 1 370 ? 25.397 -1.053 -18.781 1.00 92.12 370 ARG A N 1
ATOM 2825 C CA . ARG A 1 370 ? 23.995 -1.391 -18.494 1.00 92.12 370 ARG A CA 1
ATOM 2826 C C . ARG A 1 370 ? 23.098 -0.693 -19.498 1.00 92.12 370 ARG A C 1
ATOM 2828 O O . ARG A 1 370 ? 22.964 0.517 -19.443 1.00 92.12 370 ARG A O 1
ATOM 2835 N N . TYR A 1 371 ? 22.514 -1.454 -20.405 1.00 94.19 371 TYR A N 1
ATOM 2836 C CA . TYR A 1 371 ? 21.570 -0.991 -21.418 1.00 94.19 371 TYR A CA 1
ATOM 2837 C C . TYR A 1 371 ? 20.640 -2.153 -21.785 1.00 94.19 371 TYR A C 1
ATOM 2839 O O . TYR A 1 371 ? 20.837 -3.266 -21.287 1.00 94.19 371 TYR A O 1
ATOM 2847 N N . ALA A 1 372 ? 19.604 -1.904 -22.582 1.00 94.81 372 ALA A N 1
ATOM 2848 C CA . ALA A 1 372 ? 18.647 -2.942 -22.948 1.00 94.81 372 ALA A CA 1
ATOM 2849 C C . ALA A 1 372 ? 19.259 -3.912 -23.972 1.00 94.81 372 ALA A C 1
ATOM 2851 O O . ALA A 1 372 ? 19.840 -3.493 -24.975 1.00 94.81 372 ALA A O 1
ATOM 2852 N N . PHE A 1 373 ? 19.114 -5.212 -23.723 1.00 94.12 373 PHE A N 1
ATOM 2853 C CA . PHE A 1 373 ? 19.524 -6.281 -24.638 1.00 94.12 373 PHE A CA 1
ATOM 2854 C C . PHE A 1 373 ? 18.297 -6.926 -25.305 1.00 94.12 373 PHE A C 1
ATOM 2856 O O . PHE A 1 373 ? 17.216 -6.892 -24.713 1.00 94.12 373 PHE A O 1
ATOM 2863 N N . PRO A 1 374 ? 18.428 -7.544 -26.496 1.00 91.31 374 PRO A N 1
ATOM 2864 C CA . PRO A 1 374 ? 17.310 -8.217 -27.168 1.00 91.31 374 PRO A CA 1
ATOM 2865 C C . PRO A 1 374 ? 16.579 -9.242 -26.289 1.00 91.31 374 PRO A C 1
ATOM 2867 O O . PRO A 1 374 ? 15.357 -9.345 -26.335 1.00 91.31 374 PRO A O 1
ATOM 2870 N N . GLU A 1 375 ? 17.311 -9.957 -25.435 1.00 89.81 375 GLU A N 1
ATOM 2871 C CA . GLU A 1 375 ? 16.775 -10.944 -24.496 1.00 89.81 375 GLU A CA 1
ATOM 2872 C C . GLU A 1 375 ? 15.855 -10.316 -23.437 1.00 89.81 375 GLU A C 1
ATOM 2874 O O . GLU A 1 375 ? 15.030 -11.012 -22.849 1.00 89.81 375 GLU A O 1
ATOM 2879 N N . ASN A 1 376 ? 15.954 -9.002 -23.195 1.00 94.44 376 ASN A N 1
ATOM 2880 C CA . ASN A 1 376 ? 15.118 -8.300 -22.222 1.00 94.44 376 ASN A CA 1
ATOM 2881 C C . ASN A 1 376 ? 13.664 -8.116 -22.688 1.00 94.44 376 ASN A C 1
ATOM 2883 O O . ASN A 1 376 ? 12.808 -7.862 -21.842 1.00 94.44 376 ASN A O 1
ATOM 2887 N N . ASP A 1 377 ? 13.366 -8.289 -23.982 1.00 94.50 377 ASP A N 1
ATOM 2888 C CA . ASP A 1 377 ? 11.990 -8.236 -24.497 1.00 94.50 377 ASP A CA 1
ATOM 2889 C C . ASP A 1 377 ? 11.103 -9.296 -23.830 1.00 94.50 377 ASP A C 1
ATOM 2891 O O . ASP A 1 377 ? 9.960 -9.018 -23.500 1.00 94.50 377 ASP A O 1
ATOM 2895 N N . GLY A 1 378 ? 11.642 -10.484 -23.536 1.00 95.12 378 GLY A N 1
ATOM 2896 C CA . GLY A 1 378 ? 10.889 -11.600 -22.952 1.00 95.12 378 GLY A CA 1
ATOM 2897 C C . GLY A 1 378 ? 10.661 -11.537 -21.438 1.00 95.12 378 GLY A C 1
ATOM 2898 O O . GLY A 1 378 ? 10.152 -12.504 -20.875 1.00 95.12 378 GLY A O 1
ATOM 2899 N N . ILE A 1 379 ? 11.055 -10.454 -20.759 1.00 98.00 379 ILE A N 1
ATOM 2900 C CA . ILE A 1 379 ? 10.953 -10.356 -19.296 1.00 98.00 379 ILE A CA 1
ATOM 2901 C C . ILE A 1 379 ? 9.489 -10.303 -18.854 1.00 98.00 379 ILE A C 1
ATOM 2903 O O . ILE A 1 379 ? 8.723 -9.446 -19.300 1.00 98.00 379 ILE A O 1
ATOM 2907 N N . THR A 1 380 ? 9.130 -11.162 -17.899 1.00 98.25 380 THR A N 1
ATOM 2908 C CA . THR A 1 380 ? 7.811 -11.166 -17.255 1.00 98.25 380 THR A CA 1
ATOM 2909 C C . THR A 1 380 ? 7.810 -10.445 -15.908 1.00 98.25 380 THR A C 1
ATOM 2911 O O . THR A 1 380 ? 8.855 -10.271 -15.268 1.00 98.25 380 THR A O 1
ATOM 2914 N N . PHE A 1 381 ? 6.625 -10.045 -15.431 1.00 98.38 381 PHE A N 1
ATOM 2915 C CA . PHE A 1 381 ? 6.485 -9.453 -14.095 1.00 98.38 381 PHE A CA 1
ATOM 2916 C C . PHE A 1 381 ? 6.991 -10.390 -12.993 1.00 98.38 381 PHE A C 1
ATOM 2918 O O . PHE A 1 381 ? 7.667 -9.923 -12.074 1.00 98.38 381 PHE A O 1
ATOM 2925 N N . ARG A 1 382 ? 6.726 -11.702 -13.110 1.00 97.75 382 ARG A N 1
ATOM 2926 C CA . ARG A 1 382 ? 7.215 -12.734 -12.184 1.00 97.75 382 ARG A CA 1
ATOM 2927 C C . ARG A 1 382 ? 8.737 -12.737 -12.097 1.00 97.75 382 ARG A C 1
ATOM 2929 O O . ARG A 1 382 ? 9.288 -12.671 -11.001 1.00 97.75 382 ARG A O 1
ATOM 2936 N N . GLN A 1 383 ? 9.414 -12.765 -13.242 1.00 97.75 383 GLN A N 1
ATOM 2937 C CA . GLN A 1 383 ? 10.877 -12.774 -13.293 1.00 97.75 383 GLN A CA 1
ATOM 2938 C C . GLN A 1 383 ? 11.469 -11.468 -12.754 1.00 97.75 383 GLN A C 1
ATOM 2940 O O . GLN A 1 383 ? 12.525 -11.466 -12.117 1.00 97.75 383 GLN A O 1
ATOM 2945 N N . LEU A 1 384 ? 10.790 -10.341 -12.991 1.00 96.94 384 LEU A N 1
ATOM 2946 C CA . LEU A 1 384 ? 11.245 -9.040 -12.523 1.00 96.94 384 LEU A CA 1
ATOM 2947 C C . LEU A 1 384 ? 11.169 -8.932 -10.994 1.00 96.94 384 LEU A C 1
ATOM 2949 O O . LEU A 1 384 ? 12.183 -8.611 -10.377 1.00 96.94 384 LEU A O 1
ATOM 2953 N N . ILE A 1 385 ? 10.025 -9.260 -10.374 1.00 97.81 385 ILE A N 1
ATOM 2954 C CA . ILE A 1 385 ? 9.880 -9.233 -8.904 1.00 97.81 385 ILE A CA 1
ATOM 2955 C C . ILE A 1 385 ? 10.691 -10.342 -8.209 1.00 97.81 385 ILE A C 1
ATOM 2957 O O . ILE A 1 385 ? 11.181 -10.139 -7.097 1.00 97.81 385 ILE A O 1
ATOM 2961 N N . GLY A 1 386 ? 10.881 -11.488 -8.873 1.00 97.12 386 GLY A N 1
ATOM 2962 C CA . GLY A 1 386 ? 11.679 -12.620 -8.390 1.00 97.12 386 GLY A CA 1
ATOM 2963 C C . GLY A 1 386 ? 13.196 -12.445 -8.529 1.00 97.12 386 GLY A C 1
ATOM 2964 O O . GLY A 1 386 ? 13.947 -13.300 -8.072 1.00 97.12 386 GLY A O 1
ATOM 2965 N N . ASN A 1 387 ? 13.669 -11.340 -9.125 1.00 96.06 387 ASN A N 1
ATOM 2966 C CA . ASN A 1 387 ? 15.085 -11.098 -9.441 1.00 96.06 387 ASN A CA 1
ATOM 2967 C C . ASN A 1 387 ? 15.728 -12.173 -10.341 1.00 96.06 387 ASN A C 1
ATOM 2969 O O . ASN A 1 387 ? 16.922 -12.441 -10.227 1.00 96.06 387 ASN A O 1
ATOM 2973 N N . THR A 1 388 ? 14.963 -12.755 -11.262 1.00 96.50 388 THR A N 1
ATOM 2974 C CA . THR A 1 388 ? 15.465 -13.712 -12.263 1.00 96.50 388 THR A CA 1
ATOM 2975 C C . THR A 1 388 ? 15.420 -13.160 -13.689 1.00 96.50 388 THR A C 1
ATOM 2977 O O . THR A 1 388 ? 15.648 -13.885 -14.645 1.00 96.50 388 THR A O 1
ATOM 2980 N N . SER A 1 389 ? 15.130 -11.868 -13.878 1.00 96.25 389 SER A N 1
ATOM 2981 C CA . SER A 1 389 ? 14.866 -11.302 -15.210 1.00 96.25 389 SER A CA 1
ATOM 2982 C C . SER A 1 389 ? 16.079 -11.067 -16.114 1.00 96.25 389 SER A C 1
ATOM 2984 O O . SER A 1 389 ? 15.882 -10.830 -17.301 1.00 96.25 389 SER A O 1
ATOM 2986 N N . GLY A 1 390 ? 17.310 -11.042 -15.591 1.00 93.81 390 GLY A N 1
ATOM 2987 C CA . GLY A 1 390 ? 18.495 -10.698 -16.398 1.00 93.81 390 GLY A CA 1
ATOM 2988 C C . GLY A 1 390 ? 18.477 -9.269 -16.976 1.00 93.81 390 GLY A C 1
ATOM 2989 O O . GLY A 1 390 ? 19.200 -8.955 -17.922 1.00 93.81 390 GLY A O 1
ATOM 2990 N N . TYR A 1 391 ? 17.638 -8.370 -16.443 1.00 95.69 391 TYR A N 1
ATOM 2991 C CA . TYR A 1 391 ? 17.479 -7.028 -17.011 1.00 95.69 391 TYR A CA 1
ATOM 2992 C C . TYR A 1 391 ? 18.804 -6.243 -17.041 1.00 95.69 391 TYR A C 1
ATOM 2994 O O . TYR A 1 391 ? 19.462 -6.057 -16.009 1.00 95.69 391 TYR A O 1
ATOM 3002 N N . MET A 1 392 ? 19.190 -5.772 -18.234 1.00 93.00 392 MET A N 1
ATOM 3003 C CA . MET A 1 392 ? 20.472 -5.106 -18.508 1.00 93.00 392 MET A CA 1
ATOM 3004 C C . MET A 1 392 ? 21.700 -5.917 -18.061 1.00 93.00 392 MET A C 1
ATOM 3006 O O . MET A 1 392 ? 22.676 -5.361 -17.536 1.00 93.00 392 MET A O 1
ATOM 3010 N N . LYS A 1 393 ? 21.645 -7.241 -18.203 1.00 90.25 393 LYS A N 1
ATOM 3011 C CA . LYS A 1 393 ? 22.763 -8.145 -17.941 1.00 90.25 393 LYS A CA 1
ATOM 3012 C C . LYS A 1 393 ? 23.125 -8.882 -19.232 1.00 90.25 393 LYS A C 1
ATOM 3014 O O . LYS A 1 393 ? 22.297 -9.626 -19.751 1.00 90.25 393 LYS A O 1
ATOM 3019 N N . PRO A 1 394 ? 24.337 -8.678 -19.771 1.00 85.75 394 PRO A N 1
ATOM 3020 C CA . PRO A 1 394 ? 24.723 -9.328 -21.014 1.00 85.75 394 PRO A CA 1
ATOM 3021 C C . PRO A 1 394 ? 24.807 -10.847 -20.817 1.00 85.75 394 PRO A C 1
ATOM 3023 O O . PRO A 1 394 ? 25.514 -11.315 -19.927 1.00 85.75 394 PRO A O 1
ATOM 3026 N N . GLY A 1 395 ? 24.107 -11.605 -21.664 1.00 85.19 395 GLY A N 1
ATOM 3027 C CA . GLY A 1 395 ? 24.135 -13.072 -21.663 1.00 85.19 395 GLY A CA 1
ATOM 3028 C C . GLY A 1 395 ? 23.292 -13.755 -20.578 1.00 85.19 395 GLY A C 1
ATOM 3029 O O . GLY A 1 395 ? 23.343 -14.977 -20.477 1.00 85.19 395 GLY A O 1
ATOM 3030 N N . GLU A 1 396 ? 22.515 -13.007 -19.787 1.00 90.62 396 GLU A N 1
ATOM 3031 C CA . GLU A 1 396 ? 21.568 -13.565 -18.812 1.00 90.62 396 GLU A CA 1
ATOM 3032 C C . GLU A 1 396 ? 20.152 -13.533 -19.411 1.00 90.62 396 GLU A C 1
ATOM 3034 O O . GLU A 1 396 ? 19.513 -12.481 -19.461 1.00 90.62 396 GLU A O 1
ATOM 3039 N N . ALA A 1 397 ? 19.659 -14.678 -19.891 1.00 92.19 397 ALA A N 1
ATOM 3040 C CA . ALA A 1 397 ? 18.291 -14.778 -20.395 1.00 92.19 397 ALA A CA 1
ATOM 3041 C C . ALA A 1 397 ? 17.267 -14.695 -19.238 1.00 92.19 397 ALA A C 1
ATOM 3043 O O . ALA A 1 397 ? 17.559 -15.118 -18.114 1.00 92.19 397 ALA A O 1
ATOM 3044 N N . PRO A 1 398 ? 16.047 -14.178 -19.472 1.00 95.31 398 PRO A N 1
ATOM 3045 C CA . PRO A 1 398 ? 15.039 -14.108 -18.421 1.00 95.31 398 PRO A CA 1
ATOM 3046 C C . PRO A 1 398 ? 14.681 -15.493 -17.869 1.00 95.31 398 PRO A C 1
ATOM 3048 O O . PRO A 1 398 ? 14.381 -16.423 -18.614 1.00 95.31 398 PRO A O 1
ATOM 3051 N N . GLY A 1 399 ? 14.689 -15.613 -16.545 1.00 94.62 399 GLY A N 1
ATOM 3052 C CA . GLY A 1 399 ? 14.385 -16.831 -15.800 1.00 94.62 399 GLY A CA 1
ATOM 3053 C C . GLY A 1 399 ? 15.579 -17.750 -15.537 1.00 94.62 399 GLY A C 1
ATOM 3054 O O . GLY A 1 399 ? 15.394 -18.735 -14.835 1.00 94.62 399 GLY A O 1
ATOM 3055 N N . THR A 1 400 ? 16.783 -17.460 -16.051 1.00 93.69 400 THR A N 1
ATOM 3056 C CA . THR A 1 400 ? 17.905 -18.419 -15.973 1.00 93.69 400 THR A CA 1
ATOM 3057 C C . THR A 1 400 ? 18.876 -18.186 -14.822 1.00 93.69 400 THR A C 1
ATOM 3059 O O . THR A 1 400 ? 19.598 -19.107 -14.462 1.00 93.69 400 THR A O 1
ATOM 3062 N N . VAL A 1 401 ? 18.961 -16.965 -14.284 1.00 94.81 401 VAL A N 1
ATOM 3063 C CA . VAL A 1 401 ? 19.914 -16.614 -13.216 1.00 94.81 401 VAL A CA 1
ATOM 3064 C C . VAL A 1 401 ? 19.227 -15.739 -12.174 1.00 94.81 401 VAL A C 1
ATOM 3066 O O . VAL A 1 401 ? 18.638 -14.710 -12.507 1.00 94.81 401 VAL A O 1
ATOM 3069 N N . PHE A 1 402 ? 19.348 -16.108 -10.902 1.00 95.06 402 PHE A N 1
ATOM 3070 C CA . PHE A 1 402 ? 18.999 -15.278 -9.758 1.00 95.06 402 PHE A CA 1
ATOM 3071 C C . PHE A 1 402 ? 20.065 -14.204 -9.546 1.00 95.06 402 PHE A C 1
ATOM 3073 O O . PHE A 1 402 ? 21.184 -14.466 -9.097 1.00 95.06 402 PHE A O 1
ATOM 3080 N N . ASN A 1 403 ? 19.701 -12.959 -9.838 1.00 92.00 403 ASN A N 1
ATOM 3081 C CA . ASN A 1 403 ? 20.582 -11.809 -9.718 1.00 92.00 403 ASN A CA 1
ATOM 3082 C C . ASN A 1 403 ? 19.830 -10.646 -9.072 1.00 92.00 403 ASN A C 1
ATOM 3084 O O . ASN A 1 403 ? 19.062 -9.929 -9.720 1.00 92.00 403 ASN A O 1
ATOM 3088 N N . TYR A 1 404 ? 20.049 -10.459 -7.770 1.00 90.25 404 TYR A N 1
ATOM 3089 C CA . TYR A 1 404 ? 19.366 -9.428 -6.999 1.00 90.25 404 TYR A CA 1
ATOM 3090 C C . TYR A 1 404 ? 19.638 -8.029 -7.563 1.00 90.25 404 TYR A C 1
ATOM 3092 O O . TYR A 1 404 ? 20.790 -7.597 -7.665 1.00 90.25 404 TYR A O 1
ATOM 3100 N N . GLN A 1 405 ? 18.581 -7.290 -7.910 1.00 88.12 405 GLN A N 1
ATOM 3101 C CA . GLN A 1 405 ? 18.724 -6.011 -8.597 1.00 88.12 405 GLN A CA 1
ATOM 3102 C C . GLN A 1 405 ? 17.757 -4.928 -8.114 1.00 88.12 405 GLN A C 1
ATOM 3104 O O . GLN A 1 405 ? 16.639 -5.171 -7.661 1.00 88.12 405 GLN A O 1
ATOM 3109 N N . THR A 1 406 ? 18.208 -3.680 -8.236 1.00 88.31 406 THR A N 1
ATOM 3110 C CA . THR A 1 406 ? 17.431 -2.500 -7.835 1.00 88.31 406 THR A CA 1
ATOM 3111 C C . THR A 1 406 ? 16.761 -1.820 -9.023 1.00 88.31 406 THR A C 1
ATOM 3113 O O . THR A 1 406 ? 15.585 -1.490 -8.935 1.00 88.31 406 THR A O 1
ATOM 3116 N N . PHE A 1 407 ? 17.462 -1.650 -10.149 1.00 90.38 407 PHE A N 1
ATOM 3117 C CA . PHE A 1 407 ? 16.900 -0.943 -11.306 1.00 90.38 407 PHE A CA 1
ATOM 3118 C C . PHE A 1 407 ? 15.735 -1.697 -11.958 1.00 90.38 407 PHE A C 1
ATOM 3120 O O . PHE A 1 407 ? 14.768 -1.055 -12.349 1.00 90.38 407 PHE A O 1
ATOM 3127 N N . GLY A 1 408 ? 15.750 -3.036 -11.974 1.00 92.62 408 GLY A N 1
ATOM 3128 C CA . GLY A 1 408 ? 14.586 -3.824 -12.391 1.00 92.62 408 GLY A CA 1
ATOM 3129 C C . GLY A 1 408 ? 13.345 -3.585 -11.524 1.00 92.62 408 GLY A C 1
ATOM 3130 O O . GLY A 1 408 ? 12.240 -3.519 -12.048 1.00 92.62 408 GLY A O 1
ATOM 3131 N N . MET A 1 409 ? 13.504 -3.343 -10.218 1.00 93.31 409 MET A N 1
ATOM 3132 C CA . MET A 1 409 ? 12.364 -2.980 -9.362 1.00 93.31 409 MET A CA 1
ATOM 3133 C C . MET A 1 409 ? 11.814 -1.598 -9.685 1.00 93.31 409 MET A C 1
ATOM 3135 O O . MET A 1 409 ? 10.620 -1.370 -9.525 1.00 93.31 409 MET A O 1
ATOM 3139 N N . ASN A 1 410 ? 12.660 -0.681 -10.156 1.00 92.31 410 ASN A N 1
ATOM 3140 C CA . ASN A 1 410 ? 12.175 0.606 -10.628 1.00 92.31 410 ASN A CA 1
ATOM 3141 C C . ASN A 1 410 ? 11.274 0.410 -11.853 1.00 92.31 410 ASN A C 1
ATOM 3143 O O . ASN A 1 410 ? 10.146 0.897 -11.851 1.00 92.31 410 ASN A O 1
ATOM 3147 N N . ILE A 1 411 ? 11.714 -0.395 -12.830 1.00 94.88 411 ILE A N 1
ATOM 3148 C CA . ILE A 1 411 ? 10.890 -0.765 -13.994 1.00 94.88 411 ILE A CA 1
ATOM 3149 C C . ILE A 1 411 ? 9.566 -1.388 -13.553 1.00 94.88 411 ILE A C 1
ATOM 3151 O O . ILE A 1 411 ? 8.521 -0.993 -14.055 1.00 94.88 411 ILE A O 1
ATOM 3155 N N . LEU A 1 412 ? 9.590 -2.294 -12.570 1.00 96.12 412 LEU A N 1
ATOM 3156 C CA . LEU A 1 412 ? 8.376 -2.890 -12.013 1.00 96.12 412 LEU A CA 1
ATOM 3157 C C . LEU A 1 412 ? 7.411 -1.811 -11.503 1.00 96.12 412 LEU A C 1
ATOM 3159 O O . LEU A 1 412 ? 6.239 -1.804 -11.872 1.00 96.12 412 LEU A O 1
ATOM 3163 N N . THR A 1 413 ? 7.900 -0.883 -10.674 1.00 94.19 413 THR A N 1
ATOM 3164 C CA . THR A 1 413 ? 7.053 0.185 -10.130 1.00 94.19 413 THR A CA 1
ATOM 3165 C C . THR A 1 413 ? 6.526 1.117 -11.219 1.00 94.19 413 THR A C 1
ATOM 3167 O O . THR A 1 413 ? 5.372 1.535 -11.140 1.00 94.19 413 THR A O 1
ATOM 3170 N N . HIS A 1 414 ? 7.325 1.385 -12.258 1.00 92.62 414 HIS A N 1
ATOM 3171 C CA . HIS A 1 414 ? 6.907 2.192 -13.402 1.00 92.62 414 HIS A CA 1
ATOM 3172 C C . HIS A 1 414 ? 5.833 1.506 -14.237 1.00 92.62 414 HIS A C 1
ATOM 3174 O O . HIS A 1 414 ? 4.800 2.111 -14.517 1.00 92.62 414 HIS A O 1
ATOM 3180 N N . ALA A 1 415 ? 6.028 0.231 -14.560 1.00 94.56 415 ALA A N 1
ATOM 3181 C CA . ALA A 1 415 ? 5.074 -0.553 -15.328 1.00 94.56 415 ALA A CA 1
ATOM 3182 C C . ALA A 1 415 ? 3.733 -0.692 -14.604 1.00 94.56 415 ALA A C 1
ATOM 3184 O O . ALA A 1 415 ? 2.685 -0.445 -15.197 1.00 94.56 415 ALA A O 1
ATOM 3185 N N . VAL A 1 416 ? 3.752 -1.002 -13.303 1.00 94.88 416 VAL A N 1
ATOM 3186 C CA . VAL A 1 416 ? 2.518 -1.108 -12.513 1.00 94.88 416 VAL A CA 1
ATOM 3187 C C . VAL A 1 416 ? 1.823 0.251 -12.411 1.00 94.88 416 VAL A C 1
ATOM 3189 O O . VAL A 1 416 ? 0.632 0.346 -12.691 1.00 94.88 416 VAL A O 1
ATOM 3192 N N . ALA A 1 417 ? 2.537 1.327 -12.070 1.00 88.31 417 ALA A N 1
ATOM 3193 C CA . ALA A 1 417 ? 1.919 2.650 -11.970 1.00 88.31 417 ALA A CA 1
ATOM 3194 C C . ALA A 1 417 ? 1.370 3.152 -13.317 1.00 88.31 417 ALA A C 1
ATOM 3196 O O . ALA A 1 417 ? 0.307 3.778 -13.347 1.00 88.31 417 ALA A O 1
ATOM 3197 N N . SER A 1 418 ? 2.046 2.837 -14.427 1.00 84.94 418 SER A N 1
ATOM 3198 C CA . SER A 1 418 ? 1.556 3.150 -15.769 1.00 84.94 418 SER A CA 1
ATOM 3199 C C . SER A 1 418 ? 0.320 2.334 -16.140 1.00 84.94 418 SER A C 1
ATOM 3201 O O . SER A 1 418 ? -0.592 2.882 -16.755 1.00 84.94 418 SER A O 1
ATOM 3203 N N . ALA A 1 419 ? 0.248 1.057 -15.755 1.00 86.62 419 ALA A N 1
ATOM 3204 C CA . ALA A 1 419 ? -0.930 0.225 -15.997 1.00 86.62 419 ALA A CA 1
ATOM 3205 C C . ALA A 1 419 ? -2.176 0.787 -15.283 1.00 86.62 419 ALA A C 1
ATOM 3207 O O . ALA A 1 419 ? -3.276 0.758 -15.828 1.00 86.62 419 ALA A O 1
ATOM 3208 N N . TYR A 1 420 ? -1.986 1.407 -14.114 1.00 83.25 420 TYR A N 1
ATOM 3209 C CA . TYR A 1 420 ? -3.018 2.168 -13.397 1.00 83.25 420 TYR A CA 1
ATOM 3210 C C . TYR A 1 420 ? -3.223 3.605 -13.906 1.00 83.25 420 TYR A C 1
ATOM 3212 O O . TYR A 1 420 ? -3.974 4.367 -13.302 1.00 83.25 420 TYR A O 1
ATOM 3220 N N . SER A 1 421 ? -2.569 4.006 -15.001 1.00 80.12 421 SER A N 1
ATOM 3221 C CA . SER A 1 421 ? -2.662 5.354 -15.581 1.00 80.12 421 SER A CA 1
ATOM 3222 C C . SER A 1 421 ? -2.303 6.494 -14.612 1.00 80.12 421 SER A C 1
ATOM 3224 O O . SER A 1 421 ? -2.789 7.614 -14.760 1.00 80.12 421 SER A O 1
ATOM 3226 N N . LEU A 1 422 ? -1.431 6.243 -13.628 1.00 70.31 422 LEU A N 1
ATOM 3227 C CA . LEU A 1 422 ? -1.061 7.254 -12.628 1.00 70.31 422 LEU A CA 1
ATOM 3228 C C . LEU A 1 422 ? -0.111 8.331 -13.145 1.00 70.31 422 LEU A C 1
ATOM 3230 O O . LEU A 1 422 ? 0.011 9.389 -12.526 1.00 70.31 422 LEU A O 1
ATOM 3234 N N . TYR A 1 423 ? 0.586 8.065 -14.243 1.00 67.69 423 TYR A N 1
ATOM 3235 C CA . TYR A 1 423 ? 1.367 9.052 -14.974 1.00 67.69 423 TYR A CA 1
ATOM 3236 C C . TYR A 1 423 ? 1.627 8.583 -16.399 1.00 67.69 423 TYR A C 1
ATOM 3238 O O . TYR A 1 423 ? 1.496 7.406 -16.732 1.00 67.69 423 TYR A O 1
ATOM 3246 N N . LYS A 1 424 ? 2.047 9.530 -17.241 1.00 65.56 424 LYS A N 1
ATOM 3247 C CA . LYS A 1 424 ? 2.653 9.213 -18.532 1.00 65.56 424 LYS A CA 1
ATOM 3248 C C . LYS A 1 424 ? 4.104 8.829 -18.298 1.00 65.56 424 LYS A C 1
ATOM 3250 O O . LYS A 1 424 ? 4.854 9.616 -17.728 1.00 65.56 424 LYS A O 1
ATOM 3255 N N . THR A 1 425 ? 4.499 7.663 -18.780 1.00 67.12 425 THR A N 1
ATOM 3256 C CA . THR A 1 425 ? 5.864 7.111 -18.725 1.00 67.12 425 THR A CA 1
ATOM 3257 C C . THR A 1 425 ? 6.952 8.081 -19.204 1.00 67.12 425 THR A C 1
ATOM 3259 O O . THR A 1 425 ? 8.071 8.045 -18.708 1.00 67.12 425 THR A O 1
ATOM 3262 N N . SER A 1 426 ? 6.610 9.007 -20.107 1.00 68.00 426 SER A N 1
ATOM 3263 C CA . SER A 1 426 ? 7.499 10.069 -20.601 1.00 68.00 426 SER A CA 1
ATOM 3264 C C . SER A 1 426 ? 7.708 11.248 -19.641 1.00 68.00 426 SER A C 1
ATOM 3266 O O . SER A 1 426 ? 8.604 12.058 -19.877 1.00 68.00 426 SER A O 1
ATOM 3268 N N . ARG A 1 427 ? 6.877 11.384 -18.599 1.00 71.81 427 ARG A N 1
ATOM 3269 C CA . ARG A 1 427 ? 6.927 12.446 -17.574 1.00 71.81 427 ARG A CA 1
ATOM 3270 C C . ARG A 1 427 ? 6.485 11.917 -16.198 1.00 71.81 427 ARG A C 1
ATOM 3272 O O . ARG A 1 427 ? 5.474 12.382 -15.654 1.00 71.81 427 ARG A O 1
ATOM 3279 N N . PRO A 1 428 ? 7.177 10.905 -15.647 1.00 71.75 428 PRO A N 1
ATOM 3280 C CA . PRO A 1 428 ? 6.788 10.261 -14.392 1.00 71.75 428 PRO A CA 1
ATOM 3281 C C . PRO A 1 428 ? 6.766 11.218 -13.194 1.00 71.75 428 PRO A C 1
ATOM 3283 O O . PRO A 1 428 ? 6.030 10.991 -12.239 1.00 71.75 428 PRO A O 1
ATOM 3286 N N . GLU A 1 429 ? 7.511 12.323 -13.254 1.00 72.94 429 GLU A N 1
ATOM 3287 C CA . GLU A 1 429 ? 7.552 13.354 -12.217 1.00 72.94 429 GLU A CA 1
ATOM 3288 C C . GLU A 1 429 ? 6.250 14.150 -12.061 1.00 72.94 429 GLU A C 1
ATOM 3290 O O . GLU A 1 429 ? 6.097 14.869 -11.076 1.00 72.94 429 GLU A O 1
ATOM 3295 N N . GLN A 1 430 ? 5.331 14.057 -13.029 1.00 68.38 430 GLN A N 1
ATOM 3296 C CA . GLN A 1 430 ? 4.104 14.865 -13.073 1.00 68.38 430 GLN A CA 1
ATOM 3297 C C . GLN A 1 430 ? 2.856 14.127 -12.589 1.00 68.38 430 GLN A C 1
ATOM 3299 O O . GLN A 1 430 ? 1.785 14.729 -12.577 1.00 68.38 430 GLN A O 1
ATOM 3304 N N . GLY A 1 431 ? 2.952 12.846 -12.224 1.00 67.81 431 GLY A N 1
ATOM 3305 C CA . GLY A 1 431 ? 1.793 12.089 -11.747 1.00 67.81 431 GLY A CA 1
ATOM 3306 C C . GLY A 1 431 ? 1.977 11.469 -10.367 1.00 67.81 431 GLY A C 1
ATOM 3307 O O . GLY A 1 431 ? 2.983 11.678 -9.693 1.00 67.81 431 GLY A O 1
ATOM 3308 N N . GLY A 1 432 ? 0.966 10.715 -9.929 1.00 71.62 432 GLY A N 1
ATOM 3309 C CA . GLY A 1 432 ? 0.861 10.251 -8.539 1.00 71.62 432 GLY A CA 1
ATOM 3310 C C . GLY A 1 432 ? 1.947 9.249 -8.133 1.00 71.62 432 GLY A C 1
ATOM 3311 O O . GLY A 1 432 ? 2.324 9.176 -6.961 1.00 71.62 432 GLY A O 1
ATOM 3312 N N . GLY A 1 433 ? 2.478 8.495 -9.096 1.00 81.12 433 GLY A N 1
ATOM 3313 C CA . GLY A 1 433 ? 3.536 7.510 -8.883 1.00 81.12 433 GLY A CA 1
ATOM 3314 C C . GLY A 1 433 ? 3.113 6.277 -8.069 1.00 81.12 433 GLY A C 1
ATOM 3315 O O . GLY A 1 433 ? 2.003 6.185 -7.547 1.00 81.12 433 GLY A O 1
ATOM 3316 N N . PHE A 1 434 ? 4.011 5.301 -7.942 1.00 89.50 434 PHE A N 1
ATOM 3317 C CA . PHE A 1 434 ? 3.707 4.010 -7.308 1.00 89.50 434 PHE A CA 1
ATOM 3318 C C . PHE A 1 434 ? 3.383 4.109 -5.803 1.00 89.50 434 PHE A C 1
ATOM 3320 O O . PHE A 1 434 ? 2.598 3.316 -5.275 1.00 89.50 434 PHE A O 1
ATOM 3327 N N . GLY A 1 435 ? 3.936 5.101 -5.096 1.00 88.56 435 GLY A N 1
ATOM 3328 C CA . GLY A 1 435 ? 3.627 5.322 -3.679 1.00 88.56 435 GLY A CA 1
ATOM 3329 C C . GLY A 1 435 ? 2.136 5.581 -3.427 1.00 88.56 435 GLY A C 1
ATOM 3330 O O . GLY A 1 435 ? 1.586 5.080 -2.448 1.00 88.56 435 GLY A O 1
ATOM 3331 N N . THR A 1 436 ? 1.461 6.237 -4.374 1.00 86.06 436 THR A N 1
ATOM 3332 C CA . THR A 1 436 ? 0.016 6.504 -4.328 1.00 86.06 436 THR A CA 1
ATOM 3333 C C . THR A 1 436 ? -0.814 5.217 -4.395 1.00 86.06 436 THR A C 1
ATOM 3335 O O . THR A 1 436 ? -1.742 5.044 -3.607 1.00 86.06 436 THR A O 1
ATOM 3338 N N . LEU A 1 437 ? -0.430 4.237 -5.229 1.00 85.00 437 LEU A N 1
ATOM 3339 C CA . LEU A 1 437 ? -1.080 2.913 -5.218 1.00 85.00 437 LEU A CA 1
ATOM 3340 C C . LEU A 1 437 ? -0.953 2.241 -3.859 1.00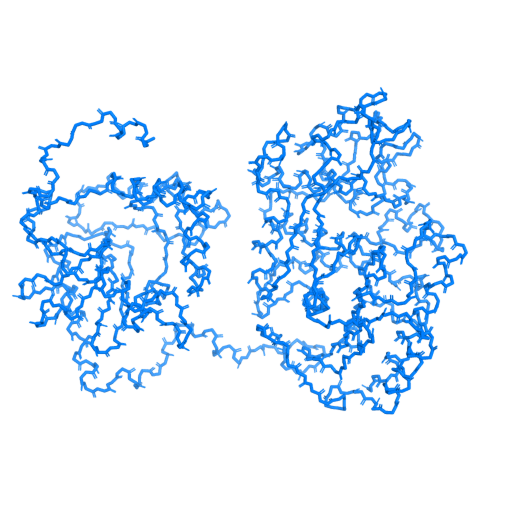 85.00 437 LEU A C 1
ATOM 3342 O O . LEU A 1 437 ? -1.888 1.611 -3.380 1.00 85.00 437 LEU A O 1
ATOM 3346 N N . THR A 1 438 ? 0.204 2.380 -3.223 1.00 92.44 438 THR A N 1
ATOM 3347 C CA . THR A 1 438 ? 0.443 1.758 -1.919 1.00 92.44 438 THR A CA 1
ATOM 3348 C C . THR A 1 438 ? -0.441 2.371 -0.839 1.00 92.44 438 THR A C 1
ATOM 3350 O O . THR A 1 438 ? -0.948 1.651 0.022 1.00 92.44 438 THR A O 1
ATOM 3353 N N . GLU A 1 439 ? -0.652 3.687 -0.891 1.00 89.31 439 GLU A N 1
ATOM 3354 C CA . GLU A 1 439 ? -1.598 4.372 -0.017 1.00 89.31 439 GLU A CA 1
ATOM 3355 C C . GLU A 1 439 ? -3.017 3.828 -0.196 1.00 89.31 439 GLU A C 1
ATOM 3357 O O . GLU A 1 439 ? -3.628 3.360 0.768 1.00 89.31 439 GLU A O 1
ATOM 3362 N N . TRP A 1 440 ? -3.514 3.848 -1.434 1.00 83.38 440 TRP A N 1
ATOM 3363 C CA . TRP A 1 440 ? -4.896 3.496 -1.753 1.00 83.38 440 TRP A CA 1
ATOM 3364 C C . TRP A 1 440 ? -5.202 2.023 -1.541 1.00 83.38 440 TRP A C 1
ATOM 3366 O O . TRP A 1 440 ? -6.275 1.684 -1.051 1.00 83.38 440 TRP A O 1
ATOM 3376 N N . LYS A 1 441 ? -4.271 1.151 -1.929 1.00 87.88 441 LYS A N 1
ATOM 3377 C CA . LYS A 1 441 ? -4.496 -0.292 -1.981 1.00 87.88 441 LYS A CA 1
ATOM 3378 C C . LYS A 1 441 ? -4.098 -1.007 -0.700 1.00 87.88 441 LYS A C 1
ATOM 3380 O O . LYS A 1 441 ? -4.589 -2.100 -0.482 1.00 87.88 441 LYS A O 1
ATOM 3385 N N . ILE A 1 442 ? -3.229 -0.432 0.140 1.00 93.88 442 ILE A N 1
ATOM 3386 C CA . ILE A 1 442 ? -2.742 -1.106 1.357 1.00 93.88 442 ILE A CA 1
ATOM 3387 C C . ILE A 1 442 ? -2.837 -0.196 2.582 1.00 93.88 442 ILE A C 1
ATOM 3389 O O . ILE A 1 442 ? -3.541 -0.531 3.535 1.00 93.88 442 ILE A O 1
ATOM 3393 N N . ARG A 1 443 ? -2.150 0.955 2.579 1.00 94.06 443 ARG A N 1
ATOM 3394 C CA . ARG A 1 443 ? -1.957 1.786 3.782 1.00 94.06 443 ARG A CA 1
ATOM 3395 C C . ARG A 1 443 ? -3.263 2.164 4.464 1.00 94.06 443 ARG A C 1
ATOM 3397 O O . ARG A 1 443 ? -3.375 2.019 5.679 1.00 94.06 443 ARG A O 1
ATOM 3404 N N . ASN A 1 444 ? -4.233 2.626 3.678 1.00 87.69 444 ASN A N 1
ATOM 3405 C CA . ASN A 1 444 ? -5.506 3.122 4.194 1.00 87.69 444 ASN A CA 1
ATOM 3406 C C . ASN A 1 444 ? -6.360 2.016 4.833 1.00 87.69 444 ASN A C 1
ATOM 3408 O O . ASN A 1 444 ? -7.180 2.310 5.696 1.00 87.69 444 ASN A O 1
ATOM 3412 N N . PHE A 1 445 ? -6.166 0.753 4.446 1.00 87.94 445 PHE A N 1
ATOM 3413 C CA . PHE A 1 445 ? -6.904 -0.373 5.020 1.00 87.94 445 PHE A CA 1
ATOM 3414 C C . PHE A 1 445 ? -6.308 -0.880 6.335 1.00 87.94 445 PHE A C 1
ATOM 3416 O O . PHE A 1 445 ? -7.038 -1.433 7.153 1.00 87.94 445 PHE A O 1
ATOM 3423 N N . VAL A 1 446 ? -4.999 -0.701 6.533 1.00 90.56 446 VAL A N 1
ATOM 3424 C CA . VAL A 1 446 ? -4.277 -1.198 7.718 1.00 90.56 446 VAL A CA 1
ATOM 3425 C C . VAL A 1 446 ? -4.018 -0.113 8.769 1.00 90.56 446 VAL A C 1
ATOM 3427 O O . VAL A 1 446 ? -3.238 -0.330 9.693 1.00 90.56 446 VAL A O 1
ATOM 3430 N N . ASP A 1 447 ? -4.627 1.068 8.617 1.00 89.75 447 ASP A N 1
ATOM 3431 C CA . ASP A 1 447 ? -4.378 2.255 9.451 1.00 89.75 447 ASP A CA 1
ATOM 3432 C C . ASP A 1 447 ? -2.883 2.638 9.520 1.00 89.75 447 ASP A C 1
ATOM 3434 O O . ASP A 1 447 ? -2.363 3.069 10.554 1.00 89.75 447 ASP A O 1
ATOM 3438 N N . GLY A 1 448 ? -2.161 2.444 8.411 1.00 89.25 448 GLY A N 1
ATOM 3439 C CA . GLY A 1 448 ? -0.752 2.807 8.301 1.00 89.25 448 GLY A CA 1
ATOM 3440 C C . GLY A 1 448 ? -0.549 4.322 8.227 1.00 89.25 448 GLY A C 1
ATOM 3441 O O . GLY A 1 448 ? -1.347 5.040 7.625 1.00 89.25 448 GLY A O 1
ATOM 3442 N N . LYS A 1 449 ? 0.553 4.820 8.796 1.00 90.69 449 LYS A N 1
ATOM 3443 C CA . LYS A 1 449 ? 0.895 6.258 8.820 1.00 90.69 449 LYS A CA 1
ATOM 3444 C C . LYS A 1 449 ? 2.191 6.577 8.068 1.00 90.69 449 LYS A C 1
ATOM 3446 O O . LYS A 1 449 ? 2.678 7.708 8.114 1.00 90.69 449 LYS A O 1
ATOM 3451 N N . TRP A 1 450 ? 2.757 5.593 7.371 1.00 94.19 450 TRP A N 1
ATOM 3452 C CA . TRP A 1 450 ? 4.004 5.771 6.635 1.00 94.19 450 TRP A CA 1
ATOM 3453 C C . TRP A 1 450 ? 3.874 6.774 5.492 1.00 94.19 450 TRP A C 1
ATOM 3455 O O . TRP A 1 450 ? 2.818 6.914 4.867 1.00 94.19 450 TRP A O 1
ATOM 3465 N N . SER A 1 451 ? 4.986 7.441 5.197 1.00 92.31 451 SER A N 1
ATOM 3466 C CA . SER A 1 451 ? 5.125 8.330 4.045 1.00 92.31 451 SER A CA 1
ATOM 3467 C C . SER A 1 451 ? 6.018 7.699 2.974 1.00 92.31 451 SER A C 1
ATOM 3469 O O . SER A 1 451 ? 6.637 6.650 3.184 1.00 92.31 451 SER A O 1
ATOM 3471 N N . TRP A 1 452 ? 6.089 8.321 1.801 1.00 93.56 452 TRP A N 1
ATOM 3472 C CA . TRP A 1 452 ? 7.056 7.964 0.767 1.00 93.56 452 TRP A CA 1
ATOM 3473 C C . TRP A 1 452 ? 7.662 9.211 0.138 1.00 93.56 452 TRP A C 1
ATOM 3475 O O . TRP A 1 452 ? 7.106 10.307 0.197 1.00 93.56 452 TRP A O 1
ATOM 3485 N N . LYS A 1 453 ? 8.835 9.023 -0.457 1.00 91.25 453 LYS A N 1
ATOM 3486 C CA . LYS A 1 453 ? 9.537 10.022 -1.261 1.00 91.25 453 LYS A CA 1
ATOM 3487 C C . LYS A 1 453 ? 9.961 9.373 -2.571 1.00 91.25 453 LYS A C 1
ATOM 3489 O O . LYS A 1 453 ? 10.206 8.168 -2.602 1.00 91.25 453 LYS A O 1
ATOM 3494 N N . TYR A 1 454 ? 10.086 10.176 -3.618 1.00 88.25 454 TYR A N 1
ATOM 3495 C CA . TYR A 1 454 ? 10.720 9.754 -4.861 1.00 88.25 454 TYR A CA 1
ATOM 3496 C C . TYR A 1 454 ? 12.182 10.185 -4.840 1.00 88.25 454 TYR A C 1
ATOM 3498 O O . TYR A 1 454 ? 12.485 11.351 -4.576 1.00 88.25 454 TYR A O 1
ATOM 3506 N N . SER A 1 455 ? 13.093 9.241 -5.057 1.00 85.31 455 SER A N 1
ATOM 3507 C CA . SER A 1 455 ? 14.532 9.501 -5.039 1.00 85.31 455 SER A CA 1
ATOM 3508 C C . SER A 1 455 ? 15.250 8.792 -6.180 1.00 85.31 455 SER A C 1
ATOM 3510 O O . SER A 1 455 ? 14.739 7.846 -6.779 1.00 85.31 455 SER A O 1
ATOM 3512 N N . ASN A 1 456 ? 16.451 9.281 -6.484 1.00 89.06 456 ASN A N 1
ATOM 3513 C CA . ASN A 1 456 ? 17.306 8.756 -7.539 1.00 89.06 456 ASN A CA 1
ATOM 3514 C C . ASN A 1 456 ? 18.625 8.291 -6.926 1.00 89.06 456 ASN A C 1
ATOM 3516 O O . ASN A 1 456 ? 19.169 8.957 -6.042 1.00 89.06 456 ASN A O 1
ATOM 3520 N N . PHE A 1 457 ? 19.149 7.167 -7.411 1.00 87.94 457 PHE A N 1
ATOM 3521 C CA . PHE A 1 457 ? 20.543 6.819 -7.159 1.00 87.94 457 PHE A CA 1
ATOM 3522 C C . PHE A 1 457 ? 21.468 7.753 -7.933 1.00 87.94 457 PHE A C 1
ATOM 3524 O O . PHE A 1 457 ? 21.063 8.383 -8.909 1.00 87.94 457 PHE A O 1
ATOM 3531 N N . ASP A 1 458 ? 22.733 7.778 -7.527 1.00 90.12 458 ASP A N 1
ATOM 3532 C CA . ASP A 1 458 ? 23.789 8.299 -8.382 1.00 90.12 458 ASP A CA 1
ATOM 3533 C C . ASP A 1 458 ? 23.904 7.413 -9.635 1.00 90.12 458 ASP A C 1
ATOM 3535 O O . ASP A 1 458 ? 24.123 6.196 -9.530 1.00 90.12 458 ASP A O 1
ATOM 3539 N N . MET A 1 459 ? 23.695 8.003 -10.810 1.00 91.81 459 MET A N 1
ATOM 3540 C CA . MET A 1 459 ? 23.581 7.321 -12.103 1.00 91.81 459 MET A CA 1
ATOM 3541 C C . MET A 1 459 ? 24.552 7.922 -13.119 1.00 91.81 459 MET A C 1
ATOM 3543 O O . MET A 1 459 ? 25.081 9.012 -12.917 1.00 91.81 459 MET A O 1
ATOM 3547 N N . HIS A 1 460 ? 24.788 7.198 -14.214 1.00 92.75 460 HIS A N 1
ATOM 3548 C CA . HIS A 1 460 ? 25.502 7.745 -15.365 1.00 92.75 460 HIS A CA 1
ATOM 3549 C C . HIS A 1 460 ? 24.867 9.089 -15.801 1.00 92.75 460 HIS A C 1
ATOM 3551 O O . HIS A 1 460 ? 23.639 9.187 -15.780 1.00 92.75 460 HIS A O 1
ATOM 3557 N N . PRO A 1 461 ? 25.645 10.122 -16.184 1.00 92.06 461 PRO A N 1
ATOM 3558 C CA . PRO A 1 461 ? 25.097 11.447 -16.504 1.00 92.06 461 PRO A CA 1
ATOM 3559 C C . PRO A 1 461 ? 24.056 11.445 -17.629 1.00 92.06 461 PRO A C 1
ATOM 3561 O O . PRO A 1 461 ? 23.088 12.194 -17.570 1.00 92.06 461 PRO A O 1
ATOM 3564 N N . GLU A 1 462 ? 24.236 10.559 -18.610 1.00 94.00 462 GLU A N 1
ATOM 3565 C CA . GLU A 1 462 ? 23.325 10.380 -19.749 1.00 94.00 462 GLU A CA 1
ATOM 3566 C C . GLU A 1 462 ? 22.224 9.339 -19.470 1.00 94.00 462 GLU A C 1
ATOM 3568 O O . GLU A 1 462 ? 21.513 8.915 -20.380 1.00 94.00 462 GLU A O 1
ATOM 3573 N N . ALA A 1 463 ? 22.081 8.881 -18.220 1.00 93.94 463 ALA A N 1
ATOM 3574 C CA . ALA A 1 463 ? 21.058 7.908 -17.872 1.00 93.94 463 ALA A CA 1
ATOM 3575 C C . ALA A 1 463 ? 19.657 8.478 -18.127 1.00 93.94 463 ALA A C 1
ATOM 3577 O O . ALA A 1 463 ? 19.319 9.575 -17.669 1.00 93.94 463 ALA A O 1
ATOM 3578 N N . LYS A 1 464 ? 18.795 7.693 -18.782 1.00 92.62 464 LYS A N 1
ATOM 3579 C CA . LYS A 1 464 ? 17.384 8.042 -18.993 1.00 92.62 464 LYS A CA 1
ATOM 3580 C C . LYS A 1 464 ? 16.636 8.114 -17.657 1.00 92.62 464 LYS A C 1
ATOM 3582 O O . LYS A 1 464 ? 16.102 7.123 -17.153 1.00 92.62 464 LYS A O 1
ATOM 3587 N N . LEU A 1 465 ? 16.572 9.318 -17.084 1.00 89.44 465 LEU A N 1
ATOM 3588 C CA . LEU A 1 465 ? 15.963 9.574 -15.776 1.00 89.44 465 LEU A CA 1
ATOM 3589 C C . LEU A 1 465 ? 14.481 9.174 -15.721 1.00 89.44 465 LEU A C 1
ATOM 3591 O O . LEU A 1 465 ? 14.026 8.680 -14.696 1.00 89.44 465 LEU A O 1
ATOM 3595 N N . GLY A 1 466 ? 13.743 9.325 -16.825 1.00 86.44 466 GLY A N 1
ATOM 3596 C CA . GLY A 1 466 ? 12.341 8.901 -16.917 1.00 86.44 466 GLY A CA 1
ATOM 3597 C C . GLY A 1 466 ? 12.122 7.391 -16.741 1.00 86.44 466 GLY A C 1
ATOM 3598 O O . GLY A 1 466 ? 11.024 6.985 -16.380 1.00 86.44 466 GLY A O 1
ATOM 3599 N N . VAL A 1 467 ? 13.166 6.574 -16.936 1.00 90.75 467 VAL A N 1
ATOM 3600 C CA . VAL A 1 467 ? 13.115 5.106 -16.823 1.00 90.75 467 VAL A CA 1
ATOM 3601 C C . VAL A 1 467 ? 13.721 4.616 -15.504 1.00 90.75 467 VAL A C 1
ATOM 3603 O O . VAL A 1 467 ? 13.169 3.754 -14.818 1.00 90.75 467 VAL A O 1
ATOM 3606 N N . PHE A 1 468 ? 14.869 5.172 -15.111 1.00 91.12 468 PHE A N 1
ATOM 3607 C CA . PHE A 1 468 ? 15.632 4.698 -13.946 1.00 91.12 468 PHE A CA 1
ATOM 3608 C C . PHE A 1 468 ? 15.494 5.572 -12.695 1.00 91.12 468 PHE A C 1
ATOM 3610 O O . PHE A 1 468 ? 15.958 5.183 -11.622 1.00 91.12 468 PHE A O 1
ATOM 3617 N N . GLY A 1 469 ? 14.863 6.738 -12.824 1.00 88.69 469 GLY A N 1
ATOM 3618 C CA . GLY A 1 469 ? 14.588 7.652 -11.725 1.00 88.69 469 GLY A CA 1
ATOM 3619 C C . GLY A 1 469 ? 13.231 7.433 -11.061 1.00 88.69 469 GLY A C 1
ATOM 3620 O O . GLY A 1 469 ? 12.452 6.556 -11.439 1.00 88.69 469 GLY A O 1
ATOM 3621 N N . TYR A 1 470 ? 12.955 8.289 -10.080 1.00 87.62 470 TYR A N 1
ATOM 3622 C CA . TYR A 1 470 ? 11.712 8.380 -9.317 1.00 87.62 470 TYR A CA 1
ATOM 3623 C C . TYR A 1 470 ? 11.385 7.105 -8.538 1.00 87.62 470 TYR A C 1
ATOM 3625 O O . TYR A 1 470 ? 10.228 6.702 -8.429 1.00 87.62 470 TYR A O 1
ATOM 3633 N N . MET A 1 471 ? 12.408 6.480 -7.948 1.00 87.75 471 MET A N 1
ATOM 3634 C CA . MET A 1 471 ? 12.213 5.275 -7.153 1.00 87.75 471 MET A CA 1
ATOM 3635 C C . MET A 1 471 ? 11.388 5.594 -5.907 1.00 87.75 471 MET A C 1
ATOM 3637 O O . MET A 1 471 ? 11.697 6.523 -5.157 1.00 87.75 471 MET A O 1
ATOM 3641 N N . THR A 1 472 ? 10.357 4.786 -5.663 1.00 90.06 472 THR A N 1
ATOM 3642 C CA . THR A 1 472 ? 9.528 4.911 -4.460 1.00 90.06 472 THR A CA 1
ATOM 3643 C C . THR A 1 472 ? 10.313 4.455 -3.234 1.00 90.06 472 THR A C 1
ATOM 3645 O O . THR A 1 472 ? 10.758 3.311 -3.150 1.00 90.06 472 THR A O 1
ATOM 3648 N N . SER A 1 473 ? 10.468 5.352 -2.264 1.00 90.31 473 SER A N 1
ATOM 3649 C CA . SER A 1 473 ? 11.206 5.124 -1.025 1.00 90.31 473 SER A CA 1
ATOM 3650 C C . SER A 1 473 ? 10.295 5.357 0.182 1.00 90.31 473 SER A C 1
ATOM 3652 O O . SER A 1 473 ? 9.984 6.503 0.521 1.00 90.31 473 SER A O 1
ATOM 3654 N N . TYR A 1 474 ? 9.862 4.278 0.843 1.00 95.06 474 TYR A N 1
ATOM 3655 C CA . TYR A 1 474 ? 9.004 4.381 2.028 1.00 95.06 474 TYR A CA 1
ATOM 3656 C C . TYR A 1 474 ? 9.787 4.803 3.272 1.00 95.06 474 TYR A C 1
ATOM 3658 O O . TYR A 1 474 ? 10.913 4.352 3.504 1.00 95.06 474 TYR A O 1
ATOM 3666 N N . GLN A 1 475 ? 9.145 5.635 4.088 1.00 95.06 475 GLN A N 1
ATOM 3667 C CA . GLN A 1 475 ? 9.585 6.016 5.424 1.00 95.06 475 GLN A CA 1
ATOM 3668 C C . GLN A 1 475 ? 8.566 5.453 6.416 1.00 95.06 475 GLN A C 1
ATOM 3670 O O . GLN A 1 475 ? 7.411 5.872 6.418 1.00 95.06 475 GLN A O 1
ATOM 3675 N N . MET A 1 476 ? 8.968 4.472 7.221 1.00 96.12 476 MET A N 1
ATOM 3676 C CA . MET A 1 476 ? 8.065 3.730 8.109 1.00 96.12 476 MET A CA 1
ATOM 3677 C C . MET A 1 476 ? 8.583 3.739 9.544 1.00 96.12 476 MET A C 1
ATOM 3679 O O . MET A 1 476 ? 9.793 3.706 9.774 1.00 96.12 476 MET A O 1
ATOM 3683 N N . THR A 1 477 ? 7.664 3.752 10.508 1.00 95.69 477 THR A N 1
ATOM 3684 C CA . THR A 1 477 ? 7.969 3.370 11.895 1.00 95.69 477 THR A CA 1
ATOM 3685 C C . THR A 1 477 ? 8.050 1.843 12.021 1.00 95.69 477 THR A C 1
ATOM 3687 O O . THR A 1 477 ? 7.552 1.115 11.157 1.00 95.69 477 THR A O 1
ATOM 3690 N N . THR A 1 478 ? 8.592 1.321 13.126 1.00 96.06 478 THR A N 1
ATOM 3691 C CA . THR A 1 478 ? 8.535 -0.128 13.412 1.00 96.06 478 THR A CA 1
ATOM 3692 C C . THR A 1 478 ? 7.092 -0.641 13.504 1.00 96.06 478 THR A C 1
ATOM 3694 O O . THR A 1 478 ? 6.796 -1.768 13.111 1.00 96.06 478 THR A O 1
ATOM 3697 N N . ARG A 1 479 ? 6.159 0.207 13.950 1.00 97.00 479 ARG A N 1
ATOM 3698 C CA . ARG A 1 479 ? 4.720 -0.086 14.011 1.00 97.00 479 ARG A CA 1
ATOM 3699 C C . ARG A 1 479 ? 4.064 -0.166 12.632 1.00 97.00 479 ARG A C 1
ATOM 3701 O O . ARG A 1 479 ? 3.142 -0.961 12.462 1.00 97.00 479 ARG A O 1
ATOM 3708 N N . ASP A 1 480 ? 4.493 0.644 11.665 1.00 97.31 480 ASP A N 1
ATOM 3709 C CA . ASP A 1 480 ? 4.031 0.559 10.269 1.00 97.31 480 ASP A CA 1
ATOM 3710 C C . ASP A 1 480 ? 4.563 -0.711 9.598 1.00 97.31 480 ASP A C 1
ATOM 3712 O O . ASP A 1 480 ? 3.813 -1.461 8.976 1.00 97.31 480 ASP A O 1
ATOM 3716 N N . MET A 1 481 ? 5.848 -1.004 9.799 1.00 98.00 481 MET A N 1
ATOM 3717 C CA . MET A 1 481 ? 6.471 -2.249 9.347 1.00 98.00 481 MET A CA 1
ATOM 3718 C C . MET A 1 481 ? 5.764 -3.482 9.930 1.00 98.00 481 MET A C 1
ATOM 3720 O O . MET A 1 481 ? 5.503 -4.446 9.213 1.00 98.00 481 MET A O 1
ATOM 3724 N N . ALA A 1 482 ? 5.383 -3.443 11.211 1.00 98.12 482 ALA A N 1
ATOM 3725 C CA . ALA A 1 482 ? 4.655 -4.537 11.847 1.00 98.12 482 ALA A CA 1
ATOM 3726 C C . ALA A 1 482 ? 3.246 -4.720 11.272 1.00 98.12 482 ALA A C 1
ATOM 3728 O O . ALA A 1 482 ? 2.772 -5.849 11.218 1.00 98.12 482 ALA A O 1
ATOM 3729 N N . ARG A 1 483 ? 2.589 -3.655 10.785 1.00 97.94 483 ARG A N 1
ATOM 3730 C CA . ARG A 1 483 ? 1.307 -3.777 10.065 1.00 97.94 483 ARG A CA 1
ATOM 3731 C C . ARG A 1 483 ? 1.476 -4.526 8.752 1.00 97.94 483 ARG A C 1
ATOM 3733 O O . ARG A 1 483 ? 0.684 -5.417 8.472 1.00 97.94 483 ARG A O 1
ATOM 3740 N N . MET A 1 484 ? 2.530 -4.226 7.991 1.00 98.25 484 MET A N 1
ATOM 3741 C CA . MET A 1 484 ? 2.857 -4.983 6.776 1.00 98.25 484 MET A CA 1
ATOM 3742 C C . MET A 1 484 ? 3.147 -6.453 7.103 1.00 98.25 484 MET A C 1
ATOM 3744 O O . MET A 1 484 ? 2.559 -7.343 6.496 1.00 98.25 484 MET A O 1
ATOM 3748 N N . GLY A 1 485 ? 3.973 -6.713 8.123 1.00 98.44 485 GLY A N 1
ATOM 3749 C CA . GLY A 1 485 ? 4.251 -8.073 8.589 1.00 98.44 485 GLY A CA 1
ATOM 3750 C C . GLY A 1 485 ? 2.993 -8.821 9.035 1.00 98.44 485 GLY A C 1
ATOM 3751 O O . GLY A 1 485 ? 2.806 -9.977 8.667 1.00 98.44 485 GLY A O 1
ATOM 3752 N N . TRP A 1 486 ? 2.096 -8.156 9.769 1.00 98.31 486 TRP A N 1
ATOM 3753 C CA . TRP A 1 486 ? 0.832 -8.736 10.226 1.00 98.31 486 TRP A CA 1
ATOM 3754 C C . TRP A 1 486 ? -0.135 -8.998 9.066 1.00 98.31 486 TRP A C 1
ATOM 3756 O O . TRP A 1 486 ? -0.788 -10.039 9.047 1.00 98.31 486 TRP A O 1
ATOM 3766 N N . LEU A 1 487 ? -0.181 -8.117 8.063 1.00 98.50 487 LEU A N 1
ATOM 3767 C CA . LEU A 1 487 ? -0.941 -8.332 6.832 1.00 98.50 487 LEU A CA 1
ATOM 3768 C C . LEU A 1 487 ? -0.451 -9.581 6.085 1.00 98.50 487 LEU A C 1
ATOM 3770 O O . LEU A 1 487 ? -1.260 -10.413 5.680 1.00 98.50 487 LEU A O 1
ATOM 3774 N N . TRP A 1 488 ? 0.865 -9.742 5.928 1.00 98.69 488 TRP A N 1
ATOM 3775 C CA . TRP A 1 488 ? 1.446 -10.908 5.253 1.00 98.69 488 TRP A CA 1
ATOM 3776 C C . TRP A 1 488 ? 1.257 -12.198 6.049 1.00 98.69 488 TRP A C 1
ATOM 3778 O O . TRP A 1 488 ? 0.892 -13.217 5.468 1.00 98.69 488 TRP A O 1
ATOM 3788 N N . LEU A 1 489 ? 1.422 -12.146 7.376 1.00 98.56 489 LEU A N 1
ATOM 3789 C CA . LEU A 1 489 ? 1.134 -13.270 8.272 1.00 98.56 489 LEU A CA 1
ATOM 3790 C C . LEU A 1 489 ? -0.308 -13.764 8.096 1.00 98.56 489 LEU A C 1
ATOM 3792 O O . LEU A 1 489 ? -0.573 -14.963 8.117 1.00 98.56 489 LEU A O 1
ATOM 3796 N N . ASN A 1 490 ? -1.234 -12.830 7.877 1.00 97.56 490 ASN A N 1
ATOM 3797 C CA . ASN A 1 490 ? -2.651 -13.084 7.643 1.00 97.56 490 ASN A CA 1
ATOM 3798 C C . ASN A 1 490 ? -3.011 -13.290 6.167 1.00 97.56 490 ASN A C 1
ATOM 3800 O O . ASN A 1 490 ? -4.156 -13.060 5.774 1.00 97.56 490 ASN A O 1
ATOM 3804 N N . LYS A 1 491 ? -2.045 -13.701 5.337 1.00 97.94 491 LYS A N 1
ATOM 3805 C CA . LYS A 1 491 ? -2.254 -14.004 3.914 1.00 97.94 491 LYS A CA 1
ATOM 3806 C C . LYS A 1 491 ? -2.967 -12.871 3.165 1.00 97.94 491 LYS A C 1
ATOM 3808 O O . LYS A 1 491 ? -3.859 -13.094 2.352 1.00 97.94 491 LYS A O 1
ATOM 3813 N N . GLY A 1 492 ? -2.618 -11.629 3.496 1.00 97.31 492 GLY A N 1
ATOM 3814 C CA . GLY A 1 492 ? -3.174 -10.434 2.872 1.00 97.31 492 GLY A CA 1
ATOM 3815 C C . GLY A 1 492 ? -4.570 -10.030 3.351 1.00 97.31 492 GLY A C 1
ATOM 3816 O O . GLY A 1 492 ? -5.132 -9.090 2.790 1.00 97.31 492 GLY A O 1
ATOM 3817 N N . THR A 1 493 ? -5.130 -10.686 4.370 1.00 95.06 493 THR A N 1
ATOM 3818 C CA . THR A 1 493 ? -6.391 -10.273 5.002 1.00 95.06 493 THR A CA 1
ATOM 3819 C C . THR A 1 493 ? -6.133 -9.277 6.128 1.00 95.06 493 THR A C 1
ATOM 3821 O O . THR A 1 493 ? -5.200 -9.442 6.911 1.00 95.06 493 THR A O 1
ATOM 3824 N N . TRP A 1 494 ? -6.996 -8.267 6.239 1.00 92.94 494 TRP A N 1
ATOM 3825 C CA . TRP A 1 494 ? -7.064 -7.348 7.369 1.00 92.94 494 TRP A CA 1
ATOM 3826 C C . TRP A 1 494 ? -8.503 -7.121 7.807 1.00 92.94 494 TRP A C 1
ATOM 3828 O O . TRP A 1 494 ? -9.329 -6.660 7.021 1.00 92.94 494 TRP A O 1
ATOM 3838 N N . ASN A 1 495 ? -8.813 -7.435 9.063 1.00 89.31 495 ASN A N 1
ATOM 3839 C CA . ASN A 1 495 ? -10.126 -7.208 9.673 1.00 89.31 495 ASN A CA 1
ATOM 3840 C C . ASN A 1 495 ? -11.306 -7.669 8.787 1.00 89.31 495 ASN A C 1
ATOM 3842 O O . ASN A 1 495 ? -12.238 -6.919 8.498 1.00 89.31 495 ASN A O 1
ATOM 3846 N N . GLY A 1 496 ? -11.211 -8.899 8.268 1.00 84.50 496 GLY A N 1
ATOM 3847 C CA . GLY A 1 496 ? -12.224 -9.503 7.395 1.00 84.50 496 GLY A CA 1
ATOM 3848 C C . GLY A 1 496 ? -12.244 -8.996 5.946 1.00 84.50 496 GLY A C 1
ATOM 3849 O O . GLY A 1 496 ? -13.116 -9.405 5.183 1.00 84.50 496 GLY A O 1
ATOM 3850 N N . THR A 1 497 ? -11.307 -8.129 5.553 1.00 84.19 497 THR A N 1
ATOM 3851 C CA . THR A 1 497 ? -11.141 -7.641 4.176 1.00 84.19 497 THR A CA 1
ATOM 3852 C C . THR A 1 497 ? -9.898 -8.268 3.553 1.00 84.19 497 THR A C 1
ATOM 3854 O O . THR A 1 497 ? -8.805 -8.123 4.095 1.00 84.19 497 THR A O 1
ATOM 3857 N N . GLN A 1 498 ? -10.035 -8.932 2.406 1.00 93.81 498 GLN A N 1
ATOM 3858 C CA . GLN A 1 498 ? -8.884 -9.378 1.619 1.00 93.81 498 GLN A CA 1
ATOM 3859 C C . GLN A 1 498 ? -8.281 -8.167 0.893 1.00 93.81 498 GLN A C 1
ATOM 3861 O O . GLN A 1 498 ? -8.898 -7.632 -0.024 1.00 93.81 498 GLN A O 1
ATOM 3866 N N . ILE A 1 499 ? -7.100 -7.720 1.319 1.00 94.88 499 ILE A N 1
ATOM 3867 C CA . ILE A 1 499 ? -6.389 -6.581 0.721 1.00 94.88 499 ILE A CA 1
ATOM 3868 C C . ILE A 1 499 ? -5.471 -7.067 -0.399 1.00 94.88 499 ILE A C 1
ATOM 3870 O O . ILE A 1 499 ? -5.586 -6.627 -1.535 1.00 94.88 499 ILE A O 1
ATOM 3874 N N . VAL A 1 500 ? -4.551 -7.979 -0.074 1.00 97.81 500 VAL A N 1
ATOM 3875 C CA . VAL A 1 500 ? -3.646 -8.615 -1.044 1.00 97.81 500 VAL A CA 1
ATOM 3876 C C . VAL A 1 500 ? -4.148 -10.034 -1.264 1.00 97.81 500 VAL A C 1
ATOM 3878 O O . VAL A 1 500 ? -4.402 -10.684 -0.260 1.00 97.81 500 VAL A O 1
ATOM 3881 N N . PRO A 1 501 ? -4.292 -10.557 -2.490 1.00 97.81 501 PRO A N 1
ATOM 3882 C CA . PRO A 1 501 ? -4.820 -11.907 -2.702 1.00 97.81 501 PRO A CA 1
ATOM 3883 C C . PRO A 1 501 ? -4.054 -12.975 -1.908 1.00 97.81 501 PRO A C 1
ATOM 3885 O O . PRO A 1 501 ? -2.823 -13.016 -1.949 1.00 97.81 501 PRO A O 1
ATOM 3888 N N . SER A 1 502 ? -4.776 -13.857 -1.206 1.00 98.12 502 SER A N 1
ATOM 3889 C CA . SER A 1 502 ? -4.161 -14.911 -0.381 1.00 98.12 502 SER A CA 1
ATOM 3890 C C . SER A 1 502 ? -3.250 -15.821 -1.202 1.00 98.12 502 SER A C 1
ATOM 3892 O O . SER A 1 502 ? -2.124 -16.094 -0.794 1.00 98.12 502 SER A O 1
ATOM 3894 N N . GLU A 1 503 ? -3.702 -16.223 -2.392 1.00 97.69 503 GLU A N 1
ATOM 3895 C CA . GLU A 1 503 ? -2.924 -17.044 -3.329 1.00 97.69 503 GLU A CA 1
ATOM 3896 C C . GLU A 1 503 ? -1.600 -16.379 -3.738 1.00 97.69 503 GLU A C 1
ATOM 3898 O O . GLU A 1 503 ? -0.578 -17.050 -3.881 1.00 97.69 503 GLU A O 1
ATOM 3903 N N . TRP A 1 504 ? -1.590 -15.048 -3.864 1.00 98.56 504 TRP A N 1
ATOM 3904 C CA . TRP A 1 504 ? -0.384 -14.303 -4.194 1.00 98.56 504 TRP A CA 1
ATOM 3905 C C . TRP A 1 504 ? 0.595 -14.286 -3.024 1.00 98.56 504 TRP A C 1
ATOM 3907 O O . TRP A 1 504 ? 1.775 -14.534 -3.235 1.00 98.56 504 TRP A O 1
ATOM 3917 N N . ILE A 1 505 ? 0.133 -14.038 -1.792 1.00 98.62 505 ILE A N 1
ATOM 3918 C CA . ILE A 1 505 ? 1.013 -14.048 -0.612 1.00 98.62 505 ILE A CA 1
ATOM 3919 C C . ILE A 1 505 ? 1.618 -15.436 -0.388 1.00 98.62 505 ILE A C 1
ATOM 3921 O O . ILE A 1 505 ? 2.824 -15.546 -0.162 1.00 98.62 505 ILE A O 1
ATOM 3925 N N . GLU A 1 506 ? 0.813 -16.494 -0.490 1.00 98.12 506 GLU A N 1
ATOM 3926 C CA . GLU A 1 506 ? 1.291 -17.873 -0.346 1.00 98.12 506 GLU A CA 1
ATOM 3927 C C . GLU A 1 506 ? 2.369 -18.209 -1.376 1.00 98.12 506 GLU A C 1
ATOM 3929 O O . GLU A 1 506 ? 3.392 -18.795 -1.031 1.00 98.12 506 GLU A O 1
ATOM 3934 N N . LYS A 1 507 ? 2.177 -17.778 -2.624 1.00 98.12 507 LYS A N 1
ATOM 3935 C CA . LYS A 1 507 ? 3.159 -17.963 -3.690 1.00 98.12 507 LYS A CA 1
ATOM 3936 C C . LYS A 1 507 ? 4.401 -17.091 -3.516 1.00 98.12 507 LYS A C 1
ATOM 3938 O O . LYS A 1 507 ? 5.517 -17.560 -3.705 1.00 98.12 507 LYS A O 1
ATOM 3943 N N . ALA A 1 508 ? 4.219 -15.820 -3.172 1.00 98.50 508 ALA A N 1
ATOM 3944 C CA . ALA A 1 508 ? 5.298 -14.844 -3.085 1.00 98.50 508 ALA A CA 1
ATOM 3945 C C . ALA A 1 508 ? 6.268 -15.129 -1.933 1.00 98.50 508 ALA A C 1
ATOM 3947 O O . ALA A 1 508 ? 7.427 -14.721 -2.002 1.00 98.50 508 ALA A O 1
ATOM 3948 N N . THR A 1 509 ? 5.801 -15.843 -0.906 1.00 98.62 509 THR A N 1
ATOM 3949 C CA . THR A 1 509 ? 6.561 -16.239 0.291 1.00 98.62 509 THR A CA 1
ATOM 3950 C C . THR A 1 509 ? 7.098 -17.677 0.209 1.00 98.62 509 THR A C 1
ATOM 3952 O O . THR A 1 509 ? 7.270 -18.357 1.225 1.00 98.62 509 THR A O 1
ATOM 3955 N N . ARG A 1 510 ? 7.354 -18.160 -1.011 1.00 98.44 510 ARG A N 1
ATOM 3956 C CA . ARG A 1 510 ? 8.063 -19.412 -1.316 1.00 98.44 510 ARG A CA 1
ATOM 3957 C C . ARG A 1 510 ? 9.196 -19.139 -2.288 1.00 98.44 510 ARG A C 1
ATOM 3959 O O . ARG A 1 510 ? 9.076 -18.220 -3.102 1.00 98.44 510 ARG A O 1
ATOM 3966 N N . VAL A 1 511 ? 10.266 -19.934 -2.230 1.00 98.56 511 VAL A N 1
ATOM 3967 C CA . VAL A 1 511 ? 11.346 -19.830 -3.220 1.00 98.56 511 VAL A CA 1
ATOM 3968 C C . VAL A 1 511 ? 10.775 -20.014 -4.629 1.00 98.56 511 VAL A C 1
ATOM 3970 O O . VAL A 1 511 ? 9.994 -20.929 -4.892 1.00 98.56 511 VAL A O 1
ATOM 3973 N N . SER A 1 512 ? 11.149 -19.106 -5.532 1.00 97.75 512 SER A N 1
ATOM 3974 C CA . SER A 1 512 ? 10.635 -19.096 -6.904 1.00 97.75 512 SER A CA 1
ATOM 3975 C C . SER A 1 512 ? 11.064 -20.356 -7.655 1.00 97.75 512 SER A C 1
ATOM 3977 O O . SER A 1 512 ? 12.212 -20.786 -7.540 1.00 97.75 512 SER A O 1
ATOM 3979 N N . THR A 1 513 ? 10.175 -20.908 -8.482 1.00 95.94 513 THR A N 1
ATOM 3980 C CA . THR A 1 513 ? 10.454 -22.109 -9.283 1.00 95.94 513 THR A CA 1
ATOM 3981 C C . THR A 1 513 ? 11.697 -21.940 -10.156 1.00 95.94 513 THR A C 1
ATOM 3983 O O . THR A 1 513 ? 12.539 -22.830 -10.179 1.00 95.94 513 THR A O 1
ATOM 3986 N N . GLU A 1 514 ? 11.888 -20.769 -10.773 1.00 96.12 514 GLU A N 1
ATOM 3987 C CA . GLU A 1 514 ? 13.087 -20.481 -11.568 1.00 96.12 514 GLU A CA 1
ATOM 3988 C C . GLU A 1 514 ? 14.389 -20.590 -10.759 1.00 96.12 514 GLU A C 1
ATOM 3990 O O . GLU A 1 514 ? 15.412 -20.997 -11.302 1.00 96.12 514 GLU A O 1
ATOM 3995 N N . ILE A 1 515 ? 14.366 -20.248 -9.468 1.00 97.62 515 ILE A N 1
ATOM 3996 C CA . ILE A 1 515 ? 15.538 -20.375 -8.592 1.00 97.62 515 ILE A CA 1
ATOM 3997 C C . ILE A 1 515 ? 15.770 -21.846 -8.248 1.00 97.62 515 ILE A C 1
ATOM 3999 O O . ILE A 1 515 ? 16.894 -22.319 -8.366 1.00 97.62 515 ILE A O 1
ATOM 4003 N N . LEU A 1 516 ? 14.715 -22.584 -7.891 1.00 97.69 516 LEU A N 1
ATOM 4004 C CA . LEU A 1 516 ? 14.819 -24.018 -7.593 1.00 97.69 516 LEU A CA 1
ATOM 4005 C C . LEU A 1 516 ? 15.393 -24.820 -8.772 1.00 97.69 516 LEU A C 1
ATOM 4007 O O . LEU A 1 516 ? 16.137 -25.774 -8.566 1.00 97.69 516 LEU A O 1
ATOM 4011 N N . GLU A 1 517 ? 15.033 -24.441 -9.999 1.00 97.19 517 GLU A N 1
ATOM 4012 C CA . GLU A 1 517 ? 15.428 -25.148 -11.219 1.00 97.19 517 GLU A CA 1
ATOM 4013 C C . GLU A 1 517 ? 16.840 -24.796 -11.707 1.00 97.19 517 GLU A C 1
ATOM 4015 O O . GLU A 1 517 ? 17.509 -25.660 -12.276 1.00 97.19 517 GLU A O 1
ATOM 4020 N N . ASN A 1 518 ? 17.290 -23.550 -11.518 1.00 96.56 518 ASN A N 1
ATOM 4021 C CA . ASN A 1 518 ? 18.499 -23.040 -12.180 1.00 96.56 518 ASN A CA 1
ATOM 4022 C C . ASN A 1 518 ? 19.649 -22.684 -11.229 1.00 96.56 518 ASN A C 1
ATOM 4024 O O . ASN A 1 518 ? 20.788 -22.557 -11.680 1.00 96.56 518 ASN A O 1
ATOM 4028 N N . GLU A 1 519 ? 19.386 -22.523 -9.932 1.00 96.00 519 GLU A N 1
ATOM 4029 C CA . GLU A 1 519 ? 20.397 -22.150 -8.942 1.00 96.00 519 GLU A CA 1
ATOM 4030 C C . GLU A 1 519 ? 20.806 -23.348 -8.070 1.00 96.00 519 GLU A C 1
ATOM 4032 O O . GLU A 1 519 ? 20.000 -24.257 -7.841 1.00 96.00 519 GLU A O 1
ATOM 4037 N N . PRO A 1 520 ? 22.048 -23.371 -7.550 1.00 95.44 520 PRO A N 1
ATOM 4038 C CA . PRO A 1 520 ? 22.456 -24.364 -6.566 1.00 95.44 520 PRO A CA 1
ATOM 4039 C C . PRO A 1 520 ? 21.668 -24.198 -5.256 1.00 95.44 520 PRO A C 1
ATOM 4041 O O . PRO A 1 520 ? 21.165 -23.113 -4.955 1.00 95.44 520 PRO A O 1
ATOM 4044 N N . GLU A 1 521 ? 21.576 -25.278 -4.476 1.00 94.81 521 GLU A N 1
ATOM 4045 C CA . GLU A 1 521 ? 20.726 -25.373 -3.279 1.00 94.81 521 GLU A CA 1
ATOM 4046 C C . GLU A 1 521 ? 20.971 -24.223 -2.293 1.00 94.81 521 GLU A C 1
ATOM 4048 O O . GLU A 1 521 ? 20.024 -23.608 -1.815 1.00 94.81 521 GLU A O 1
ATOM 4053 N N . GLU A 1 522 ? 22.228 -23.832 -2.071 1.00 92.12 522 GLU A N 1
ATOM 4054 C CA . GLU A 1 522 ? 22.606 -22.732 -1.176 1.00 92.12 522 GLU A CA 1
ATOM 4055 C C . GLU A 1 522 ? 22.029 -21.356 -1.567 1.00 92.12 522 GLU A C 1
ATOM 4057 O O . GLU A 1 522 ? 22.014 -20.430 -0.752 1.00 92.12 522 GLU A O 1
ATOM 4062 N N . ARG A 1 523 ? 21.542 -21.204 -2.806 1.00 93.50 523 ARG A N 1
ATOM 4063 C CA . ARG A 1 523 ? 20.929 -19.976 -3.341 1.00 93.50 523 ARG A CA 1
ATOM 4064 C C . ARG A 1 523 ? 19.402 -20.059 -3.414 1.00 93.50 523 ARG A C 1
ATOM 4066 O O . ARG A 1 523 ? 18.759 -19.139 -3.925 1.00 93.50 523 ARG A O 1
ATOM 4073 N N . HIS A 1 524 ? 18.786 -21.105 -2.863 1.00 96.56 524 HIS A N 1
ATOM 4074 C CA . HIS A 1 524 ? 17.330 -21.245 -2.775 1.00 96.56 524 HIS A CA 1
ATOM 4075 C C . HIS A 1 524 ? 16.764 -20.396 -1.626 1.00 96.56 524 HIS A C 1
ATOM 4077 O O . HIS A 1 524 ? 16.367 -20.901 -0.579 1.00 96.56 524 HIS A O 1
ATOM 4083 N N . VAL A 1 525 ? 16.776 -19.071 -1.806 1.00 95.31 525 VAL A N 1
ATOM 4084 C CA . VAL A 1 525 ? 16.560 -18.098 -0.714 1.00 95.31 525 VAL A CA 1
ATOM 4085 C C . VAL A 1 525 ? 15.504 -17.024 -0.993 1.00 95.31 525 VAL A C 1
ATOM 4087 O O . VAL A 1 525 ? 15.187 -16.232 -0.100 1.00 95.31 525 VAL A O 1
ATOM 4090 N N . TYR A 1 526 ? 14.989 -16.926 -2.225 1.00 97.19 526 TYR A N 1
ATOM 4091 C CA . TYR A 1 526 ? 14.182 -15.779 -2.655 1.00 97.19 526 TYR A CA 1
ATOM 4092 C C . TYR A 1 526 ? 12.896 -16.176 -3.385 1.00 97.19 526 TYR A C 1
ATOM 4094 O O . TYR A 1 526 ? 12.885 -17.017 -4.283 1.00 97.19 526 TYR A O 1
ATOM 4102 N N . GLY A 1 527 ? 11.800 -15.534 -3.001 1.00 98.12 527 GLY A N 1
ATOM 4103 C CA . GLY A 1 527 ? 10.493 -15.652 -3.634 1.00 98.12 527 GLY A CA 1
ATOM 4104 C C . GLY A 1 527 ? 10.167 -14.447 -4.505 1.00 98.12 527 GLY A C 1
ATOM 4105 O O . GLY A 1 527 ? 11.048 -13.751 -5.013 1.00 98.12 527 GLY A O 1
ATOM 4106 N N . LEU A 1 528 ? 8.879 -14.143 -4.638 1.00 98.25 528 LEU A N 1
ATOM 4107 C CA . LEU A 1 528 ? 8.419 -12.979 -5.394 1.00 98.25 528 LEU A CA 1
ATOM 4108 C C . LEU A 1 528 ? 8.462 -11.744 -4.490 1.00 98.25 528 LEU A C 1
ATOM 4110 O O . LEU A 1 528 ? 7.446 -11.301 -3.963 1.00 98.25 528 LEU A O 1
ATOM 4114 N N . GLY A 1 529 ? 9.661 -11.192 -4.289 1.00 97.31 529 GLY A N 1
ATOM 4115 C CA . GLY A 1 529 ? 9.885 -9.991 -3.475 1.00 97.31 529 GLY A CA 1
ATOM 4116 C C . GLY A 1 529 ? 10.084 -10.251 -1.977 1.00 97.31 529 GLY A C 1
ATOM 4117 O O . GLY A 1 529 ? 10.054 -9.298 -1.196 1.00 97.31 529 GLY A O 1
ATOM 4118 N N . PHE A 1 530 ? 10.299 -11.504 -1.568 1.00 98.31 530 PHE A N 1
ATOM 4119 C CA . PHE A 1 530 ? 10.510 -11.915 -0.174 1.00 98.31 530 PHE A CA 1
ATOM 4120 C C . PHE A 1 530 ? 11.730 -12.831 -0.035 1.00 98.31 530 PHE A C 1
ATOM 4122 O O . PHE A 1 530 ? 11.979 -13.675 -0.892 1.00 98.31 530 PHE A O 1
ATOM 4129 N N . TRP A 1 531 ? 12.463 -12.701 1.070 1.00 96.50 531 TRP A N 1
ATOM 4130 C CA . TRP A 1 531 ? 13.439 -13.707 1.501 1.00 96.50 531 TRP A CA 1
ATOM 4131 C C . TRP A 1 531 ? 12.683 -14.861 2.152 1.00 96.50 531 TRP A C 1
ATOM 4133 O O . TRP A 1 531 ? 11.907 -14.609 3.072 1.00 96.50 531 TRP A O 1
ATOM 4143 N N . CYS A 1 532 ? 12.875 -16.091 1.685 1.00 98.12 532 CYS A N 1
ATOM 4144 C CA . CYS A 1 532 ? 12.044 -17.234 2.074 1.00 98.12 532 CYS A CA 1
ATOM 4145 C C . CYS A 1 532 ? 12.901 -18.341 2.692 1.00 98.12 532 CYS A C 1
ATOM 4147 O O . CYS A 1 532 ? 13.976 -18.650 2.179 1.00 98.12 532 CYS A O 1
ATOM 4149 N N . ASN A 1 533 ? 12.437 -18.921 3.800 1.00 97.62 533 ASN A N 1
ATOM 4150 C CA . ASN A 1 533 ? 13.152 -19.977 4.515 1.00 97.62 533 ASN A CA 1
ATOM 4151 C C . ASN A 1 533 ? 12.584 -21.385 4.260 1.00 97.62 533 ASN A C 1
ATOM 4153 O O . ASN A 1 533 ? 12.944 -22.323 4.966 1.00 97.62 533 ASN A O 1
ATOM 4157 N N . ASP A 1 534 ? 11.726 -21.563 3.252 1.00 98.00 534 ASP A N 1
ATOM 4158 C CA . ASP A 1 534 ? 11.064 -22.843 2.956 1.00 98.00 534 ASP A CA 1
ATOM 4159 C C . ASP A 1 534 ? 12.023 -23.939 2.482 1.00 98.00 534 ASP A C 1
ATOM 4161 O O . ASP A 1 534 ? 11.683 -25.116 2.563 1.00 98.00 534 ASP A O 1
ATOM 4165 N N . GLN A 1 535 ? 13.238 -23.559 2.083 1.00 97.94 535 GLN A N 1
ATOM 4166 C CA . GLN A 1 535 ? 14.339 -24.470 1.750 1.00 97.94 535 GLN A CA 1
ATOM 4167 C C . GLN A 1 535 ? 15.430 -24.521 2.838 1.00 97.94 535 GLN A C 1
ATOM 4169 O O . GLN A 1 535 ? 16.493 -25.092 2.618 1.00 97.94 535 GLN A O 1
ATOM 4174 N N . ALA A 1 536 ? 15.195 -23.907 4.007 1.00 96.38 536 ALA A N 1
ATOM 4175 C CA . ALA A 1 536 ? 16.130 -23.827 5.136 1.00 96.38 536 ALA A CA 1
ATOM 4176 C C . ALA A 1 536 ? 17.491 -23.165 4.829 1.00 96.38 536 ALA A C 1
ATOM 4178 O O . ALA A 1 536 ? 18.461 -23.404 5.541 1.00 96.38 536 ALA A O 1
ATOM 4179 N N . GLN A 1 537 ? 17.585 -22.330 3.790 1.00 94.88 537 GLN A N 1
ATOM 4180 C CA . GLN A 1 537 ? 18.865 -21.744 3.359 1.00 94.88 537 GLN A CA 1
ATOM 4181 C C . GLN A 1 537 ? 19.148 -20.363 3.964 1.00 94.88 537 GLN A C 1
ATOM 4183 O O . GLN A 1 537 ? 20.302 -20.010 4.205 1.00 94.88 537 GLN A O 1
ATOM 4188 N N . VAL A 1 538 ? 18.112 -19.555 4.223 1.00 92.06 538 VAL A N 1
ATOM 4189 C CA . VAL A 1 538 ? 18.296 -18.201 4.777 1.00 92.06 538 VAL A CA 1
ATOM 4190 C C . VAL A 1 538 ? 18.594 -18.270 6.271 1.00 92.06 538 VAL A C 1
ATOM 4192 O O . VAL A 1 538 ? 19.544 -17.635 6.736 1.00 92.06 538 VAL A O 1
ATOM 4195 N N . TRP A 1 539 ? 17.784 -19.042 7.000 1.00 94.25 539 TRP A N 1
ATOM 4196 C CA . TRP A 1 539 ? 17.912 -19.279 8.431 1.00 94.25 539 TRP A CA 1
ATOM 4197 C C . TRP A 1 539 ? 17.663 -20.760 8.788 1.00 94.25 539 TRP A C 1
ATOM 4199 O O . TRP A 1 539 ? 16.558 -21.101 9.220 1.00 94.25 539 TRP A O 1
ATOM 4209 N N . PRO A 1 540 ? 18.663 -21.650 8.637 1.00 93.81 540 PRO A N 1
ATOM 4210 C CA . PRO A 1 540 ? 18.481 -23.099 8.784 1.00 93.81 540 PRO A CA 1
ATOM 4211 C C . PRO A 1 540 ? 17.842 -23.573 10.099 1.00 93.81 540 PRO A C 1
ATOM 4213 O O . PRO A 1 540 ? 17.137 -24.578 10.106 1.00 93.81 540 PRO A O 1
ATOM 4216 N N . ASP A 1 541 ? 18.054 -22.847 11.203 1.00 95.38 541 ASP A N 1
ATOM 4217 C CA . ASP A 1 541 ? 17.534 -23.230 12.527 1.00 95.38 541 ASP A CA 1
ATOM 4218 C C . ASP A 1 541 ? 16.155 -22.618 12.851 1.00 95.38 541 ASP A C 1
ATOM 4220 O O . ASP A 1 541 ? 15.633 -22.809 13.952 1.00 95.38 541 ASP A O 1
ATOM 4224 N N . LEU A 1 542 ? 15.569 -21.838 11.936 1.00 96.69 542 LEU A N 1
ATOM 4225 C CA . LEU A 1 542 ? 14.249 -21.220 12.112 1.00 96.69 542 LEU A CA 1
ATOM 4226 C C . LEU A 1 542 ? 13.162 -21.996 11.353 1.00 96.69 542 LEU A C 1
ATOM 4228 O O . LEU A 1 542 ? 13.472 -22.736 10.419 1.00 96.69 542 LEU A O 1
ATOM 4232 N N . PRO A 1 543 ? 11.873 -21.820 11.706 1.00 97.81 543 PRO A N 1
ATOM 4233 C CA . PRO A 1 543 ? 10.777 -22.490 11.010 1.00 97.81 543 PRO A CA 1
ATOM 4234 C C . PRO A 1 543 ? 10.806 -22.282 9.489 1.00 97.81 543 PRO A C 1
ATOM 4236 O O . PRO A 1 543 ? 11.077 -21.179 9.000 1.00 97.81 543 PRO A O 1
ATOM 4239 N N . LEU A 1 544 ? 10.504 -23.351 8.746 1.00 98.06 544 LEU A N 1
ATOM 4240 C CA . LEU A 1 544 ? 10.528 -23.360 7.276 1.00 98.06 544 LEU A CA 1
ATOM 4241 C C . LEU A 1 544 ? 9.478 -22.430 6.664 1.00 98.06 544 LEU A C 1
ATOM 4243 O O . LEU A 1 544 ? 9.646 -21.927 5.564 1.00 98.06 544 LEU A O 1
ATOM 4247 N N . ASP A 1 545 ? 8.387 -22.167 7.375 1.00 97.75 545 ASP A N 1
ATOM 4248 C CA . ASP A 1 545 ? 7.352 -21.252 6.908 1.00 97.75 545 ASP A CA 1
ATOM 4249 C C . ASP A 1 545 ? 7.679 -19.775 7.177 1.00 97.75 545 ASP A C 1
ATOM 4251 O O . ASP A 1 545 ? 6.858 -18.908 6.876 1.00 97.75 545 ASP A O 1
ATOM 4255 N N . SER A 1 546 ? 8.864 -19.475 7.723 1.00 98.25 546 SER A N 1
ATOM 4256 C CA . SER A 1 546 ? 9.294 -18.100 7.953 1.00 98.25 546 SER A CA 1
ATOM 4257 C C . SER A 1 546 ? 9.838 -17.420 6.694 1.00 98.25 546 SER A C 1
ATOM 4259 O O . SER A 1 546 ? 10.459 -18.030 5.822 1.00 98.25 546 SER A O 1
ATOM 4261 N N . PHE A 1 547 ? 9.601 -16.117 6.602 1.00 98.62 547 PHE A N 1
ATOM 4262 C CA . PHE A 1 547 ? 10.032 -15.275 5.490 1.00 98.62 547 PHE A CA 1
ATOM 4263 C C . PHE A 1 547 ? 10.274 -13.844 5.974 1.00 98.62 547 PHE A C 1
ATOM 4265 O O . PHE A 1 547 ? 9.894 -13.478 7.091 1.00 98.62 547 PHE A O 1
ATOM 4272 N N . ALA A 1 548 ? 10.912 -13.009 5.153 1.00 97.62 548 ALA A N 1
ATOM 4273 C CA . ALA A 1 548 ? 11.117 -11.613 5.508 1.00 97.62 548 ALA A CA 1
ATOM 4274 C C . ALA A 1 548 ? 11.176 -10.631 4.341 1.00 97.62 548 ALA A C 1
ATOM 4276 O O . ALA A 1 548 ? 11.590 -10.948 3.224 1.00 97.62 548 ALA A O 1
ATOM 4277 N N . ALA A 1 549 ? 10.891 -9.377 4.686 1.00 96.50 549 ALA A N 1
ATOM 4278 C CA . ALA A 1 549 ? 11.391 -8.210 3.976 1.00 96.50 549 ALA A CA 1
ATOM 4279 C C . ALA A 1 549 ? 12.716 -7.763 4.615 1.00 96.50 549 ALA A C 1
ATOM 4281 O O . ALA A 1 549 ? 12.815 -7.672 5.840 1.00 96.50 549 ALA A O 1
ATOM 4282 N N . SER A 1 550 ? 13.736 -7.478 3.802 1.00 91.62 550 SER A N 1
ATOM 4283 C CA . SER A 1 550 ? 15.061 -7.068 4.287 1.00 91.62 550 SER A CA 1
ATOM 4284 C C . SER A 1 550 ? 15.658 -5.972 3.407 1.00 91.62 550 SER A C 1
ATOM 4286 O O . SER A 1 550 ? 15.621 -6.056 2.174 1.00 91.62 550 SER A O 1
ATOM 4288 N N . GLY A 1 551 ? 16.196 -4.929 4.039 1.00 84.88 551 GLY A N 1
ATOM 4289 C CA . GLY A 1 551 ? 16.738 -3.753 3.377 1.00 84.88 551 GLY A CA 1
ATOM 4290 C C . GLY A 1 551 ? 18.035 -3.236 3.989 1.00 84.88 551 GLY A C 1
ATOM 4291 O O . GLY A 1 551 ? 18.279 -3.349 5.190 1.00 84.88 551 GLY A O 1
ATOM 4292 N N . ALA A 1 552 ? 18.849 -2.603 3.140 1.00 79.56 552 ALA A N 1
ATOM 4293 C CA . ALA A 1 552 ? 20.057 -1.907 3.564 1.00 79.56 552 ALA A CA 1
ATOM 4294 C C . ALA A 1 552 ? 19.757 -0.848 4.637 1.00 79.56 552 ALA A C 1
ATOM 4296 O O . ALA A 1 552 ? 18.745 -0.156 4.572 1.00 79.56 552 ALA A O 1
ATOM 4297 N N . GLY A 1 553 ? 20.655 -0.705 5.615 1.00 67.00 553 GLY A N 1
ATOM 4298 C CA . GLY A 1 553 ? 20.379 0.102 6.812 1.00 67.00 553 GLY A CA 1
ATOM 4299 C C . GLY A 1 553 ? 19.601 -0.661 7.888 1.00 67.00 553 GLY A C 1
ATOM 4300 O O . GLY A 1 553 ? 18.969 -0.039 8.741 1.00 67.00 553 GLY A O 1
ATOM 4301 N N . ASN A 1 554 ? 19.677 -1.995 7.837 1.00 85.44 554 ASN A N 1
ATOM 4302 C CA . ASN A 1 554 ? 19.268 -2.925 8.887 1.00 85.44 554 ASN A CA 1
ATOM 4303 C C . ASN A 1 554 ? 17.753 -2.876 9.129 1.00 85.44 554 ASN A C 1
ATOM 4305 O O . ASN A 1 554 ? 17.284 -2.812 10.262 1.00 85.44 554 ASN A O 1
ATOM 4309 N N . GLN A 1 555 ? 16.990 -2.819 8.038 1.00 90.75 555 GLN A N 1
ATOM 4310 C CA . GLN A 1 555 ? 15.531 -2.756 8.045 1.00 90.75 555 GLN A CA 1
ATOM 4311 C C . GLN A 1 555 ? 14.997 -4.165 7.797 1.00 90.75 555 GLN A C 1
ATOM 4313 O O . GLN A 1 555 ? 15.180 -4.694 6.699 1.00 90.75 555 GLN A O 1
ATOM 4318 N N . HIS A 1 556 ? 14.357 -4.778 8.791 1.00 94.88 556 HIS A N 1
ATOM 4319 C CA . HIS A 1 556 ? 13.898 -6.164 8.702 1.00 94.88 556 HIS A CA 1
ATOM 4320 C C . HIS A 1 556 ? 12.460 -6.312 9.193 1.00 94.88 556 HIS A C 1
ATOM 4322 O O . HIS A 1 556 ? 12.095 -5.764 10.231 1.00 94.88 556 HIS A O 1
ATOM 4328 N N . ILE A 1 557 ? 11.662 -7.084 8.457 1.00 98.06 557 ILE A N 1
ATOM 4329 C CA . ILE A 1 557 ? 10.333 -7.552 8.864 1.00 98.06 557 ILE A CA 1
ATOM 4330 C C . ILE A 1 557 ? 10.356 -9.065 8.718 1.00 98.06 557 ILE A C 1
ATOM 4332 O O . ILE A 1 557 ? 10.179 -9.567 7.612 1.00 98.06 557 ILE A O 1
ATOM 4336 N N . TRP A 1 558 ? 10.624 -9.777 9.806 1.00 98.31 558 TRP A N 1
ATOM 4337 C CA . TRP A 1 558 ? 10.586 -11.234 9.836 1.00 98.31 558 TRP A CA 1
ATOM 4338 C C . TRP A 1 558 ? 9.200 -11.703 10.270 1.00 98.31 558 TRP A C 1
ATOM 4340 O O . TRP A 1 558 ? 8.644 -11.196 11.246 1.00 98.31 558 TRP A O 1
ATOM 4350 N N . VAL A 1 559 ? 8.642 -12.656 9.533 1.00 98.81 559 VAL A N 1
ATOM 4351 C CA . VAL A 1 559 ? 7.299 -13.195 9.740 1.00 98.81 559 VAL A CA 1
ATOM 4352 C C . VAL A 1 559 ? 7.402 -14.707 9.867 1.00 98.81 559 VAL A C 1
ATOM 4354 O O . VAL A 1 559 ? 8.056 -15.355 9.053 1.00 98.81 559 VAL A O 1
ATOM 4357 N N . CYS A 1 560 ? 6.745 -15.268 10.878 1.00 98.56 560 CYS A N 1
ATOM 4358 C CA . CYS A 1 560 ? 6.695 -16.701 11.130 1.00 98.56 560 CYS A CA 1
ATOM 4359 C C . CYS A 1 560 ? 5.248 -17.131 11.422 1.00 98.56 560 CYS A C 1
ATOM 4361 O O . CYS A 1 560 ? 4.773 -16.960 12.553 1.00 98.56 560 CYS A O 1
ATOM 4363 N N . PRO A 1 561 ? 4.526 -17.648 10.407 1.00 97.75 561 PRO A N 1
ATOM 4364 C CA . PRO A 1 561 ? 3.121 -18.029 10.532 1.00 97.75 561 PRO A CA 1
ATOM 4365 C C . PRO A 1 561 ? 2.868 -19.093 11.606 1.00 97.75 561 PRO A C 1
ATOM 4367 O O . PRO A 1 561 ? 1.968 -18.919 12.425 1.00 97.75 561 PRO A O 1
ATOM 4370 N N . SER A 1 562 ? 3.689 -20.144 11.668 1.00 96.88 562 SER A N 1
ATOM 4371 C CA . SER A 1 562 ? 3.575 -21.247 12.634 1.00 96.88 562 SER A CA 1
ATOM 4372 C C . SER A 1 562 ? 3.690 -20.800 14.091 1.00 96.88 562 SER A C 1
ATOM 4374 O O . SER A 1 562 ? 3.126 -21.436 14.982 1.00 96.88 562 SER A O 1
ATOM 4376 N N . LEU A 1 563 ? 4.370 -19.679 14.343 1.00 97.56 563 LEU A N 1
ATOM 4377 C CA . LEU A 1 563 ? 4.494 -19.075 15.671 1.00 97.56 563 LEU A CA 1
ATOM 4378 C C . LEU A 1 563 ? 3.513 -17.918 15.910 1.00 97.56 563 LEU A C 1
ATOM 4380 O O . LEU A 1 563 ? 3.452 -17.400 17.030 1.00 97.56 563 LEU A O 1
ATOM 4384 N N . ASP A 1 564 ? 2.727 -17.537 14.900 1.00 97.31 564 ASP A N 1
ATOM 4385 C CA . ASP A 1 564 ? 1.877 -16.343 14.889 1.00 97.31 564 ASP A CA 1
ATOM 4386 C C . ASP A 1 564 ? 2.660 -15.062 15.238 1.00 97.31 564 ASP A C 1
ATOM 4388 O O . ASP A 1 564 ? 2.215 -14.231 16.033 1.00 97.31 564 ASP A O 1
ATOM 4392 N N . LEU A 1 565 ? 3.881 -14.952 14.704 1.00 98.56 565 LEU A N 1
ATOM 4393 C CA . LEU A 1 565 ? 4.916 -14.036 15.178 1.00 98.56 565 LEU A CA 1
ATOM 4394 C C . LEU A 1 565 ? 5.437 -13.124 14.060 1.00 98.56 565 LEU A C 1
ATOM 4396 O O . LEU A 1 565 ? 5.780 -13.579 12.969 1.00 98.56 565 LEU A O 1
ATOM 4400 N N . VAL A 1 566 ? 5.559 -11.834 14.373 1.00 98.75 566 VAL A N 1
ATOM 4401 C CA . VAL A 1 566 ? 6.216 -10.818 13.544 1.00 98.75 566 VAL A CA 1
ATOM 4402 C C . VAL A 1 566 ? 7.294 -10.126 14.378 1.00 98.75 566 VAL A C 1
ATOM 4404 O O . VAL A 1 566 ? 7.022 -9.643 15.478 1.00 98.75 566 VAL A O 1
ATOM 4407 N N . VAL A 1 567 ? 8.517 -10.052 13.854 1.00 98.56 567 VAL A N 1
ATOM 4408 C CA . VAL A 1 567 ? 9.640 -9.332 14.471 1.00 98.56 567 VAL A CA 1
ATOM 4409 C C . VAL A 1 567 ? 10.146 -8.279 13.497 1.00 98.56 567 VAL A C 1
ATOM 4411 O O . VAL A 1 567 ? 10.574 -8.586 12.386 1.00 98.56 567 VAL A O 1
ATOM 4414 N N . VAL A 1 568 ? 10.109 -7.024 13.926 1.00 97.62 568 VAL A N 1
ATOM 4415 C CA . VAL A 1 568 ? 10.527 -5.870 13.131 1.00 97.62 568 VAL A CA 1
ATOM 4416 C C . VAL A 1 568 ? 11.791 -5.266 13.711 1.00 97.62 568 VAL A C 1
ATOM 4418 O O . VAL A 1 568 ? 11.889 -5.126 14.925 1.00 97.62 568 VAL A O 1
ATOM 4421 N N . GLN A 1 569 ? 12.717 -4.846 12.849 1.00 94.75 569 GLN A N 1
ATOM 4422 C CA . GLN A 1 569 ? 13.918 -4.102 13.226 1.00 94.75 569 GLN A CA 1
ATOM 4423 C C . GLN A 1 569 ? 14.116 -2.899 12.300 1.00 94.75 569 GLN A C 1
ATOM 4425 O O . GLN A 1 569 ? 14.062 -3.055 11.081 1.00 94.75 569 GLN A O 1
ATOM 4430 N N . SER A 1 570 ? 14.335 -1.704 12.852 1.00 93.38 570 SER A N 1
ATOM 4431 C CA . SER A 1 570 ? 14.564 -0.493 12.052 1.00 93.38 570 SER A CA 1
ATOM 4432 C C . SER A 1 570 ? 15.091 0.668 12.896 1.00 93.38 570 SER A C 1
ATOM 4434 O O . SER A 1 570 ? 14.290 1.291 13.568 1.00 93.38 570 SER A O 1
ATOM 4436 N N . PRO A 1 571 ? 16.376 1.045 12.849 1.00 90.12 571 PRO A N 1
ATOM 4437 C CA . PRO A 1 571 ? 17.454 0.185 12.396 1.00 90.12 571 PRO A CA 1
ATOM 4438 C C . PRO A 1 571 ? 17.604 -1.005 13.357 1.00 90.12 571 PRO A C 1
ATOM 4440 O O . PRO A 1 571 ? 17.349 -0.897 14.556 1.00 90.12 571 PRO A O 1
ATOM 4443 N N . GLY A 1 572 ? 18.003 -2.152 12.828 1.00 87.12 572 GLY A N 1
ATOM 4444 C CA . GLY A 1 572 ? 18.655 -3.212 13.587 1.00 87.12 572 GLY A CA 1
ATOM 4445 C C . GLY A 1 572 ? 20.166 -2.978 13.663 1.00 87.12 572 GLY A C 1
ATOM 4446 O O . GLY A 1 572 ? 20.695 -2.015 13.104 1.00 87.12 572 GLY A O 1
ATOM 4447 N N . ILE A 1 573 ? 20.876 -3.900 14.307 1.00 88.12 573 ILE A N 1
ATOM 4448 C CA . ILE A 1 573 ? 22.349 -3.872 14.405 1.00 88.12 573 ILE A CA 1
ATOM 4449 C C . ILE A 1 573 ? 23.039 -4.789 13.389 1.00 88.12 573 ILE A C 1
ATOM 4451 O O . ILE A 1 573 ? 24.262 -4.820 13.336 1.00 88.12 573 ILE A O 1
ATOM 4455 N N . TYR A 1 574 ? 22.262 -5.531 12.597 1.00 83.75 574 TYR A N 1
ATOM 4456 C CA . TYR A 1 574 ? 22.750 -6.539 11.656 1.00 83.75 574 TYR A CA 1
ATOM 4457 C C . TYR A 1 574 ? 22.903 -5.921 10.262 1.00 83.75 574 TYR A C 1
ATOM 4459 O O . TYR A 1 574 ? 21.888 -5.571 9.651 1.00 83.75 574 TYR A O 1
ATOM 4467 N N . PRO A 1 575 ? 24.135 -5.736 9.757 1.00 77.88 575 PRO A N 1
ATOM 4468 C CA . PRO A 1 575 ? 24.366 -5.134 8.454 1.00 77.88 575 PRO A CA 1
ATOM 4469 C C . PRO A 1 575 ? 23.700 -5.911 7.313 1.00 77.88 575 PRO A C 1
ATOM 4471 O O . PRO A 1 575 ? 23.831 -7.122 7.180 1.00 77.88 575 PRO A O 1
ATOM 4474 N N . SER A 1 576 ? 23.033 -5.185 6.416 1.00 73.12 576 SER A N 1
ATOM 4475 C CA . SER A 1 576 ? 22.625 -5.710 5.106 1.00 73.12 576 SER A CA 1
ATOM 4476 C C . SER A 1 576 ? 23.261 -4.874 3.997 1.00 73.12 576 SER A C 1
ATOM 4478 O O . SER A 1 576 ? 22.695 -3.874 3.542 1.00 73.12 576 SER A O 1
ATOM 4480 N N . ARG A 1 577 ? 24.508 -5.198 3.633 1.00 70.12 577 ARG A N 1
ATOM 4481 C CA . ARG A 1 577 ? 25.294 -4.483 2.613 1.00 70.12 577 ARG A CA 1
ATOM 4482 C C . ARG A 1 577 ? 26.172 -5.454 1.827 1.00 70.12 577 ARG A C 1
ATOM 4484 O O . ARG A 1 577 ? 26.830 -6.299 2.412 1.00 70.12 577 ARG A O 1
ATOM 4491 N N . GLY A 1 578 ? 26.254 -5.254 0.513 1.00 69.88 578 GLY A N 1
ATOM 4492 C CA . GLY A 1 578 ? 27.086 -6.076 -0.372 1.00 69.88 578 GLY A CA 1
ATOM 4493 C C . GLY A 1 578 ? 26.297 -7.153 -1.115 1.00 69.88 578 GLY A C 1
ATOM 4494 O O . GLY A 1 578 ? 25.069 -7.097 -1.185 1.00 69.88 578 GLY A O 1
ATOM 4495 N N . ALA A 1 579 ? 27.019 -8.091 -1.731 1.00 76.69 579 ALA A N 1
ATOM 4496 C CA . ALA A 1 579 ? 26.413 -9.227 -2.421 1.00 76.69 579 ALA A CA 1
ATOM 4497 C C . ALA A 1 579 ? 25.815 -10.198 -1.398 1.00 76.69 579 ALA A C 1
ATOM 4499 O O . ALA A 1 579 ? 26.429 -10.465 -0.371 1.00 76.69 579 ALA A O 1
ATOM 4500 N N . PHE A 1 580 ? 24.631 -10.736 -1.687 1.00 78.62 580 PHE A N 1
ATOM 4501 C CA . PHE A 1 580 ? 23.904 -11.582 -0.739 1.00 78.62 580 PHE A CA 1
ATOM 4502 C C . PHE A 1 580 ? 24.713 -12.812 -0.276 1.00 78.62 580 PHE A C 1
ATOM 4504 O O . PHE A 1 580 ? 24.671 -13.168 0.902 1.00 78.62 580 PHE A O 1
ATOM 4511 N N . ASP A 1 581 ? 25.493 -13.411 -1.176 1.00 81.38 581 ASP A N 1
ATOM 4512 C CA . ASP A 1 581 ? 26.270 -14.631 -0.916 1.00 81.38 581 ASP A CA 1
ATOM 4513 C C . ASP A 1 581 ? 27.703 -14.364 -0.440 1.00 81.38 581 ASP A C 1
ATOM 4515 O O . ASP A 1 581 ? 28.513 -15.288 -0.368 1.00 81.38 581 ASP A O 1
ATOM 4519 N N . CYS A 1 582 ? 28.065 -13.110 -0.143 1.00 85.06 582 CYS A N 1
ATOM 4520 C CA . CYS A 1 582 ? 29.401 -12.846 0.380 1.00 85.06 582 CYS A CA 1
ATOM 4521 C C . CYS A 1 582 ? 29.533 -13.371 1.826 1.00 85.06 582 CYS A C 1
ATOM 4523 O O . CYS A 1 582 ? 28.544 -13.361 2.571 1.00 85.06 582 CYS A O 1
ATOM 4525 N N . PRO A 1 583 ? 30.733 -13.822 2.246 1.00 86.50 583 PRO A N 1
ATOM 4526 C CA . PRO A 1 583 ? 30.947 -14.385 3.581 1.00 86.50 583 PRO A CA 1
ATOM 4527 C C . PRO A 1 583 ? 30.457 -13.483 4.719 1.00 86.50 583 PRO A C 1
ATOM 4529 O O . PRO A 1 583 ? 29.870 -13.971 5.681 1.00 86.50 583 PRO A O 1
ATOM 4532 N N . GLU A 1 584 ? 30.640 -12.168 4.589 1.00 86.06 584 GLU A N 1
ATOM 4533 C CA . GLU A 1 584 ? 30.211 -11.183 5.582 1.00 86.06 584 GLU A CA 1
ATOM 4534 C C . GLU A 1 584 ? 28.685 -11.163 5.730 1.00 86.06 584 GLU A C 1
ATOM 4536 O O . GLU A 1 584 ? 28.168 -11.243 6.840 1.00 86.06 584 GLU A O 1
ATOM 4541 N N . GLN A 1 585 ? 27.946 -11.140 4.616 1.00 84.06 585 GLN A N 1
ATOM 4542 C CA . GLN A 1 585 ? 26.482 -11.142 4.642 1.00 84.06 585 GLN A CA 1
ATOM 4543 C C . GLN A 1 585 ? 25.904 -12.472 5.134 1.00 84.06 585 GLN A C 1
ATOM 4545 O O . GLN A 1 585 ? 24.831 -12.478 5.743 1.00 84.06 585 GLN A O 1
ATOM 4550 N N . ILE A 1 586 ? 26.587 -13.594 4.889 1.00 85.50 586 ILE A N 1
ATOM 4551 C CA . ILE A 1 586 ? 26.218 -14.894 5.467 1.00 85.50 586 ILE A CA 1
ATOM 4552 C C . ILE A 1 586 ? 26.351 -14.844 6.996 1.00 85.50 586 ILE A C 1
ATOM 4554 O O . ILE A 1 586 ? 25.439 -15.275 7.704 1.00 85.50 586 ILE A O 1
ATOM 4558 N N . GLU A 1 587 ? 27.444 -14.282 7.512 1.00 86.88 587 GLU A N 1
ATOM 4559 C CA . GLU A 1 587 ? 27.679 -14.173 8.955 1.00 86.88 587 GLU A CA 1
ATOM 4560 C C . GLU A 1 587 ? 26.707 -13.199 9.643 1.00 86.88 587 GLU A C 1
ATOM 4562 O O . GLU A 1 587 ? 26.172 -13.502 10.714 1.00 86.88 587 GLU A O 1
ATOM 4567 N N . ASP A 1 588 ? 26.380 -12.076 8.997 1.00 87.12 588 ASP A N 1
ATOM 4568 C CA . ASP A 1 588 ? 25.374 -11.128 9.492 1.00 87.12 588 ASP A CA 1
ATOM 4569 C C . ASP A 1 588 ? 23.992 -11.795 9.630 1.00 87.12 588 ASP A C 1
ATOM 4571 O O . ASP A 1 588 ? 23.296 -11.620 10.638 1.00 87.12 588 ASP A O 1
ATOM 4575 N N . ARG A 1 589 ? 23.599 -12.622 8.647 1.00 88.06 589 ARG A N 1
ATOM 4576 C CA . ARG A 1 589 ? 22.343 -13.390 8.702 1.00 88.06 589 ARG A CA 1
ATOM 4577 C C . ARG A 1 589 ? 22.351 -14.438 9.806 1.00 88.06 589 ARG A C 1
ATOM 4579 O O . ARG A 1 589 ? 21.333 -14.585 10.480 1.00 88.06 589 ARG A O 1
ATOM 4586 N N . ARG A 1 590 ? 23.476 -15.126 10.026 1.00 88.00 590 ARG A N 1
ATOM 4587 C CA . ARG A 1 590 ? 23.639 -16.069 11.147 1.00 88.00 590 ARG A CA 1
ATOM 4588 C C . ARG A 1 590 ? 23.532 -15.364 12.494 1.00 88.00 590 ARG A C 1
ATOM 4590 O O . ARG A 1 590 ? 22.849 -15.853 13.387 1.00 88.00 590 ARG A O 1
ATOM 4597 N N . SER A 1 591 ? 24.120 -14.180 12.628 1.00 88.38 591 SER A N 1
ATOM 4598 C CA . SER A 1 591 ? 23.992 -13.369 13.843 1.00 88.38 591 SER A CA 1
ATOM 4599 C C . SER A 1 591 ? 22.533 -12.977 14.107 1.00 88.38 591 SER A C 1
ATOM 4601 O O . SER A 1 591 ? 22.033 -13.139 15.222 1.00 88.38 591 SER A O 1
ATOM 4603 N N . MET A 1 592 ? 21.810 -12.546 13.067 1.00 91.81 592 MET A N 1
ATOM 4604 C CA . MET A 1 592 ? 20.379 -12.250 13.168 1.00 91.81 592 MET A CA 1
ATOM 4605 C C . MET A 1 592 ? 19.543 -13.503 13.486 1.00 91.81 592 MET A C 1
ATOM 4607 O O . MET A 1 592 ? 18.616 -13.426 14.293 1.00 91.81 592 MET A O 1
ATOM 4611 N N . GLN A 1 593 ? 19.884 -14.662 12.910 1.00 94.50 593 GLN A N 1
ATOM 4612 C CA . GLN A 1 593 ? 19.247 -15.949 13.213 1.00 94.50 593 GLN A CA 1
ATOM 4613 C C . GLN A 1 593 ? 19.333 -16.288 14.696 1.00 94.50 593 GLN A C 1
ATOM 4615 O O . GLN A 1 593 ? 18.346 -16.753 15.257 1.00 94.50 593 GLN A O 1
ATOM 4620 N N . VAL A 1 594 ? 20.471 -16.037 15.352 1.00 95.62 594 VAL A N 1
ATOM 4621 C CA . VAL A 1 594 ? 20.617 -16.306 16.790 1.00 95.62 594 VAL A CA 1
ATOM 4622 C C . VAL A 1 594 ? 19.607 -15.492 17.601 1.00 95.62 594 VAL A C 1
ATOM 4624 O O . VAL A 1 594 ? 18.958 -16.043 18.492 1.00 95.62 594 VAL A O 1
ATOM 4627 N N . LEU A 1 595 ? 19.416 -14.206 17.286 1.00 95.62 595 LEU A N 1
ATOM 4628 C CA . LEU A 1 595 ? 18.399 -13.388 17.952 1.00 95.62 595 LEU A CA 1
ATOM 4629 C C . LEU A 1 595 ? 16.984 -13.917 17.686 1.00 95.62 595 LEU A C 1
ATOM 4631 O O . LEU A 1 595 ? 16.222 -14.136 18.628 1.00 95.62 595 LEU A O 1
ATOM 4635 N N . LEU A 1 596 ? 16.634 -14.118 16.413 1.00 97.25 596 LEU A N 1
ATOM 4636 C CA . LEU A 1 596 ? 15.305 -14.592 16.017 1.00 97.25 596 LEU A CA 1
ATOM 4637 C C . LEU A 1 596 ? 14.998 -15.966 16.625 1.00 97.25 596 LEU A C 1
ATOM 4639 O O . LEU A 1 596 ? 13.893 -16.183 17.111 1.00 97.25 596 LEU A O 1
ATOM 4643 N N . GLY A 1 597 ? 15.991 -16.853 16.689 1.00 97.69 597 GLY A N 1
ATOM 4644 C CA . GLY A 1 597 ? 15.896 -18.172 17.305 1.00 97.69 597 GLY A CA 1
ATOM 4645 C C . GLY A 1 597 ? 15.645 -18.098 18.807 1.00 97.69 597 GLY A C 1
ATOM 4646 O O . GLY A 1 597 ? 14.819 -18.847 19.322 1.00 97.69 597 GLY A O 1
ATOM 4647 N N . ARG A 1 598 ? 16.269 -17.149 19.519 1.00 97.81 598 ARG A N 1
ATOM 4648 C CA . ARG A 1 598 ? 15.978 -16.901 20.944 1.00 97.81 598 ARG A CA 1
ATOM 4649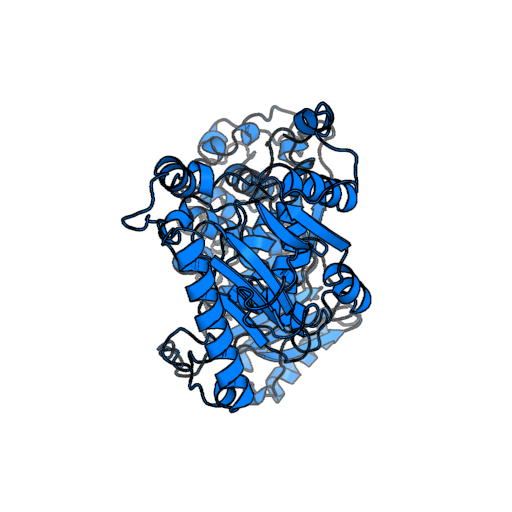 C C . ARG A 1 598 ? 14.554 -16.385 21.159 1.00 97.81 598 ARG A C 1
ATOM 4651 O O . ARG A 1 598 ? 13.885 -16.848 22.079 1.00 97.81 598 ARG A O 1
ATOM 4658 N N . ILE A 1 599 ? 14.080 -15.469 20.309 1.00 98.12 599 ILE A N 1
ATOM 4659 C CA . ILE A 1 599 ? 12.696 -14.967 20.364 1.00 98.12 599 ILE A CA 1
ATOM 4660 C C . ILE A 1 599 ? 11.708 -16.105 20.064 1.00 98.12 599 ILE A C 1
ATOM 4662 O O . ILE A 1 599 ? 10.736 -16.281 20.796 1.00 98.12 599 ILE A O 1
ATOM 4666 N N . ALA A 1 600 ? 11.974 -16.913 19.036 1.00 97.88 600 ALA A N 1
ATOM 4667 C CA . ALA A 1 600 ? 11.154 -18.064 18.670 1.00 97.88 600 ALA A CA 1
ATOM 4668 C C . ALA A 1 600 ? 11.115 -19.121 19.787 1.00 97.88 600 ALA A C 1
ATOM 4670 O O . ALA A 1 600 ? 10.040 -19.588 20.150 1.00 97.88 600 ALA A O 1
ATOM 4671 N N . ALA A 1 601 ? 12.257 -19.438 20.403 1.00 97.19 601 ALA A N 1
ATOM 4672 C CA . ALA A 1 601 ? 12.358 -20.390 21.514 1.00 97.19 601 ALA A CA 1
ATOM 4673 C C . ALA A 1 601 ? 11.694 -19.907 22.818 1.00 97.19 601 ALA A C 1
ATOM 4675 O O . ALA A 1 601 ? 11.520 -20.698 23.756 1.00 97.19 601 ALA A O 1
ATOM 4676 N N . ALA A 1 602 ? 11.350 -18.618 22.900 1.00 96.38 602 ALA A N 1
ATOM 4677 C CA . ALA A 1 602 ? 10.552 -18.065 23.982 1.00 96.38 602 ALA A CA 1
ATOM 4678 C C . ALA A 1 602 ? 9.047 -18.306 23.780 1.00 96.38 602 ALA A C 1
ATOM 4680 O O . ALA A 1 602 ? 8.302 -18.165 24.741 1.00 96.38 602 ALA A O 1
ATOM 4681 N N . VAL A 1 603 ? 8.574 -18.691 22.592 1.00 96.56 603 VAL A N 1
ATOM 4682 C CA . VAL A 1 603 ? 7.159 -19.018 22.354 1.00 96.56 603 VAL A CA 1
ATOM 4683 C C . VAL A 1 603 ? 6.831 -20.411 22.918 1.00 96.56 603 VAL A C 1
ATOM 4685 O O . VAL A 1 603 ? 7.545 -21.372 22.637 1.00 96.56 603 VAL A O 1
ATOM 4688 N N . LYS A 1 604 ? 5.765 -20.511 23.726 1.00 83.19 604 LYS A N 1
ATOM 4689 C CA . LYS A 1 604 ? 5.245 -21.756 24.326 1.00 83.19 604 LYS A CA 1
ATOM 4690 C C . LYS A 1 604 ? 4.174 -22.429 23.479 1.00 83.19 604 LYS A C 1
ATOM 4692 O O . LYS A 1 604 ? 3.369 -21.696 22.845 1.00 83.19 604 LYS A O 1
#

Foldseek 3Di:
DVVVVVPDDDPDDPPPDDADDLAVPQVVVQVVLCVVVVHHSQVSCCVQPCQVLVQPFKGLADDPLCLVVDDQADEDPPDDPVVVSVCLNDNVLNHDRGRSASIDGDFVSLLSSQLCLLVQQDDVNHHSDHSVVSCQQLDFPDWDQHPVVRDTWTHGNVWTWADPPPWLLLDPDGRQKIKDAHAQLWIWMYGNPLSGIGTDDDRYRDDDVVSSVVSSVVNVVVVVCSVVVNVVVDPPPPDDDLVPPPDDPPPPPPPDDQAAADLDAAADALVVLQFQPVLLVVLLVLQCVVCVQPWKWKFKDFSRHTHDIDTDPDDLPFWDWQALLCLLLLLLLVLVCCVSCLPVDQQDFLCVQPVVLQVFDQLQAFEHQFTHDPLLRRAGNQQLLQQQRCHSPPPRHGLADRDDDDQSVLSSQLSSCSSVVQDDLLCQVPGDGSQVSSCVLPCSQSSADKDWFWAADRGRPNHPCSRRGRDIIITHRLVNLVSSLLCLLVLCDGSNDRRGHSVSSVQQQAQDPSCVVNPPLLRSAGGSSKGACLSCNLQVLDDRSKIWRARAQCWIWIHDNVLSMTMTMHNRPQGDDDDCPDPNNSVSSHSVSVSVNSNSVRRD